Protein AF-A0A976KRM5-F1 (afdb_monomer_lite)

Radius of gyration: 27.23 Å; chains: 1; bounding box: 61×52×73 Å

pLDDT: mean 75.39, std 16.5, range [21.09, 95.81]

Sequence (509 aa):
MSRSLGVIQQCGALLLIGALVSLTCKRGQSARSLEDQLNLLPEGTEDFLVVRDLAPVFEMLRAVKHGAVVLQRDGADVLEFVSSQDPNLTHADDVRRGAERTAAGVDAILTSGIEPGKGLVAGSTGSSSFLLVGAKDLEPLKRLATAIGEDPAEVDRICRQLAAPSGWVGCFREGDLMANYQPANRGKERLTELTQSGPVVKGDLVAARFPVSGRMQTTGVSFDAKAWHLRSNGAAVNSLDFLAPAPASALRDAFPDSLTLWANFSRDGVNQRLAPHVPAMAQALFNSVTGEVSFSSTSDKSLALRLGVSNPAPFEGLLLMGIPLLSPRVQDPAVLAALRLSSIDLQAATVQAGDRSVTVAHATVTSPTATDSMAMGIKPELTVFAGGGYVTAEWGAGLAAVESHVENTSTGANGAWLRTVPPTLAADLEANRVSMLTHLTLERWANVELPETTAQTPEARHAQEQALKVWRSAFAPFGPLSVWLSHDESQATAHLVLPMRKYDRVSED

Foldseek 3Di:
DPPVVVVVVVVVVVVVVQLQWADDDDPDDDQDDLLVQLLQDFPQWQWKKWFRFRVGRLVSLVLLLLLLVLCQPLVLLLLVVVCVVPVVCPCSVVSNVVSVLSNQLSVLLNPLQFHGSRTKMWTDHVPKTKIKTQAQFQRSVLSNCVSNPHHSVVSVVFKDQDPPPHRMIMGMPDDPCVVDRDRNSCSVVVQVVLVVLHPARVPFRMWTWDDDPNDIKIWTWHDPDQKTKIKIFCPPVVVCLQFDQFFLQVQQLADALKWKWKFATDLVSCCVPPVVPDDPLCVVVNVFFRRIWMWHASYPAKIKTKTFGNDCVSVQVCLVVVQVVCQVVCPPVVSCVVVVVVFKHWDWDWDDQPPDIWIKIKIQGRDVVCVQSVLLVQGSIWIFTDALRITMTMTSDDPVVVNVSRPPNDRHHHPNNLVNDDVVVSVLSVVSFWRIKTKAFLVVLLVRDGGPPVAPDPSSVVSVVSVSVSSNSSCVQKGIWMWTWGDDPPTIMTIIMIRGDPCPDPDPD

Secondary structure (DSSP, 8-state):
-TTHHHHHHHHHHHHHHHTT--------S-PPPHHHHHTTSPTT--SEEEES-STTTHHHHHHHHHHHHHHHHTSHHHHHHHHHH-TT-TTHHHHHHHHHHHHHHHHHHHHS---GGG-EEEEEETTEEEEEEE-SSSHHHHHHHHHHT--HHHHHHHEEE-SSSTTEEEEESSHHHHHH------HHHHHHHHHHT-TTSSS-SEEEEEEETTEEEEEEEEEETTEEEEEEE---GGGTTTB-----GGGGGPPTT--EEEEEB-HHHHHHHHGGG--GGGHHHHHHEEEEEEEE-SSSS-EEEEEEES--HHHHHHHHHHHHHHTTTTT-HHHHHHHT-TTEEEEEEEEEETTEEEEEEEEEE-SHHHHHHHHTT-EEEEEEEEETTEEEEEEE--THHHHHHHH---SS--TTGGGTS-HHHHHHHHTT-EEEEEEE-HHHHTT-PPPTTS-SSHHHHHHHHHHHHHHHHHHTTB--EEEEEEE-SS-EEEEEE-BB---------

Structure (mmCIF, N/CA/C/O backbone):
data_AF-A0A976KRM5-F1
#
_entry.id   AF-A0A976KRM5-F1
#
loop_
_atom_site.group_PDB
_atom_site.id
_atom_site.type_symbol
_atom_site.label_atom_id
_atom_site.label_alt_id
_atom_site.label_comp_id
_atom_site.label_asym_id
_atom_site.label_entity_id
_atom_site.label_seq_id
_atom_site.pdbx_PDB_ins_code
_atom_site.Cartn_x
_atom_site.Cartn_y
_atom_site.Cartn_z
_atom_site.occupancy
_atom_site.B_iso_or_equiv
_atom_site.auth_seq_id
_atom_site.auth_comp_id
_atom_site.auth_asym_id
_atom_site.auth_atom_id
_atom_site.pdbx_PDB_model_num
ATOM 1 N N . MET A 1 1 ? -12.933 15.424 -15.943 1.00 26.44 1 MET A N 1
ATOM 2 C CA . MET A 1 1 ? -11.863 14.852 -15.087 1.00 26.44 1 MET A CA 1
ATOM 3 C C . MET A 1 1 ? -12.281 14.701 -13.610 1.00 26.44 1 MET A C 1
ATOM 5 O O . MET A 1 1 ? -11.434 14.452 -12.770 1.00 26.44 1 MET A O 1
ATOM 9 N N . SER A 1 2 ? -13.574 14.774 -13.260 1.00 23.59 2 SER A N 1
ATOM 10 C CA . SER A 1 2 ? -14.046 14.849 -11.862 1.00 23.59 2 SER A CA 1
ATOM 11 C C . SER A 1 2 ? -14.231 13.513 -11.121 1.00 23.59 2 SER A C 1
ATOM 13 O O . SER A 1 2 ? -14.531 13.531 -9.934 1.00 23.59 2 SER A O 1
ATOM 15 N N . ARG A 1 3 ? -14.067 12.350 -11.773 1.00 23.08 3 ARG A N 1
ATOM 16 C CA . ARG A 1 3 ? -14.275 11.035 -11.123 1.00 23.08 3 ARG A CA 1
ATOM 17 C C . ARG A 1 3 ? -13.039 10.486 -10.398 1.00 23.08 3 ARG A C 1
ATOM 19 O O . ARG A 1 3 ? -13.199 9.736 -9.444 1.00 23.08 3 ARG A O 1
ATOM 26 N N . SER A 1 4 ? -11.828 10.884 -10.794 1.00 24.06 4 SER A N 1
ATOM 27 C CA . SER A 1 4 ? -10.573 10.363 -10.224 1.00 24.06 4 SER A CA 1
ATOM 28 C C . SER A 1 4 ? -10.353 10.776 -8.762 1.00 24.06 4 SER A C 1
ATOM 30 O O . SER A 1 4 ? -9.819 10.005 -7.972 1.00 24.06 4 SER A O 1
ATOM 32 N N . LEU A 1 5 ? -10.815 11.975 -8.386 1.00 23.39 5 LEU A N 1
ATOM 33 C CA . LEU A 1 5 ? -10.704 12.514 -7.025 1.00 23.39 5 LEU A CA 1
ATOM 34 C C . LEU A 1 5 ? -11.553 11.741 -6.001 1.00 23.39 5 LEU A C 1
ATOM 36 O O . LEU A 1 5 ? -11.155 11.633 -4.845 1.00 23.39 5 LEU A O 1
ATOM 40 N N . GLY A 1 6 ? -12.679 11.150 -6.421 1.00 21.09 6 GLY A N 1
ATOM 41 C CA . GLY A 1 6 ? -13.563 10.396 -5.525 1.00 21.09 6 GLY A CA 1
ATOM 42 C C . GLY A 1 6 ? -12.910 9.137 -4.946 1.00 21.09 6 GLY A C 1
ATOM 43 O O . GLY A 1 6 ? -13.105 8.834 -3.772 1.00 21.09 6 GLY A O 1
ATOM 44 N N . VAL A 1 7 ? -12.072 8.450 -5.732 1.00 25.98 7 VAL A N 1
ATOM 45 C CA . VAL A 1 7 ? -11.312 7.277 -5.260 1.00 25.98 7 VAL A CA 1
ATOM 46 C C . VAL A 1 7 ? -10.272 7.698 -4.221 1.00 25.98 7 VAL A C 1
ATOM 48 O O . VAL A 1 7 ? -10.149 7.059 -3.182 1.00 25.98 7 VAL A O 1
ATOM 51 N N . ILE A 1 8 ? -9.584 8.824 -4.444 1.00 25.42 8 ILE A N 1
ATOM 52 C CA . ILE A 1 8 ? -8.595 9.363 -3.499 1.00 25.42 8 ILE A CA 1
ATOM 53 C C . ILE A 1 8 ? -9.272 9.813 -2.192 1.00 25.42 8 ILE A C 1
ATOM 55 O O . ILE A 1 8 ? -8.741 9.541 -1.119 1.00 25.42 8 ILE A O 1
ATOM 59 N N . GLN A 1 9 ? -10.469 10.409 -2.241 1.00 25.39 9 GLN A N 1
ATOM 60 C CA . GLN A 1 9 ? -11.236 10.734 -1.028 1.00 25.39 9 GLN A CA 1
ATOM 61 C C . GLN A 1 9 ? -11.728 9.484 -0.275 1.00 25.39 9 GLN A C 1
ATOM 63 O O . GLN A 1 9 ? -11.683 9.465 0.954 1.00 25.39 9 GLN A O 1
ATOM 68 N N . GLN A 1 10 ? -12.139 8.420 -0.974 1.00 27.02 10 GLN A N 1
ATOM 69 C CA . GLN A 1 10 ? -12.511 7.149 -0.335 1.00 27.02 10 GLN A CA 1
ATOM 70 C C . GLN A 1 10 ? -11.298 6.441 0.293 1.00 27.02 10 GLN A C 1
ATOM 72 O O . GLN A 1 10 ? -11.390 5.956 1.422 1.00 27.02 10 GLN A O 1
ATOM 77 N N . CYS A 1 11 ? -10.136 6.464 -0.366 1.00 25.98 11 CYS A N 1
ATOM 78 C CA . CYS A 1 11 ? -8.870 6.048 0.239 1.00 25.98 11 CYS A CA 1
ATOM 79 C C . CYS A 1 11 ? -8.476 6.938 1.429 1.00 25.98 11 CYS A C 1
ATOM 81 O O . CYS A 1 11 ? -7.970 6.418 2.415 1.00 25.98 11 CYS A O 1
ATOM 83 N N . GLY A 1 12 ? -8.753 8.245 1.387 1.00 25.03 12 GLY A N 1
ATOM 84 C CA . GLY A 1 12 ? -8.530 9.172 2.502 1.00 25.03 12 GLY A CA 1
ATOM 85 C C . GLY A 1 12 ? -9.356 8.828 3.746 1.00 25.03 12 GLY A C 1
ATOM 86 O O . GLY A 1 12 ? -8.820 8.810 4.851 1.00 25.03 12 GLY A O 1
ATOM 87 N N . ALA A 1 13 ? -10.631 8.466 3.575 1.00 27.05 13 ALA A N 1
ATOM 88 C CA . ALA A 1 13 ? -11.469 7.978 4.673 1.00 27.05 13 ALA A CA 1
ATOM 89 C C . ALA A 1 13 ? -10.947 6.646 5.250 1.00 27.05 13 ALA A C 1
ATOM 91 O O . ALA A 1 13 ? -10.848 6.496 6.467 1.00 27.05 13 ALA A O 1
ATOM 92 N N . LEU A 1 14 ? -10.537 5.706 4.389 1.00 30.67 14 LEU A N 1
ATOM 93 C CA . LEU A 1 14 ? -9.899 4.452 4.814 1.00 30.67 14 LEU A CA 1
ATOM 94 C C . LEU A 1 14 ? -8.533 4.670 5.487 1.00 30.67 14 LEU A C 1
ATOM 96 O O . LEU A 1 14 ? -8.182 3.909 6.384 1.00 30.67 14 LEU A O 1
ATOM 100 N N . LEU A 1 15 ? -7.787 5.714 5.117 1.00 30.52 15 LEU A N 1
ATOM 101 C CA . LEU A 1 15 ? -6.535 6.104 5.770 1.00 30.52 15 LEU A CA 1
ATOM 102 C C . LEU A 1 15 ? -6.772 6.746 7.143 1.00 30.52 15 LEU A C 1
ATOM 104 O O . LEU A 1 15 ? -6.039 6.414 8.068 1.00 30.52 15 LEU A O 1
ATOM 108 N N . LEU A 1 16 ? -7.810 7.573 7.330 1.00 32.22 16 LEU A N 1
ATOM 109 C CA . LEU A 1 16 ? -8.188 8.050 8.671 1.00 32.22 16 LEU A CA 1
ATOM 110 C C . LEU A 1 16 ? -8.640 6.903 9.591 1.00 32.22 16 LEU A C 1
ATOM 112 O O . LEU A 1 16 ? -8.309 6.905 10.773 1.00 32.22 16 LEU A O 1
ATOM 116 N N . ILE A 1 17 ? -9.354 5.909 9.054 1.00 38.00 17 ILE A N 1
ATOM 117 C CA . ILE A 1 17 ? -9.745 4.701 9.803 1.00 38.00 17 ILE A CA 1
ATOM 118 C C . ILE A 1 17 ? -8.519 3.806 10.081 1.00 38.00 17 ILE A C 1
ATOM 120 O O . ILE A 1 17 ? -8.411 3.221 11.158 1.00 38.00 17 ILE A O 1
ATOM 124 N N . GLY A 1 18 ? -7.571 3.720 9.142 1.00 32.41 18 GLY A N 1
ATOM 125 C CA . GLY A 1 18 ? -6.342 2.929 9.267 1.00 32.41 18 GLY A CA 1
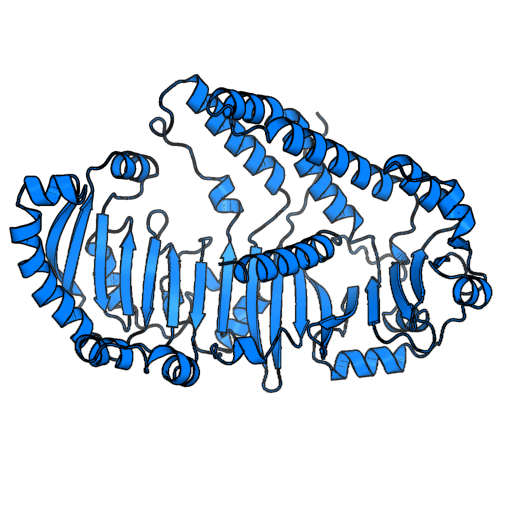ATOM 126 C C . GLY A 1 18 ? -5.268 3.539 10.177 1.00 32.41 18 GLY A C 1
ATOM 127 O O . GLY A 1 18 ? -4.524 2.798 10.811 1.00 32.41 18 GLY A O 1
ATOM 128 N N . ALA A 1 19 ? -5.207 4.868 10.299 1.00 32.31 19 ALA A N 1
ATOM 129 C CA . ALA A 1 19 ? -4.241 5.588 11.139 1.00 32.31 19 ALA A CA 1
ATOM 130 C C . ALA A 1 19 ? -4.540 5.513 12.651 1.00 32.31 19 ALA A C 1
ATOM 132 O O . ALA A 1 19 ? -3.826 6.105 13.459 1.00 32.31 19 ALA A O 1
ATOM 133 N N . LEU A 1 20 ? -5.611 4.819 13.045 1.00 36.12 20 LEU A N 1
ATOM 134 C CA . LEU A 1 20 ? -6.228 4.950 14.363 1.00 36.12 20 LEU A CA 1
ATOM 135 C C . LEU A 1 20 ? -5.974 3.764 15.307 1.00 36.12 20 LEU A C 1
ATOM 137 O O . LEU A 1 20 ? -6.661 3.660 16.314 1.00 36.12 20 LEU A O 1
ATOM 141 N N . VAL A 1 21 ? -5.046 2.842 15.006 1.00 40.41 21 VAL A N 1
ATOM 142 C CA . VAL A 1 21 ? -4.797 1.614 15.797 1.00 40.41 21 VAL A CA 1
ATOM 143 C C . VAL A 1 21 ? -3.274 1.226 15.751 1.00 40.41 21 VAL A C 1
ATOM 145 O O . VAL A 1 21 ? -2.694 1.497 14.714 1.00 40.41 21 VAL A O 1
ATOM 148 N N . SER A 1 22 ? -2.610 0.697 16.829 1.00 35.06 22 SER A N 1
ATOM 149 C CA . SER A 1 22 ? -1.239 0.026 16.976 1.00 35.06 22 SER A CA 1
ATOM 150 C C . SER A 1 22 ? -0.554 0.326 18.331 1.00 35.06 22 SER A C 1
ATOM 152 O O . SER A 1 22 ? -0.709 1.465 18.728 1.00 35.06 22 SER A O 1
ATOM 154 N N . LEU A 1 23 ? 0.265 -0.463 19.076 1.00 38.41 23 LEU A N 1
ATOM 155 C CA . LEU A 1 23 ? 0.607 -1.910 19.194 1.00 38.41 23 LEU A CA 1
ATOM 156 C C . LEU A 1 23 ? 1.423 -2.207 20.507 1.00 38.41 23 LEU A C 1
ATOM 158 O O . LEU A 1 23 ? 2.642 -2.042 20.496 1.00 38.41 23 LEU A O 1
ATOM 162 N N . THR A 1 24 ? 0.862 -2.784 21.588 1.00 34.34 24 THR A N 1
ATOM 163 C CA . THR A 1 24 ? 1.643 -3.683 22.494 1.00 34.34 24 THR A CA 1
ATOM 164 C C . THR A 1 24 ? 0.841 -4.847 23.097 1.00 34.34 24 THR A C 1
ATOM 166 O O . THR A 1 24 ? -0.114 -4.662 23.840 1.00 34.34 24 THR A O 1
ATOM 169 N N . CYS A 1 25 ? 1.303 -6.086 22.874 1.00 30.64 25 CYS A N 1
ATOM 170 C CA . CYS A 1 25 ? 0.787 -7.273 23.564 1.00 30.64 25 CYS A CA 1
ATOM 171 C C . CYS A 1 25 ? 1.722 -7.698 24.711 1.00 30.64 25 CYS A C 1
ATOM 173 O O . CYS A 1 25 ? 2.670 -8.461 24.514 1.00 30.64 25 CYS A O 1
ATOM 175 N N . LYS A 1 26 ? 1.426 -7.263 25.943 1.00 33.50 26 LYS A N 1
ATOM 176 C CA . LYS A 1 26 ? 1.795 -8.058 27.126 1.00 33.50 26 LYS A CA 1
ATOM 177 C C . LYS A 1 26 ? 0.760 -9.172 27.281 1.00 33.50 26 LYS A C 1
ATOM 179 O O . LYS A 1 26 ? -0.437 -8.900 27.287 1.00 33.50 26 LYS A O 1
ATOM 184 N N . ARG A 1 27 ? 1.200 -10.414 27.519 1.00 38.53 27 ARG A N 1
ATOM 185 C CA . ARG A 1 27 ? 0.332 -11.467 28.081 1.00 38.53 27 ARG A CA 1
ATOM 186 C C . ARG A 1 27 ? 0.008 -11.120 29.540 1.00 38.53 27 ARG A C 1
ATOM 188 O O . ARG A 1 27 ? 0.624 -11.645 30.461 1.00 38.53 27 ARG A O 1
ATOM 195 N N . GLY A 1 28 ? -0.925 -10.191 29.729 1.00 33.88 28 GLY A N 1
ATOM 196 C CA . GLY A 1 28 ? -1.313 -9.631 31.020 1.00 33.88 28 GLY A CA 1
ATOM 197 C C . GLY A 1 28 ? -2.810 -9.346 31.065 1.00 33.88 28 GLY A C 1
ATOM 198 O O . GLY A 1 28 ? -3.219 -8.222 30.830 1.00 33.88 28 GLY A O 1
ATOM 199 N N . GLN A 1 29 ? -3.584 -10.384 31.393 1.00 37.97 29 GLN A N 1
ATOM 200 C CA . GLN A 1 29 ? -5.016 -10.346 31.727 1.00 37.97 29 GLN A CA 1
ATOM 201 C C . GLN A 1 29 ? -5.986 -9.840 30.634 1.00 37.97 29 GLN A C 1
ATOM 203 O O . GLN A 1 29 ? -6.275 -8.658 30.501 1.00 37.97 29 GLN A O 1
ATOM 208 N N . SER A 1 30 ? -6.616 -10.811 29.958 1.00 42.28 30 SER A N 1
ATOM 209 C CA . SER A 1 30 ? -8.006 -10.725 29.468 1.00 42.28 30 SER A CA 1
ATOM 210 C C . SER A 1 30 ? -8.403 -9.513 28.607 1.00 42.28 30 SER A C 1
ATOM 212 O O . SER A 1 30 ? -9.404 -8.856 28.891 1.00 42.28 30 SER A O 1
ATOM 214 N N . ALA A 1 31 ? -7.719 -9.309 27.477 1.00 52.69 31 ALA A N 1
ATOM 215 C CA . ALA A 1 31 ? -8.397 -8.742 26.309 1.00 52.69 31 ALA A CA 1
ATOM 216 C C . ALA A 1 31 ? -9.602 -9.641 25.961 1.00 52.69 31 ALA A C 1
ATOM 218 O O . ALA A 1 31 ? -9.452 -10.865 25.864 1.00 52.69 31 ALA A O 1
ATOM 219 N N . ARG A 1 32 ? -10.799 -9.058 25.824 1.00 64.94 32 ARG A N 1
ATOM 220 C CA . ARG A 1 32 ? -12.044 -9.820 25.617 1.00 64.94 32 ARG A CA 1
ATOM 221 C C . ARG A 1 32 ? -12.032 -10.596 24.291 1.00 64.94 32 ARG A C 1
ATOM 223 O O . ARG A 1 32 ? -11.285 -10.273 23.354 1.00 64.94 32 ARG A O 1
ATOM 230 N N . SER A 1 33 ? -12.851 -11.644 24.191 1.00 77.25 33 SER A N 1
ATOM 231 C CA . SER A 1 33 ? -13.061 -12.306 22.901 1.00 77.25 33 SER A CA 1
ATOM 232 C C . SER A 1 33 ? -13.780 -11.353 21.938 1.00 77.25 33 SER A C 1
ATOM 234 O O . SER A 1 33 ? -14.430 -10.395 22.356 1.00 77.25 33 SER A O 1
ATOM 236 N N . LEU A 1 34 ? -13.650 -11.591 20.631 1.00 80.75 34 LEU A N 1
ATOM 237 C CA . LEU A 1 34 ? -14.393 -10.803 19.644 1.00 80.75 34 LEU A CA 1
ATOM 238 C C . LEU A 1 34 ? -15.912 -11.017 19.798 1.00 80.75 34 LEU A C 1
ATOM 240 O O . LEU A 1 34 ? -16.693 -10.083 19.665 1.00 80.75 34 LEU A O 1
ATOM 244 N N . GLU A 1 35 ? -16.309 -12.235 20.172 1.00 86.50 35 GLU A N 1
ATOM 245 C CA . GLU A 1 35 ? -17.676 -12.625 20.526 1.00 86.50 35 GLU A CA 1
ATOM 246 C C . GLU A 1 35 ? -18.244 -11.775 21.682 1.00 86.50 35 GLU A C 1
ATOM 248 O O . GLU A 1 35 ? -19.330 -11.214 21.538 1.00 86.50 35 GLU A O 1
ATOM 253 N N . ASP A 1 36 ? -17.481 -11.557 22.763 1.00 86.31 36 ASP A N 1
ATOM 254 C CA . ASP A 1 36 ? -17.889 -10.718 23.910 1.00 86.31 36 ASP A CA 1
ATOM 255 C C . ASP A 1 36 ? -18.191 -9.257 23.540 1.00 86.31 36 ASP A C 1
ATOM 257 O O . ASP A 1 36 ? -18.942 -8.587 24.251 1.00 86.31 36 ASP A O 1
ATOM 261 N N . GLN A 1 37 ? -17.578 -8.737 22.472 1.00 87.31 37 GLN A N 1
ATOM 262 C CA . GLN A 1 37 ? -17.823 -7.378 21.984 1.00 87.31 37 GLN A CA 1
ATOM 263 C C . GLN A 1 37 ? -18.893 -7.323 20.894 1.00 87.31 37 GLN A C 1
ATOM 265 O O . GLN A 1 37 ? -19.705 -6.402 20.893 1.00 87.31 37 GLN A O 1
ATOM 270 N N . LEU A 1 38 ? -18.964 -8.323 20.012 1.00 89.25 38 LEU A N 1
ATOM 271 C CA . LEU A 1 38 ? -20.071 -8.467 19.060 1.00 89.25 38 LEU A CA 1
ATOM 272 C C . LEU A 1 38 ? -21.417 -8.688 19.781 1.00 89.25 38 LEU A C 1
ATOM 274 O O . LEU A 1 38 ? -22.462 -8.342 19.235 1.00 89.25 38 LEU A O 1
ATOM 278 N N . ASN A 1 39 ? -21.398 -9.189 21.023 1.00 91.38 39 ASN A N 1
ATOM 279 C CA . ASN A 1 39 ? -22.551 -9.210 21.930 1.00 91.38 39 ASN A CA 1
ATOM 280 C C . ASN A 1 39 ? -23.100 -7.809 22.268 1.00 91.38 39 ASN A C 1
ATOM 282 O O . ASN A 1 39 ? -24.289 -7.699 22.562 1.00 91.38 39 ASN A O 1
ATOM 286 N N . LEU A 1 40 ? -22.260 -6.763 22.232 1.00 91.38 40 LEU A N 1
ATOM 287 C CA . LEU A 1 40 ? -22.610 -5.377 22.592 1.00 91.38 40 LEU A CA 1
ATOM 288 C C . LEU A 1 40 ? -23.300 -4.611 21.462 1.00 91.38 40 LEU A C 1
ATOM 290 O O . LEU A 1 40 ? -23.873 -3.552 21.698 1.00 91.38 40 LEU A O 1
ATOM 294 N N . LEU A 1 41 ? -23.257 -5.135 20.238 1.00 91.19 41 LEU A N 1
ATOM 295 C CA . LEU A 1 41 ? -24.026 -4.577 19.135 1.00 91.19 41 LEU A CA 1
ATOM 296 C C . LEU A 1 41 ? -25.524 -4.799 19.420 1.00 91.19 41 LEU A C 1
ATOM 298 O O . LEU A 1 41 ? -25.905 -5.941 19.702 1.00 91.19 41 LEU A O 1
ATOM 302 N N . PRO A 1 42 ? -26.372 -3.757 19.351 1.00 89.69 42 PRO A N 1
ATOM 303 C CA . PRO A 1 42 ? -27.820 -3.900 19.453 1.00 89.69 42 PRO A CA 1
ATOM 304 C C . PRO A 1 42 ? -28.420 -4.827 18.387 1.00 89.69 42 PRO A C 1
ATOM 306 O O . PRO A 1 42 ? -27.763 -5.285 17.440 1.00 89.69 42 PRO A O 1
ATOM 309 N N . GLU A 1 43 ? -29.709 -5.116 18.545 1.00 87.94 43 GLU A N 1
ATOM 310 C CA . GLU A 1 43 ? -30.487 -5.775 17.500 1.00 87.94 43 GLU A CA 1
ATOM 311 C C . GLU A 1 43 ? -30.697 -4.818 16.313 1.00 87.94 43 GLU A C 1
ATOM 313 O O . GLU A 1 43 ? -30.750 -3.601 16.479 1.00 87.94 43 GLU A O 1
ATOM 318 N N . GLY A 1 44 ? -30.737 -5.356 15.092 1.00 85.44 44 GLY A N 1
ATOM 319 C CA . GLY A 1 44 ? -30.830 -4.551 13.868 1.00 85.44 44 GLY A CA 1
ATOM 320 C C . GLY A 1 44 ? -29.541 -3.832 13.438 1.00 85.44 44 GLY A C 1
ATOM 321 O O . GLY A 1 44 ? -29.549 -3.186 12.396 1.00 85.44 44 GLY A O 1
ATOM 322 N N . THR A 1 45 ? -28.424 -3.944 14.173 1.00 88.50 45 THR A N 1
ATOM 323 C CA . THR A 1 45 ? -27.135 -3.397 13.707 1.00 88.50 45 THR A CA 1
ATOM 324 C C . THR A 1 45 ? -26.549 -4.239 12.576 1.00 88.50 45 THR A C 1
ATOM 326 O O . THR A 1 45 ? -26.009 -5.321 12.834 1.00 88.50 45 THR A O 1
ATOM 329 N N . GLU A 1 46 ? -26.636 -3.739 11.343 1.00 80.50 46 GLU A N 1
ATOM 330 C CA . GLU A 1 46 ? -26.054 -4.356 10.140 1.00 80.50 46 GLU A CA 1
ATOM 331 C C . GLU A 1 46 ? -24.623 -3.873 9.855 1.00 80.50 46 GLU A C 1
ATOM 333 O O . GLU A 1 46 ? -23.797 -4.657 9.372 1.00 80.50 46 GLU A O 1
ATOM 338 N N . ASP A 1 47 ? -24.322 -2.613 10.186 1.00 85.12 47 ASP A N 1
ATOM 339 C CA . ASP A 1 47 ? -23.022 -1.967 10.017 1.00 85.12 47 ASP A CA 1
ATOM 340 C C . ASP A 1 47 ? -22.369 -1.614 11.365 1.00 85.12 47 ASP A C 1
ATOM 342 O O . ASP A 1 47 ? -23.006 -1.102 12.286 1.00 85.12 47 ASP A O 1
ATOM 346 N N . PHE A 1 48 ? -21.082 -1.928 11.506 1.00 86.75 48 PHE A N 1
ATOM 347 C CA . PHE A 1 48 ? -20.349 -1.766 12.757 1.00 86.75 48 PHE A CA 1
ATOM 348 C C . PHE A 1 48 ? -18.830 -1.694 12.579 1.00 86.75 48 PHE A C 1
ATOM 350 O O . PHE A 1 48 ? -18.266 -2.150 11.583 1.00 86.75 48 PHE A O 1
ATOM 357 N N . LEU A 1 49 ? -18.169 -1.181 13.615 1.00 87.81 49 LEU A N 1
ATOM 358 C CA . LEU A 1 49 ? -16.732 -1.229 13.860 1.00 87.81 49 LEU A CA 1
ATOM 359 C C . LEU A 1 49 ? -16.511 -1.710 15.299 1.00 87.81 49 LEU A C 1
ATOM 361 O O . LEU A 1 49 ? -16.926 -1.053 16.248 1.00 87.81 49 LEU A O 1
ATOM 365 N N . VAL A 1 50 ? -15.836 -2.842 15.465 1.00 87.19 50 VAL A N 1
ATOM 366 C CA . VAL A 1 50 ? -15.481 -3.426 16.763 1.00 87.19 50 VAL A CA 1
ATOM 367 C C . VAL A 1 50 ? -13.962 -3.469 16.877 1.00 87.19 50 VAL A C 1
ATOM 369 O O . VAL A 1 50 ? -13.304 -4.051 16.019 1.00 87.19 50 VAL A O 1
ATOM 372 N N . VAL A 1 51 ? -13.406 -2.871 17.932 1.00 85.38 51 VAL A N 1
ATOM 373 C CA . VAL A 1 51 ? -11.974 -2.874 18.265 1.00 85.38 51 VAL A CA 1
ATOM 374 C C . VAL A 1 51 ? -11.796 -3.494 19.649 1.00 85.38 51 VAL A C 1
ATOM 376 O O . VAL A 1 51 ? -12.309 -2.975 20.639 1.00 85.38 51 VAL A O 1
ATOM 379 N N . ARG A 1 52 ? -11.055 -4.598 19.734 1.00 82.25 52 ARG A N 1
ATOM 380 C CA . ARG A 1 52 ? -10.966 -5.451 20.934 1.00 82.25 52 ARG A CA 1
ATOM 381 C C . ARG A 1 52 ? -10.125 -4.907 22.068 1.00 82.25 52 ARG A C 1
ATOM 383 O O . ARG A 1 52 ? -10.414 -5.187 23.226 1.00 82.25 52 ARG A O 1
ATOM 390 N N . ASP A 1 53 ? -9.099 -4.149 21.727 1.00 78.12 53 ASP A N 1
ATOM 391 C CA . ASP A 1 53 ? -8.161 -3.567 22.672 1.00 78.12 53 ASP A CA 1
ATOM 392 C C . ASP A 1 53 ? -7.509 -2.343 22.005 1.00 78.12 53 ASP A C 1
ATOM 394 O O . ASP A 1 53 ? -7.107 -2.393 20.843 1.00 78.12 53 ASP A O 1
ATOM 398 N N . LEU A 1 54 ? -7.472 -1.220 22.720 1.00 77.88 54 LEU A N 1
ATOM 399 C CA . LEU A 1 54 ? -6.897 0.054 22.285 1.00 77.88 54 LEU A CA 1
ATOM 400 C C . LEU A 1 54 ? -5.450 0.244 22.790 1.00 77.88 54 LEU A C 1
ATOM 402 O O . LEU A 1 54 ? -4.835 1.264 22.488 1.00 77.88 54 LEU A O 1
ATOM 406 N N . ALA A 1 55 ? -4.888 -0.709 23.551 1.00 77.88 55 ALA A N 1
ATOM 407 C CA . ALA A 1 55 ? -3.463 -0.756 23.916 1.00 77.88 55 ALA A CA 1
ATOM 408 C C . ALA A 1 55 ? -2.558 -1.128 22.728 1.00 77.88 55 ALA A C 1
ATOM 410 O O . ALA A 1 55 ? -1.340 -0.938 22.772 1.00 77.88 55 ALA A O 1
ATOM 411 N N . PRO A 1 56 ? -3.152 -1.596 21.620 1.00 72.44 56 PRO A N 1
ATOM 412 C CA . PRO A 1 56 ? -2.857 -1.089 20.303 1.00 72.44 56 PRO A CA 1
ATOM 413 C C . PRO A 1 56 ? -3.031 0.432 20.246 1.00 72.44 56 PRO A C 1
ATOM 415 O O . PRO A 1 56 ? -2.207 1.077 20.874 1.00 72.44 56 PRO A O 1
ATOM 418 N N . VAL A 1 57 ? -4.008 0.988 19.505 1.00 73.44 57 VAL A N 1
ATOM 419 C CA . VAL A 1 57 ? -4.280 2.438 19.247 1.00 73.44 57 VAL A CA 1
ATOM 420 C C . VAL A 1 57 ? -3.290 3.459 19.797 1.00 73.44 57 VAL A C 1
ATOM 422 O O . VAL A 1 57 ? -2.687 4.213 19.036 1.00 73.44 57 VAL A O 1
ATOM 425 N N . PHE A 1 58 ? -3.150 3.512 21.110 1.00 76.31 58 PHE A N 1
ATOM 426 C CA . PHE A 1 58 ? -2.373 4.497 21.826 1.00 76.31 58 PHE A CA 1
ATOM 427 C C . PHE A 1 58 ? -0.873 4.516 21.424 1.00 76.31 58 PHE A C 1
ATOM 429 O O . PHE A 1 58 ? -0.286 5.592 21.490 1.00 76.31 58 PHE A O 1
ATOM 436 N N . GLU A 1 59 ? -0.237 3.439 20.925 1.00 73.31 59 GLU A N 1
ATOM 437 C CA . GLU A 1 59 ? 1.146 3.552 20.383 1.00 73.31 59 GLU A CA 1
ATOM 438 C C . GLU A 1 59 ? 1.208 4.174 18.971 1.00 73.31 59 GLU A C 1
ATOM 440 O O . GLU A 1 59 ? 2.146 4.913 18.683 1.00 73.31 59 GLU A O 1
ATOM 445 N N . MET A 1 60 ? 0.222 3.931 18.096 1.00 72.56 60 MET A N 1
ATOM 446 C CA . MET A 1 60 ? 0.107 4.584 16.781 1.00 72.56 60 MET A CA 1
ATOM 447 C C . MET A 1 60 ? -0.087 6.072 16.983 1.00 72.56 60 MET A C 1
ATOM 449 O O . MET A 1 60 ? 0.615 6.879 16.385 1.00 72.56 60 MET A O 1
ATOM 453 N N . LEU A 1 61 ? -0.992 6.432 17.894 1.00 76.00 61 LEU A N 1
ATOM 454 C CA . LEU A 1 61 ? -1.190 7.816 18.278 1.00 76.00 61 LEU A CA 1
ATOM 455 C C . LEU A 1 61 ? 0.123 8.409 18.825 1.00 76.00 61 LEU A C 1
ATOM 457 O O . LEU A 1 61 ? 0.508 9.483 18.379 1.00 76.00 61 LEU A O 1
ATOM 461 N N . ARG A 1 62 ? 0.895 7.707 19.672 1.00 82.12 62 ARG A N 1
ATOM 462 C CA . ARG A 1 62 ? 2.238 8.176 20.093 1.00 82.12 62 ARG A CA 1
ATOM 463 C C . ARG A 1 62 ? 3.226 8.340 18.931 1.00 82.12 62 ARG A C 1
ATOM 465 O O . ARG A 1 62 ? 3.949 9.332 18.922 1.00 82.12 62 ARG A O 1
ATOM 472 N N . ALA A 1 63 ? 3.245 7.440 17.948 1.00 76.25 63 ALA A N 1
ATOM 473 C CA . ALA A 1 63 ? 4.085 7.564 16.751 1.00 76.25 63 ALA A CA 1
ATOM 474 C C . ALA A 1 63 ? 3.670 8.761 15.871 1.00 76.25 63 ALA A C 1
ATOM 476 O O . ALA A 1 63 ? 4.518 9.542 15.442 1.00 76.25 63 ALA A O 1
ATOM 477 N N . VAL A 1 64 ? 2.365 8.964 15.678 1.00 77.25 64 VAL A N 1
ATOM 478 C CA . VAL A 1 64 ? 1.787 10.118 14.973 1.00 77.25 64 VAL A CA 1
ATOM 479 C C . VAL A 1 64 ? 2.059 11.423 15.732 1.00 77.25 64 VAL A C 1
ATOM 481 O O . VAL A 1 64 ? 2.439 12.414 15.112 1.00 77.25 64 VAL A O 1
ATOM 484 N N . LYS A 1 65 ? 1.965 11.434 17.070 1.00 82.19 65 LYS A N 1
ATOM 485 C CA . LYS A 1 65 ? 2.363 12.574 17.914 1.00 82.19 65 LYS A CA 1
ATOM 486 C C . LYS A 1 65 ? 3.856 12.852 17.804 1.00 82.19 65 LYS A C 1
ATOM 488 O O . LYS A 1 65 ? 4.217 14.017 17.708 1.00 82.19 65 LYS A O 1
ATOM 493 N N . HIS A 1 66 ? 4.716 11.832 17.782 1.00 82.06 66 HIS A N 1
ATOM 494 C CA . HIS A 1 66 ? 6.150 12.024 17.553 1.00 82.06 66 HIS A CA 1
ATOM 495 C C . HIS A 1 66 ? 6.396 12.716 16.205 1.00 82.06 66 HIS A C 1
ATOM 497 O O . HIS A 1 66 ? 7.038 13.763 16.178 1.00 82.06 66 HIS A O 1
ATOM 503 N N . GLY A 1 67 ? 5.798 12.216 15.117 1.00 78.19 67 GLY A N 1
ATOM 504 C CA . GLY A 1 67 ? 5.892 12.855 13.802 1.00 78.19 67 GLY A CA 1
ATOM 505 C C . GLY A 1 67 ? 5.354 14.288 13.778 1.00 78.19 67 GLY A C 1
ATOM 506 O O . GLY A 1 67 ? 6.009 15.184 13.251 1.00 78.19 67 GLY A O 1
ATOM 507 N N . ALA A 1 68 ? 4.212 14.539 14.419 1.00 77.50 68 ALA A N 1
ATOM 508 C CA . ALA A 1 68 ? 3.631 15.873 14.533 1.00 77.50 68 ALA A CA 1
ATOM 509 C C . ALA A 1 68 ? 4.489 16.837 15.377 1.00 77.50 68 ALA A C 1
ATOM 511 O O . ALA A 1 68 ? 4.579 18.015 15.040 1.00 77.50 68 ALA A O 1
ATOM 512 N N . VAL A 1 69 ? 5.134 16.366 16.448 1.00 81.94 69 VAL A N 1
ATOM 513 C CA . VAL A 1 69 ? 6.044 17.168 17.289 1.00 81.94 69 VAL A CA 1
ATOM 514 C C . VAL A 1 69 ? 7.358 17.460 16.561 1.00 81.94 69 VAL A C 1
ATOM 516 O O . VAL A 1 69 ? 7.848 18.583 16.638 1.00 81.94 69 VAL A O 1
ATOM 519 N N . VAL A 1 70 ? 7.895 16.506 15.795 1.00 79.88 70 VAL A N 1
ATOM 520 C CA . VAL A 1 70 ? 9.045 16.733 14.901 1.00 79.88 70 VAL A CA 1
ATOM 521 C C . VAL A 1 70 ? 8.709 17.793 13.846 1.00 79.88 70 VAL A C 1
ATOM 523 O O . VAL A 1 70 ? 9.474 18.736 13.665 1.00 79.88 70 VAL A O 1
ATOM 526 N N . LEU A 1 71 ? 7.544 17.694 13.197 1.00 77.06 71 LEU A N 1
ATOM 527 C CA . LEU A 1 71 ? 7.082 18.682 12.212 1.00 77.06 71 LEU A CA 1
ATOM 528 C C . LEU A 1 71 ? 6.874 20.083 12.816 1.00 77.06 71 LEU A C 1
ATOM 530 O O . LEU A 1 71 ? 7.125 21.069 12.131 1.00 77.06 71 LEU A O 1
ATOM 534 N N . GLN A 1 72 ? 6.464 20.183 14.085 1.00 75.06 72 GLN A N 1
ATOM 535 C CA . GLN A 1 72 ? 6.374 21.460 14.808 1.00 75.06 72 GLN A CA 1
ATOM 536 C C . GLN A 1 72 ? 7.749 22.039 15.161 1.00 75.06 72 GLN A C 1
ATOM 538 O O . GLN A 1 72 ? 7.995 23.213 14.906 1.00 75.06 72 GLN A O 1
ATOM 543 N N . ARG A 1 73 ? 8.623 21.236 15.785 1.00 79.00 73 ARG A N 1
ATOM 544 C CA . ARG A 1 73 ? 9.888 21.710 16.373 1.00 79.00 73 ARG A CA 1
ATOM 545 C C . ARG A 1 73 ? 10.979 21.921 15.330 1.00 79.00 73 ARG A C 1
ATOM 547 O O . ARG A 1 73 ? 11.658 22.936 15.363 1.00 79.00 73 ARG A O 1
ATOM 554 N N . ASP A 1 74 ? 11.148 20.950 14.438 1.00 76.00 74 ASP A N 1
ATOM 555 C CA . ASP A 1 74 ? 12.255 20.907 13.477 1.00 76.00 74 ASP A CA 1
ATOM 556 C C . ASP A 1 74 ? 11.798 21.325 12.065 1.00 76.00 74 ASP A C 1
ATOM 558 O O . ASP A 1 74 ? 12.618 21.688 11.226 1.00 76.00 74 ASP A O 1
ATOM 562 N N . GLY A 1 75 ? 10.489 21.259 11.785 1.00 70.88 75 GLY A N 1
ATOM 563 C CA . GLY A 1 75 ? 9.902 21.584 10.480 1.00 70.88 75 GLY A CA 1
ATOM 564 C C . GLY A 1 75 ? 9.554 23.058 10.257 1.00 70.88 75 GLY A C 1
ATOM 565 O O . GLY A 1 75 ? 9.272 23.423 9.117 1.00 70.88 75 GLY A O 1
ATOM 566 N N . ALA A 1 76 ? 9.578 23.905 11.292 1.00 71.81 76 ALA A N 1
ATOM 567 C CA . ALA A 1 76 ? 9.209 25.320 11.185 1.00 71.81 76 ALA A CA 1
ATOM 568 C C . ALA A 1 76 ? 10.095 26.073 10.173 1.00 71.81 76 ALA A C 1
ATOM 570 O O . ALA A 1 76 ? 9.583 26.567 9.169 1.00 71.81 76 ALA A O 1
ATOM 571 N N . ASP A 1 77 ? 11.414 26.054 10.376 1.00 70.44 77 ASP A N 1
ATOM 572 C CA . ASP A 1 77 ? 12.415 26.714 9.525 1.00 70.44 77 ASP A CA 1
ATOM 573 C C . ASP A 1 77 ? 12.333 26.248 8.057 1.00 70.44 77 ASP A C 1
ATOM 575 O O . ASP A 1 77 ? 12.499 27.029 7.120 1.00 70.44 77 ASP A O 1
ATOM 579 N N . VAL A 1 78 ? 12.027 24.961 7.847 1.00 72.81 78 VAL A N 1
ATOM 580 C CA . VAL A 1 78 ? 11.842 24.358 6.517 1.00 72.81 78 VAL A CA 1
ATOM 581 C C . VAL A 1 78 ? 10.598 24.919 5.829 1.00 72.81 78 VAL A C 1
ATOM 583 O O . VAL A 1 78 ? 10.644 25.272 4.650 1.00 72.81 78 VAL A O 1
ATOM 586 N N . LEU A 1 79 ? 9.480 24.996 6.551 1.00 71.56 79 LEU A N 1
ATOM 587 C CA . LEU A 1 79 ? 8.209 25.495 6.028 1.00 71.56 79 LEU A CA 1
ATOM 588 C C . LEU A 1 79 ? 8.254 27.012 5.779 1.00 71.56 79 LEU A C 1
ATOM 590 O O . LEU A 1 79 ? 7.696 27.476 4.781 1.00 71.56 79 LEU A O 1
ATOM 594 N N . GLU A 1 80 ? 8.954 27.773 6.623 1.00 73.69 80 GLU A N 1
ATOM 595 C CA . GLU A 1 80 ? 9.226 29.197 6.402 1.00 73.69 80 GLU A CA 1
ATOM 596 C C . GLU A 1 80 ? 10.113 29.404 5.166 1.00 73.69 80 GLU A C 1
ATOM 598 O O . GLU A 1 80 ? 9.748 30.180 4.278 1.00 73.69 80 GLU A O 1
ATOM 603 N N . PHE A 1 81 ? 11.207 28.642 5.025 1.00 73.12 81 PHE A N 1
ATOM 604 C CA . PHE A 1 81 ? 12.047 28.702 3.827 1.00 73.12 81 PHE A CA 1
ATOM 605 C C . PHE A 1 81 ? 11.249 28.389 2.554 1.00 73.12 81 PHE A C 1
ATOM 607 O O . PHE A 1 81 ? 11.292 29.172 1.606 1.00 73.12 81 PHE A O 1
ATOM 614 N N . VAL A 1 82 ? 10.476 27.299 2.522 1.00 68.81 82 VAL A N 1
ATOM 615 C CA . VAL A 1 82 ? 9.655 26.934 1.350 1.00 68.81 82 VAL A CA 1
ATOM 616 C C . VAL A 1 82 ? 8.639 28.032 1.007 1.00 68.81 82 VAL A C 1
ATOM 618 O O . VAL A 1 82 ? 8.494 28.379 -0.165 1.00 68.81 82 VAL A O 1
ATOM 621 N N . SER A 1 83 ? 8.010 28.645 2.014 1.00 69.81 83 SER A N 1
ATOM 622 C CA . SER A 1 83 ? 7.078 29.770 1.822 1.00 69.81 83 SER A CA 1
ATOM 623 C C . SER A 1 83 ? 7.765 31.036 1.298 1.00 69.81 83 SER A C 1
ATOM 625 O O . SER A 1 83 ? 7.139 31.829 0.597 1.00 69.81 83 SER A O 1
ATOM 627 N N . SER A 1 84 ? 9.053 31.232 1.605 1.00 71.88 84 SER A N 1
ATOM 628 C CA . SER A 1 84 ? 9.851 32.339 1.057 1.00 71.88 84 SER A CA 1
ATOM 629 C C . SER A 1 84 ? 10.196 32.163 -0.428 1.00 71.88 84 SER A C 1
ATOM 631 O O . SER A 1 84 ? 10.409 33.157 -1.122 1.00 71.88 84 SER A O 1
ATOM 633 N N . GLN A 1 85 ? 10.254 30.916 -0.917 1.00 71.31 85 GLN A N 1
ATOM 634 C CA . GLN A 1 85 ? 10.612 30.593 -2.304 1.00 71.31 85 GLN A CA 1
ATOM 635 C C . GLN A 1 85 ? 9.401 30.596 -3.247 1.00 71.31 85 GLN A C 1
ATOM 637 O O . GLN A 1 85 ? 9.531 31.015 -4.396 1.00 71.31 85 GLN A O 1
ATOM 642 N N . ASP A 1 86 ? 8.225 30.172 -2.773 1.00 65.00 86 ASP A N 1
ATOM 643 C CA . ASP A 1 86 ? 6.961 30.329 -3.502 1.00 65.00 86 ASP A CA 1
ATOM 644 C C . ASP A 1 86 ? 5.868 30.915 -2.584 1.00 65.00 86 ASP A C 1
ATOM 646 O O . ASP A 1 86 ? 5.280 30.182 -1.785 1.00 65.00 86 ASP A O 1
ATOM 650 N N . PRO A 1 87 ? 5.522 32.213 -2.719 1.00 62.00 87 PRO A N 1
ATOM 651 C CA . PRO A 1 87 ? 4.486 32.848 -1.903 1.00 62.00 87 PRO A CA 1
ATOM 652 C C . PRO A 1 87 ? 3.063 32.331 -2.189 1.00 62.00 87 PRO A C 1
ATOM 654 O O . PRO A 1 87 ? 2.124 32.724 -1.495 1.00 62.00 87 PRO A O 1
ATOM 657 N N . ASN A 1 88 ? 2.870 31.454 -3.183 1.00 56.50 88 ASN A N 1
ATOM 658 C CA . ASN A 1 88 ? 1.611 30.734 -3.392 1.00 56.50 88 ASN A CA 1
ATOM 659 C C . ASN A 1 88 ? 1.498 29.485 -2.494 1.00 56.50 88 ASN A C 1
ATOM 661 O O . ASN A 1 88 ? 0.389 28.990 -2.276 1.00 56.50 88 ASN A O 1
ATOM 665 N N . LEU A 1 89 ? 2.605 28.990 -1.920 1.00 58.84 89 LEU A N 1
ATOM 666 C CA . LEU A 1 89 ? 2.623 27.889 -0.949 1.00 58.84 89 LEU A CA 1
ATOM 667 C C . LEU A 1 89 ? 2.244 28.373 0.460 1.00 58.84 89 LEU A C 1
ATOM 669 O O . LEU A 1 89 ? 2.937 28.121 1.441 1.00 58.84 89 LEU A O 1
ATOM 673 N N . THR A 1 90 ? 1.063 28.980 0.587 1.00 55.91 90 THR A N 1
ATOM 674 C CA . THR A 1 90 ? 0.450 29.469 1.844 1.00 55.91 90 THR A CA 1
ATOM 675 C C . THR A 1 90 ? 0.145 28.381 2.892 1.00 55.91 90 THR A C 1
ATOM 677 O O . THR A 1 90 ? -0.537 28.630 3.881 1.00 55.91 90 THR A O 1
ATOM 680 N N . HIS A 1 91 ? 0.651 27.164 2.692 1.00 64.31 91 HIS A N 1
ATOM 681 C CA . HIS A 1 91 ? 0.304 25.960 3.438 1.00 64.31 91 HIS A CA 1
ATOM 682 C C . HIS A 1 91 ? 1.196 25.726 4.670 1.00 64.31 91 HIS A C 1
ATOM 684 O O . HIS A 1 91 ? 0.897 24.830 5.454 1.00 64.31 91 HIS A O 1
ATOM 690 N N . ALA A 1 92 ? 2.264 26.504 4.887 1.00 65.81 92 ALA A N 1
ATOM 691 C CA . ALA A 1 92 ? 3.143 26.351 6.054 1.00 65.81 92 ALA A CA 1
ATOM 692 C C . ALA A 1 92 ? 2.391 26.466 7.391 1.00 65.81 92 ALA A C 1
ATOM 694 O O . ALA A 1 92 ? 2.483 25.572 8.233 1.00 65.81 92 ALA A O 1
ATOM 695 N N . ASP A 1 93 ? 1.575 27.509 7.556 1.00 68.56 93 ASP A N 1
ATOM 696 C CA . ASP A 1 93 ? 0.732 27.681 8.745 1.00 68.56 93 ASP A CA 1
ATOM 697 C C . ASP A 1 93 ? -0.406 26.652 8.831 1.00 68.56 93 ASP A C 1
ATOM 699 O O . ASP A 1 93 ? -0.900 26.376 9.924 1.00 68.56 93 ASP A O 1
ATOM 703 N N . ASP A 1 94 ? -0.828 26.047 7.720 1.00 71.19 94 ASP A N 1
ATOM 704 C CA . ASP A 1 94 ? -1.809 24.956 7.736 1.00 71.19 94 ASP A CA 1
ATOM 705 C C . ASP A 1 94 ? -1.179 23.625 8.152 1.00 71.19 94 ASP A C 1
ATOM 707 O O . ASP A 1 94 ? -1.759 22.905 8.965 1.00 71.19 94 ASP A O 1
ATOM 711 N N . VAL A 1 95 ? 0.035 23.323 7.682 1.00 69.56 95 VAL A N 1
ATOM 712 C CA . VAL A 1 95 ? 0.817 22.157 8.120 1.00 69.56 95 VAL A CA 1
ATOM 713 C C . VAL A 1 95 ? 1.189 22.295 9.595 1.00 69.56 95 VAL A C 1
ATOM 715 O O . VAL A 1 95 ? 0.976 21.352 10.357 1.00 69.56 95 VAL A O 1
ATOM 718 N N . ARG A 1 96 ? 1.658 23.472 10.029 1.00 71.44 96 ARG A N 1
ATOM 719 C CA . ARG A 1 96 ? 1.989 23.751 11.433 1.00 71.44 96 ARG A CA 1
ATOM 720 C C . ARG A 1 96 ? 0.765 23.612 12.340 1.00 71.44 96 ARG A C 1
ATOM 722 O O . ARG A 1 96 ? 0.789 22.798 13.260 1.00 71.44 96 ARG A O 1
ATOM 729 N N . ARG A 1 97 ? -0.341 24.311 12.046 1.00 73.81 97 ARG A N 1
ATOM 730 C CA . ARG A 1 97 ? -1.591 24.203 12.830 1.00 73.81 97 ARG A CA 1
ATOM 731 C C . ARG A 1 97 ? -2.205 22.804 12.760 1.00 73.81 97 ARG A C 1
ATOM 733 O O . ARG A 1 97 ? -2.817 22.355 13.728 1.00 73.81 97 ARG A O 1
ATOM 740 N N . GLY A 1 98 ? -2.046 22.099 11.641 1.00 75.19 98 GLY A N 1
ATOM 741 C CA . GLY A 1 98 ? -2.440 20.699 11.488 1.00 75.19 98 GLY A CA 1
ATOM 742 C C . GLY A 1 98 ? -1.642 19.773 12.406 1.00 75.19 98 GLY A C 1
ATOM 743 O O . GLY A 1 98 ? -2.232 18.948 13.104 1.00 75.19 98 GLY A O 1
ATOM 744 N N . ALA A 1 99 ? -0.321 19.948 12.471 1.00 74.44 99 ALA A N 1
ATOM 745 C CA . ALA A 1 99 ? 0.558 19.203 13.365 1.00 74.44 99 ALA A CA 1
ATOM 746 C C . ALA A 1 99 ? 0.282 19.523 14.846 1.00 74.44 99 ALA A C 1
ATOM 748 O O . ALA A 1 99 ? 0.135 18.595 15.640 1.00 74.44 99 ALA A O 1
ATOM 749 N N . GLU A 1 100 ? 0.116 20.800 15.209 1.00 78.38 100 GLU A N 1
ATOM 750 C CA . GLU A 1 100 ? -0.273 21.247 16.560 1.00 78.38 100 GLU A CA 1
ATOM 751 C C . GLU A 1 100 ? -1.579 20.576 17.016 1.00 78.38 100 GLU A C 1
ATOM 753 O O . GLU A 1 100 ? -1.616 19.911 18.054 1.00 78.38 100 GLU A O 1
ATOM 758 N N . ARG A 1 101 ? -2.640 20.668 16.199 1.00 76.06 101 ARG A N 1
ATOM 759 C CA . ARG A 1 101 ? -3.939 20.022 16.465 1.00 76.06 101 ARG A CA 1
ATOM 760 C C . ARG A 1 101 ? -3.830 18.502 16.544 1.00 76.06 101 ARG A C 1
ATOM 762 O O . ARG A 1 101 ? -4.477 17.898 17.393 1.00 76.06 101 ARG A O 1
ATOM 769 N N . THR A 1 102 ? -3.006 17.885 15.698 1.00 75.12 102 THR A N 1
ATOM 770 C CA . THR A 1 102 ? -2.780 16.431 15.713 1.00 75.12 102 THR A CA 1
ATOM 771 C C . THR A 1 102 ? -2.095 15.999 17.008 1.00 75.12 102 THR A C 1
ATOM 773 O O . THR A 1 102 ? -2.558 15.069 17.663 1.00 75.12 102 THR A O 1
ATOM 776 N N . ALA A 1 103 ? -1.031 16.691 17.426 1.00 76.25 103 ALA A N 1
ATOM 777 C CA . ALA A 1 103 ? -0.319 16.380 18.662 1.00 76.25 103 ALA A CA 1
ATOM 778 C C . ALA A 1 103 ? -1.194 16.599 19.908 1.00 76.25 103 ALA A C 1
ATOM 780 O O . ALA A 1 103 ? -1.185 15.751 20.801 1.00 76.25 103 ALA A O 1
ATOM 781 N N . ALA A 1 104 ? -1.974 17.685 19.949 1.00 76.19 104 ALA A N 1
ATOM 782 C CA . ALA A 1 104 ? -2.893 17.990 21.046 1.00 76.19 104 ALA A CA 1
ATOM 783 C C . ALA A 1 104 ? -4.078 17.009 21.112 1.00 76.19 104 ALA A C 1
ATOM 785 O O . ALA A 1 104 ? -4.367 16.466 22.177 1.00 76.19 104 ALA A O 1
ATOM 786 N N . GLY A 1 105 ? -4.723 16.718 19.977 1.00 74.06 105 GLY A N 1
ATOM 787 C CA . GLY A 1 105 ? -5.828 15.759 19.892 1.00 74.06 105 GLY A CA 1
ATOM 788 C C . GLY A 1 105 ? -5.397 14.331 20.235 1.00 74.06 105 GLY A C 1
ATOM 789 O O . GLY A 1 105 ? -6.110 13.623 20.945 1.00 74.06 105 GLY A O 1
ATOM 790 N N . VAL A 1 106 ? -4.191 13.920 19.822 1.00 79.56 106 VAL A N 1
ATOM 791 C CA . VAL A 1 106 ? -3.582 12.676 20.310 1.00 79.56 106 VAL A CA 1
ATOM 792 C C . VAL A 1 106 ? -3.393 12.717 21.824 1.00 79.56 106 VAL A C 1
ATOM 794 O O . VAL A 1 106 ? -3.784 11.768 22.503 1.00 79.56 106 VAL A O 1
ATOM 797 N N . ASP A 1 107 ? -2.776 13.769 22.364 1.00 81.38 107 ASP A N 1
ATOM 798 C CA . ASP A 1 107 ? -2.470 13.825 23.793 1.00 81.38 107 ASP A CA 1
ATOM 799 C C . ASP A 1 107 ? -3.743 13.772 24.644 1.00 81.38 107 ASP A C 1
ATOM 801 O O . ASP A 1 107 ? -3.791 13.046 25.636 1.00 81.38 107 ASP A O 1
ATOM 805 N N . ALA A 1 108 ? -4.816 14.420 24.187 1.00 76.06 108 ALA A N 1
ATOM 806 C CA . ALA A 1 108 ? -6.148 14.319 24.769 1.00 76.06 108 ALA A CA 1
ATOM 807 C C . ALA A 1 108 ? -6.685 12.878 24.794 1.00 76.06 108 ALA A C 1
ATOM 809 O O . ALA A 1 108 ? -7.208 12.439 25.817 1.00 76.06 108 ALA A O 1
ATOM 810 N N . ILE A 1 109 ? -6.526 12.105 23.712 1.00 81.19 109 ILE A N 1
ATOM 811 C CA . ILE A 1 109 ? -6.927 10.686 23.686 1.00 81.19 109 ILE A CA 1
ATOM 812 C C . ILE A 1 109 ? -6.077 9.875 24.674 1.00 81.19 109 ILE A C 1
ATOM 814 O O . ILE A 1 109 ? -6.628 9.124 25.481 1.00 81.19 109 ILE A O 1
ATOM 818 N N . LEU A 1 110 ? -4.752 10.056 24.660 1.00 80.94 110 LEU A N 1
ATOM 819 C CA . LEU A 1 110 ? -3.810 9.322 25.514 1.00 80.94 110 LEU A CA 1
ATOM 820 C C . LEU A 1 110 ? -3.985 9.624 27.011 1.00 80.94 110 LEU A C 1
ATOM 822 O O . LEU A 1 110 ? -3.765 8.738 27.838 1.00 80.94 110 LEU A O 1
ATOM 826 N N . THR A 1 111 ? -4.376 10.852 27.359 1.00 81.12 111 THR A N 1
ATOM 827 C CA . THR A 1 111 ? -4.580 11.319 28.744 1.00 81.12 111 THR A CA 1
ATOM 828 C C . THR A 1 111 ? -6.038 11.261 29.207 1.00 81.12 111 THR A C 1
ATOM 830 O O . THR A 1 111 ? -6.296 11.379 30.405 1.00 81.12 111 THR A O 1
ATOM 833 N N . SER A 1 112 ? -6.995 11.016 28.300 1.00 79.75 112 SER A N 1
ATOM 834 C CA . SER A 1 112 ? -8.436 10.945 28.592 1.00 79.75 112 SER A CA 1
ATOM 835 C C . SER A 1 112 ? -8.765 10.068 29.806 1.00 79.75 112 SER A C 1
ATOM 837 O O . SER A 1 112 ? -9.570 10.452 30.656 1.00 79.75 112 SER A O 1
ATOM 839 N N . GLY A 1 113 ? -8.132 8.897 29.915 1.00 78.94 113 GLY A N 1
ATOM 840 C CA . GLY A 1 113 ? -8.507 7.845 30.861 1.00 78.94 113 GLY A CA 1
ATOM 841 C C . GLY A 1 113 ? -9.516 6.835 30.300 1.00 78.94 113 GLY A C 1
ATOM 842 O O . GLY A 1 113 ? -10.084 6.066 31.074 1.00 78.94 113 GLY A O 1
ATOM 843 N N . ILE A 1 114 ? -9.730 6.816 28.978 1.00 83.56 114 ILE A N 1
ATOM 844 C CA . ILE A 1 114 ? -10.333 5.673 28.272 1.00 83.56 114 ILE A CA 1
ATOM 845 C C . ILE A 1 114 ? -9.504 4.415 28.584 1.00 83.56 114 ILE A C 1
ATOM 847 O O . ILE A 1 114 ? -8.275 4.447 28.531 1.00 83.56 114 ILE A O 1
ATOM 851 N N . GLU A 1 115 ? -10.165 3.310 28.929 1.00 83.88 115 GLU A N 1
ATOM 852 C CA . GLU A 1 115 ? -9.521 2.052 29.322 1.00 83.88 115 GLU A CA 1
ATOM 853 C C . GLU A 1 115 ? -9.132 1.229 28.085 1.00 83.88 115 GLU A C 1
ATOM 855 O O . GLU A 1 115 ? -10.018 0.644 27.452 1.00 83.88 115 GLU A O 1
ATOM 860 N N . PRO A 1 116 ? -7.836 1.102 27.734 1.00 78.62 116 PRO A N 1
ATOM 861 C CA . PRO A 1 116 ? -7.489 0.599 26.411 1.00 78.62 116 PRO A CA 1
ATOM 862 C C . PRO A 1 116 ? -7.900 -0.868 26.212 1.00 78.62 116 PRO A C 1
ATOM 864 O O . PRO A 1 116 ? -8.600 -1.186 25.254 1.00 78.62 116 PRO A O 1
ATOM 867 N N . GLY A 1 117 ? -7.610 -1.736 27.187 1.00 76.56 117 GLY A N 1
ATOM 868 C CA . GLY A 1 117 ? -7.922 -3.174 27.150 1.00 76.56 117 GLY A CA 1
ATOM 869 C C . GLY A 1 117 ? -9.410 -3.562 27.148 1.00 76.56 117 GLY A C 1
ATOM 870 O O . GLY A 1 117 ? -9.719 -4.754 27.128 1.00 76.56 117 GLY A O 1
ATOM 871 N N . LYS A 1 118 ? -10.341 -2.597 27.188 1.00 77.12 118 LYS A N 1
ATOM 872 C CA . LYS A 1 118 ? -11.782 -2.845 26.992 1.00 77.12 118 LYS A CA 1
ATOM 873 C C . LYS A 1 118 ? -12.221 -2.718 25.535 1.00 77.12 118 LYS A C 1
ATOM 875 O O . LYS A 1 118 ? -13.196 -3.371 25.156 1.00 77.12 118 LYS A O 1
ATOM 880 N N . GLY A 1 119 ? -11.522 -1.906 24.742 1.00 81.81 119 GLY A N 1
ATOM 881 C CA . GLY A 1 119 ? -11.859 -1.667 23.345 1.00 81.81 119 GLY A CA 1
ATOM 882 C C . GLY A 1 119 ? -12.920 -0.586 23.093 1.00 81.81 119 GLY A C 1
ATOM 883 O O . GLY A 1 119 ? -13.256 0.221 23.963 1.00 81.81 119 GLY A O 1
ATOM 884 N N . LEU A 1 120 ? -13.431 -0.589 21.862 1.00 88.31 120 LEU A N 1
ATOM 885 C CA . LEU A 1 120 ? -14.407 0.351 21.304 1.00 88.31 120 LEU A CA 1
ATOM 886 C C . LEU A 1 120 ? -15.383 -0.415 20.402 1.00 88.31 120 LEU A C 1
ATOM 888 O O . LEU A 1 120 ? -14.973 -1.325 19.684 1.00 88.31 120 LEU A O 1
ATOM 892 N N . VAL A 1 121 ? -16.663 -0.045 20.416 1.00 89.69 121 VAL A N 1
ATOM 893 C CA . VAL A 1 121 ? -17.697 -0.620 19.541 1.00 89.69 121 VAL A CA 1
ATOM 894 C C . VAL A 1 121 ? -18.565 0.505 18.986 1.00 89.69 121 VAL A C 1
ATOM 896 O O . VAL A 1 121 ? -19.202 1.207 19.755 1.00 89.69 121 VAL A O 1
ATOM 899 N N . ALA A 1 122 ? -18.629 0.677 17.671 1.00 90.19 122 ALA A N 1
ATOM 900 C CA . ALA A 1 122 ? -19.495 1.650 17.004 1.00 90.19 122 ALA A CA 1
ATOM 901 C C . ALA A 1 122 ? -20.361 0.971 15.934 1.00 90.19 122 ALA A C 1
ATOM 903 O O . ALA A 1 122 ? -20.022 -0.117 15.466 1.00 90.19 122 ALA A O 1
ATOM 904 N N . GLY A 1 123 ? -21.456 1.610 15.528 1.00 88.19 123 GLY A N 1
ATOM 905 C CA . GLY A 1 123 ? -22.334 1.124 14.458 1.00 88.19 123 GLY A CA 1
ATOM 906 C C . GLY A 1 123 ? -23.608 1.952 14.314 1.00 88.19 123 GLY A C 1
ATOM 907 O O . GLY A 1 123 ? -23.735 3.019 14.929 1.00 88.19 123 GLY A O 1
ATOM 908 N N . SER A 1 124 ? -24.560 1.456 13.524 1.00 85.31 124 SER A N 1
ATOM 909 C CA . SER A 1 124 ? -25.893 2.059 13.405 1.00 85.31 124 SER A CA 1
ATOM 910 C C . SER A 1 124 ? -27.036 1.061 13.628 1.00 85.31 124 SER A C 1
ATOM 912 O O . SER A 1 124 ? -26.838 -0.154 13.668 1.00 85.31 124 SER A O 1
ATOM 914 N N . THR A 1 125 ? -28.246 1.578 13.827 1.00 82.88 125 THR A N 1
ATOM 915 C CA . THR A 1 125 ? -29.512 0.831 13.821 1.00 82.88 125 THR A CA 1
ATOM 916 C C . THR A 1 125 ? -30.570 1.683 13.122 1.00 82.88 125 THR A C 1
ATOM 918 O O . THR A 1 125 ? -31.173 2.563 13.741 1.00 82.88 125 THR A O 1
ATOM 921 N N . GLY A 1 126 ? -30.786 1.466 11.823 1.00 78.25 126 GLY A N 1
ATOM 922 C CA . GLY A 1 126 ? -31.706 2.289 11.031 1.00 78.25 126 GLY A CA 1
ATOM 923 C C . GLY A 1 126 ? -31.203 3.729 10.890 1.00 78.25 126 GLY A C 1
ATOM 924 O O . GLY A 1 126 ? -30.267 3.978 10.138 1.00 78.25 126 GLY A O 1
ATOM 925 N N . SER A 1 127 ? -31.822 4.682 11.594 1.00 70.94 127 SER A N 1
ATOM 926 C CA . SER A 1 127 ? -31.374 6.086 11.635 1.00 70.94 127 SER A CA 1
ATOM 927 C C . SER A 1 127 ? -30.302 6.359 12.697 1.00 70.94 127 SER A C 1
ATOM 929 O O . SER A 1 127 ? -29.480 7.262 12.533 1.00 70.94 127 SER A O 1
ATOM 931 N N . SER A 1 128 ? -30.290 5.586 13.786 1.00 80.88 128 SER A N 1
ATOM 932 C CA . SER A 1 128 ? -29.532 5.932 14.989 1.00 80.88 128 SER A CA 1
ATOM 933 C C . SER A 1 128 ? -28.100 5.402 14.935 1.00 80.88 128 SER A C 1
ATOM 935 O O . SER A 1 128 ? -27.882 4.196 14.877 1.00 80.88 128 SER A O 1
ATOM 937 N N . SER A 1 129 ? -27.108 6.291 15.017 1.00 84.94 129 SER A N 1
ATOM 938 C CA . SER A 1 129 ? -25.695 5.917 15.202 1.00 84.94 129 SER A CA 1
ATOM 939 C C . SER A 1 129 ? -25.317 5.866 16.686 1.00 84.94 129 SER A C 1
ATOM 941 O O . SER A 1 129 ? -25.783 6.697 17.477 1.00 84.94 129 SER A O 1
ATOM 943 N N . PHE A 1 130 ? -24.428 4.941 17.053 1.00 87.75 130 PHE A N 1
ATOM 944 C CA . PHE A 1 130 ? -23.925 4.788 18.419 1.00 87.75 130 PHE A CA 1
ATOM 945 C C . PHE A 1 130 ? -22.415 4.513 18.483 1.00 87.75 130 PHE A C 1
ATOM 947 O O . PHE A 1 130 ? -21.812 3.976 17.552 1.00 87.75 130 PHE A O 1
ATOM 954 N N . LEU A 1 131 ? -21.821 4.863 19.625 1.00 90.12 131 LEU A N 1
ATOM 955 C CA . LEU A 1 131 ? -20.423 4.629 19.979 1.00 90.12 131 LEU A CA 1
ATOM 956 C C . LEU A 1 131 ? -20.340 4.190 21.446 1.00 90.12 131 LEU A C 1
ATOM 958 O O . LEU A 1 131 ? -20.706 4.940 22.344 1.00 90.12 131 LEU A O 1
ATOM 962 N N . LEU A 1 132 ? -19.828 2.991 21.695 1.00 90.44 132 LEU A N 1
ATOM 963 C CA . LEU A 1 132 ? -19.553 2.434 23.014 1.00 90.44 132 LEU A CA 1
ATOM 964 C C . LEU A 1 132 ? -18.038 2.438 23.254 1.00 90.44 132 LEU A C 1
ATOM 966 O O . LEU A 1 132 ? -17.269 1.959 22.418 1.00 90.44 132 LEU A O 1
ATOM 970 N N . VAL A 1 133 ? -17.607 2.936 24.411 1.00 89.19 133 VAL A N 1
ATOM 971 C CA . VAL A 1 133 ? -16.193 3.040 24.798 1.00 89.19 133 VAL A CA 1
ATOM 972 C C . VAL A 1 133 ? -15.987 2.455 26.193 1.00 89.19 133 VAL A C 1
ATOM 974 O O . VAL A 1 133 ? -16.792 2.677 27.102 1.00 89.19 133 VAL A O 1
ATOM 977 N N . GLY A 1 134 ? -14.888 1.725 26.386 1.00 86.88 134 GLY A N 1
ATOM 978 C CA . GLY A 1 134 ? -14.452 1.295 27.711 1.00 86.88 134 GLY A CA 1
ATOM 979 C C . GLY A 1 134 ? -14.022 2.477 28.582 1.00 86.88 134 GLY A C 1
ATOM 980 O O . GLY A 1 134 ? -12.944 3.032 28.387 1.00 86.88 134 GLY A O 1
ATOM 981 N N . ALA A 1 135 ? -14.844 2.852 29.560 1.00 85.62 135 ALA A N 1
ATOM 982 C CA . ALA A 1 135 ? -14.575 3.951 30.488 1.00 85.62 135 ALA A CA 1
ATOM 983 C C . ALA A 1 135 ? -15.286 3.725 31.834 1.00 85.62 135 ALA A C 1
ATOM 985 O O . ALA A 1 135 ? -16.305 3.032 31.912 1.00 85.62 135 ALA A O 1
ATOM 986 N N . LYS A 1 136 ? -14.747 4.313 32.908 1.00 82.06 136 LYS A N 1
ATOM 987 C CA . LYS A 1 136 ? -15.308 4.202 34.269 1.00 82.06 136 LYS A CA 1
ATOM 988 C C . LYS A 1 136 ? -16.516 5.102 34.513 1.00 82.06 136 LYS A C 1
ATOM 990 O O . LYS A 1 136 ? -17.340 4.770 35.358 1.00 82.06 136 LYS A O 1
ATOM 995 N N . ASP A 1 137 ? -16.596 6.206 33.783 1.00 87.25 137 ASP A N 1
ATOM 996 C CA . ASP A 1 137 ? -17.549 7.307 33.912 1.00 87.25 137 ASP A CA 1
ATOM 997 C C . ASP A 1 137 ? -17.454 8.187 32.642 1.00 87.25 137 ASP A C 1
ATOM 999 O O . ASP A 1 137 ? -16.746 7.829 31.695 1.00 87.25 137 ASP A O 1
ATOM 1003 N N . LEU A 1 138 ? -18.180 9.311 32.589 1.00 88.38 138 LEU A N 1
ATOM 1004 C CA . LEU A 1 138 ? -18.205 10.214 31.425 1.00 88.38 138 LEU A CA 1
ATOM 1005 C C . LEU A 1 138 ? -16.985 11.149 31.322 1.00 88.38 138 LEU A C 1
ATOM 1007 O O . LEU A 1 138 ? -16.742 11.720 30.257 1.00 88.38 138 LEU A O 1
ATOM 1011 N N . GLU A 1 139 ? -16.205 11.328 32.390 1.00 88.69 139 GLU A N 1
ATOM 1012 C CA . GLU A 1 139 ? -15.179 12.375 32.458 1.00 88.69 139 GLU A CA 1
ATOM 1013 C C . GLU A 1 139 ? -14.017 12.196 31.456 1.00 88.69 139 GLU A C 1
ATOM 1015 O O . GLU A 1 139 ? -13.526 13.209 30.953 1.00 88.69 139 GLU A O 1
ATOM 1020 N N . PRO A 1 140 ? -13.591 10.973 31.066 1.00 83.94 140 PRO A N 1
ATOM 1021 C CA . PRO A 1 140 ? -12.677 10.787 29.940 1.00 83.94 140 PRO A CA 1
ATOM 1022 C C . PRO A 1 140 ? -13.167 11.390 28.623 1.00 83.94 140 PRO A C 1
ATOM 1024 O O . PRO A 1 140 ? -12.365 11.959 27.883 1.00 83.94 140 PRO A O 1
ATOM 1027 N N . LEU A 1 141 ? -14.470 11.302 28.339 1.00 83.00 141 LEU A N 1
ATOM 1028 C CA . LEU A 1 141 ? -15.047 11.841 27.108 1.00 83.00 141 LEU A CA 1
ATOM 1029 C C . LEU A 1 141 ? -15.229 13.363 27.189 1.00 83.00 141 LEU A C 1
ATOM 1031 O O . LEU A 1 141 ? -14.982 14.042 26.199 1.00 83.00 141 LEU A O 1
ATOM 1035 N N . LYS A 1 142 ? -15.547 13.920 28.366 1.00 84.75 142 LYS A N 1
ATOM 1036 C CA . LYS A 1 142 ? -15.588 15.382 28.583 1.00 84.75 142 LYS A CA 1
ATOM 1037 C C . LYS A 1 142 ? -14.217 16.040 28.483 1.00 84.75 142 LYS A C 1
ATOM 1039 O O . LYS A 1 142 ? -14.103 17.116 27.896 1.00 84.75 142 LYS A O 1
ATOM 1044 N N . ARG A 1 143 ? -13.171 15.386 29.010 1.00 81.00 143 ARG A N 1
ATOM 1045 C CA . ARG A 1 143 ? -11.775 15.817 28.825 1.00 81.00 143 ARG A CA 1
ATOM 1046 C C . ARG A 1 143 ? -11.392 15.807 27.349 1.00 81.00 143 ARG A C 1
ATOM 1048 O O . ARG A 1 143 ? -10.826 16.786 26.876 1.00 81.00 143 ARG A O 1
ATOM 1055 N N . LEU A 1 144 ? -11.745 14.740 26.628 1.00 79.88 144 LEU A N 1
ATOM 1056 C CA . LEU A 1 144 ? -11.489 14.639 25.193 1.00 79.88 144 LEU A CA 1
ATOM 1057 C C . LEU A 1 144 ? -12.224 15.737 24.406 1.00 79.88 144 LEU A C 1
ATOM 1059 O O . LEU A 1 144 ? -11.567 16.450 23.657 1.00 79.88 144 LEU A O 1
ATOM 1063 N N . ALA A 1 145 ? -13.532 15.922 24.629 1.00 81.38 145 ALA A N 1
ATOM 1064 C CA . ALA A 1 145 ? -14.352 16.957 23.986 1.00 81.38 145 ALA A CA 1
ATOM 1065 C C . ALA A 1 145 ? -13.761 18.363 24.184 1.00 81.38 145 ALA A C 1
ATOM 1067 O O . ALA A 1 145 ? -13.409 19.024 23.208 1.00 81.38 145 ALA A O 1
ATOM 1068 N N . THR A 1 146 ? -13.523 18.751 25.443 1.00 80.06 146 THR A N 1
ATOM 1069 C CA . THR A 1 146 ? -12.889 20.034 25.802 1.00 80.06 146 THR A CA 1
ATOM 1070 C C . THR A 1 146 ? -11.575 20.260 25.047 1.00 80.06 146 THR A C 1
ATOM 1072 O O . THR A 1 146 ? -11.310 21.362 24.573 1.00 80.06 146 THR A O 1
ATOM 1075 N N . ALA A 1 147 ? -10.743 19.222 24.921 1.00 71.50 147 ALA A N 1
ATOM 1076 C CA . ALA A 1 147 ? -9.421 19.323 24.310 1.00 71.50 147 ALA A CA 1
ATOM 1077 C C . ALA A 1 147 ? -9.429 19.340 22.768 1.00 71.50 147 ALA A C 1
ATOM 1079 O O . ALA A 1 147 ? -8.467 19.826 22.174 1.00 71.50 147 ALA A O 1
ATOM 1080 N N . ILE A 1 148 ? -10.496 18.858 22.117 1.00 71.19 148 ILE A N 1
ATOM 1081 C CA . ILE A 1 148 ? -10.712 19.037 20.668 1.00 71.19 148 ILE A CA 1
ATOM 1082 C C . ILE A 1 148 ? -11.537 20.294 20.331 1.00 71.19 148 ILE A C 1
ATOM 1084 O O . ILE A 1 148 ? -11.661 20.636 19.158 1.00 71.19 148 ILE A O 1
ATOM 1088 N N . GLY A 1 149 ? -12.037 21.013 21.345 1.00 74.50 149 GLY A N 1
ATOM 1089 C CA . GLY A 1 149 ? -12.802 22.257 21.200 1.00 74.50 149 GLY A CA 1
ATOM 1090 C C . GLY A 1 149 ? -14.325 22.086 21.150 1.00 74.50 149 GLY A C 1
ATOM 1091 O O . GLY A 1 149 ? -15.019 23.050 20.837 1.00 74.50 149 GLY A O 1
ATOM 1092 N N . GLU A 1 150 ? -14.835 20.894 21.462 1.00 81.25 150 GLU A N 1
ATOM 1093 C CA . GLU A 1 150 ? -16.268 20.575 21.515 1.00 81.25 150 GLU A CA 1
ATOM 1094 C C . GLU A 1 150 ? -16.844 20.790 22.928 1.00 81.25 150 GLU A C 1
ATOM 1096 O O . GLU A 1 150 ? -16.121 20.734 23.928 1.00 81.25 150 GLU A O 1
ATOM 1101 N N . ASP A 1 151 ? -18.158 21.010 23.031 1.00 84.81 151 ASP A N 1
ATOM 1102 C CA . ASP A 1 151 ? -18.830 21.289 24.308 1.00 84.81 151 ASP A CA 1
ATOM 1103 C C . ASP A 1 151 ? -18.916 20.028 25.205 1.00 84.81 151 ASP A C 1
ATOM 1105 O O . ASP A 1 151 ? -19.605 19.064 24.852 1.00 84.81 151 ASP A O 1
ATOM 1109 N N . PRO A 1 152 ? -18.292 20.000 26.403 1.00 87.06 152 PRO A N 1
ATOM 1110 C CA . PRO A 1 152 ? -18.430 18.874 27.325 1.00 87.06 152 PRO A CA 1
ATOM 1111 C C . PRO A 1 152 ? -19.870 18.668 27.831 1.00 87.06 152 PRO A C 1
ATOM 1113 O O . PRO A 1 152 ? -20.197 17.553 28.242 1.00 87.06 152 PRO A O 1
ATOM 1116 N N . ALA A 1 153 ? -20.751 19.674 27.770 1.00 88.56 153 ALA A N 1
ATOM 1117 C CA . ALA A 1 153 ? -22.171 19.503 28.085 1.00 88.56 153 ALA A CA 1
ATOM 1118 C C . ALA A 1 153 ? -22.927 18.706 27.004 1.00 88.56 153 ALA A C 1
ATOM 1120 O O . ALA A 1 153 ? -23.939 18.070 27.309 1.00 88.56 153 ALA A O 1
ATOM 1121 N N . GLU A 1 154 ? -22.429 18.650 25.762 1.00 85.38 154 GLU A N 1
ATOM 1122 C CA . GLU A 1 154 ? -22.979 17.741 24.753 1.00 85.38 154 GLU A CA 1
ATOM 1123 C C . GLU A 1 154 ? -22.685 16.272 25.101 1.00 85.38 154 GLU A C 1
ATOM 1125 O O . GLU A 1 154 ? -23.534 15.411 24.875 1.00 85.38 154 GLU A O 1
ATOM 1130 N N . VAL A 1 155 ? -21.556 15.979 25.756 1.00 85.94 155 VAL A N 1
ATOM 1131 C CA . VAL A 1 155 ? -21.254 14.627 26.261 1.00 85.94 155 VAL A CA 1
ATOM 1132 C C . VAL A 1 155 ? -22.288 14.190 27.305 1.00 85.94 155 VAL A C 1
ATOM 1134 O O . VAL A 1 155 ? -22.805 13.082 27.202 1.00 85.94 155 VAL A O 1
ATOM 1137 N N . ASP A 1 156 ? -22.663 15.054 28.256 1.00 87.31 156 ASP A N 1
ATOM 1138 C CA . ASP A 1 156 ? -23.750 14.765 29.215 1.00 87.31 156 ASP A CA 1
ATOM 1139 C C . ASP A 1 156 ? -25.137 14.652 28.537 1.00 87.31 156 ASP A C 1
ATOM 1141 O O . ASP A 1 156 ? -26.043 14.014 29.075 1.00 87.31 156 ASP A O 1
ATOM 1145 N N . ARG A 1 157 ? -25.315 15.247 27.348 1.00 85.94 157 ARG A N 1
ATOM 1146 C CA . ARG A 1 157 ? -26.562 15.213 26.561 1.00 85.94 157 ARG A CA 1
ATOM 1147 C C . ARG A 1 157 ? -26.733 13.930 25.743 1.00 85.94 157 ARG A C 1
ATOM 1149 O O . ARG A 1 157 ? -27.871 13.499 25.557 1.00 85.94 157 ARG A O 1
ATOM 1156 N N . ILE A 1 158 ? -25.644 13.369 25.206 1.00 86.81 158 ILE A N 1
ATOM 1157 C CA . ILE A 1 158 ? -25.684 12.244 24.247 1.00 86.81 158 ILE A CA 1
ATOM 1158 C C . ILE A 1 158 ? -25.037 10.954 24.764 1.00 86.81 158 ILE A C 1
ATOM 1160 O O . ILE A 1 158 ? -25.221 9.903 24.150 1.00 86.81 158 ILE A O 1
ATOM 1164 N N . CYS A 1 159 ? -24.271 11.001 25.858 1.00 89.94 159 CYS A N 1
ATOM 1165 C CA . CYS A 1 159 ? -23.576 9.847 26.423 1.00 89.94 159 CYS A CA 1
ATOM 1166 C C . CYS A 1 159 ? -24.103 9.480 27.813 1.00 89.94 159 CYS A C 1
ATOM 1168 O O . CYS A 1 159 ? -24.342 10.336 28.660 1.00 89.94 159 CYS A O 1
ATOM 1170 N N . ARG A 1 160 ? -24.203 8.176 28.092 1.00 90.69 160 ARG A N 1
ATOM 1171 C CA . ARG A 1 160 ? -24.490 7.651 29.434 1.00 90.69 160 ARG A CA 1
ATOM 1172 C C . ARG A 1 160 ? -23.586 6.481 29.793 1.00 90.69 160 ARG A C 1
ATOM 1174 O O . ARG A 1 160 ? -23.178 5.703 28.929 1.00 90.69 160 ARG A O 1
ATOM 1181 N N . GLN A 1 161 ? -23.334 6.301 31.086 1.00 90.12 161 GLN A N 1
ATOM 1182 C CA . GLN A 1 161 ? -22.774 5.049 31.586 1.00 90.12 161 GLN A CA 1
ATOM 1183 C C . GLN A 1 161 ? -23.783 3.907 31.394 1.00 90.12 161 GLN A C 1
ATOM 1185 O O . GLN A 1 161 ? -24.976 4.063 31.660 1.00 90.12 161 GLN A O 1
ATOM 1190 N N . LEU A 1 162 ? -23.306 2.752 30.931 1.00 88.12 162 LEU A N 1
ATOM 1191 C CA . LEU A 1 162 ? -24.131 1.566 30.730 1.00 88.12 162 LEU A CA 1
ATOM 1192 C C . LEU A 1 162 ? -24.213 0.750 32.026 1.00 88.12 162 LEU A C 1
ATOM 1194 O O . LEU A 1 162 ? -23.193 0.424 32.635 1.00 88.12 162 LEU A O 1
ATOM 1198 N N . ALA A 1 163 ? -25.432 0.380 32.426 1.00 82.25 163 ALA A N 1
ATOM 1199 C CA . ALA A 1 163 ? -25.656 -0.508 33.569 1.00 82.25 163 ALA A CA 1
ATOM 1200 C C . ALA A 1 163 ? -25.154 -1.939 33.289 1.00 82.25 163 ALA A C 1
ATOM 1202 O O . ALA A 1 163 ? -24.608 -2.596 34.175 1.00 82.25 163 ALA A O 1
ATOM 1203 N N . ALA A 1 164 ? -25.299 -2.402 32.043 1.00 78.31 164 ALA A N 1
ATOM 1204 C CA . ALA A 1 164 ? -24.771 -3.669 31.552 1.00 78.31 164 ALA A CA 1
ATOM 1205 C C . ALA A 1 164 ? -24.281 -3.520 30.091 1.00 78.31 164 ALA A C 1
ATOM 1207 O O . ALA A 1 164 ? -25.027 -2.995 29.263 1.00 78.31 164 ALA A O 1
ATOM 1208 N N . PRO A 1 165 ? -23.062 -3.986 29.748 1.00 79.06 165 PRO A N 1
ATOM 1209 C CA . PRO A 1 165 ? -21.990 -4.381 30.666 1.00 79.06 165 PRO A CA 1
ATOM 1210 C C . PRO A 1 165 ? -21.484 -3.186 31.491 1.00 79.06 165 PRO A C 1
ATOM 1212 O O . PRO A 1 165 ? -21.405 -2.065 30.996 1.00 79.06 165 PRO A O 1
ATOM 1215 N N . SER A 1 166 ? -21.087 -3.431 32.739 1.00 82.50 166 SER A N 1
ATOM 1216 C CA . SER A 1 166 ? -20.531 -2.385 33.600 1.00 82.50 166 SER A CA 1
ATOM 1217 C C . SER A 1 166 ? -19.159 -1.895 33.115 1.00 82.50 166 SER A C 1
ATOM 1219 O O . SER A 1 166 ? -18.378 -2.634 32.504 1.00 82.50 166 SER A O 1
ATOM 1221 N N . GLY A 1 167 ? -18.854 -0.624 33.395 1.00 85.38 167 GLY A N 1
ATOM 1222 C CA . GLY A 1 167 ? -17.598 0.008 32.980 1.00 85.38 167 GLY A CA 1
ATOM 1223 C C . GLY A 1 167 ? -17.499 0.265 31.471 1.00 85.38 167 GLY A C 1
ATOM 1224 O O . GLY A 1 167 ? -16.399 0.203 30.917 1.00 85.38 167 GLY A O 1
ATOM 1225 N N . TRP A 1 168 ? -18.636 0.515 30.825 1.00 88.81 168 TRP A N 1
ATOM 1226 C CA . TRP A 1 168 ? -18.738 1.052 29.473 1.00 88.81 168 TRP A CA 1
ATOM 1227 C C . TRP A 1 168 ? -19.567 2.337 29.495 1.00 88.81 168 TRP A C 1
ATOM 1229 O O . TRP A 1 168 ? -20.504 2.471 30.287 1.00 88.81 168 TRP A O 1
ATOM 1239 N N . VAL A 1 169 ? -19.244 3.257 28.594 1.00 90.31 169 VAL A N 1
ATOM 1240 C CA . VAL A 1 169 ? -20.061 4.429 28.265 1.00 90.31 169 VAL A CA 1
ATOM 1241 C C . VAL A 1 169 ? -20.578 4.252 26.846 1.00 90.31 169 VAL A C 1
ATOM 1243 O O . VAL A 1 169 ? -19.815 3.856 25.970 1.00 90.31 169 VAL A O 1
ATOM 1246 N N . GLY A 1 170 ? -21.860 4.529 26.625 1.00 90.06 170 GLY A N 1
ATOM 1247 C CA . GLY A 1 170 ? -22.463 4.580 25.298 1.00 90.06 170 GLY A CA 1
ATOM 1248 C C . GLY A 1 170 ? -22.903 6.000 24.966 1.00 90.06 170 GLY A C 1
ATOM 1249 O O . GLY A 1 170 ? -23.637 6.607 25.744 1.00 90.06 170 GLY A O 1
ATOM 1250 N N . CYS A 1 171 ? -22.458 6.501 23.819 1.00 89.38 171 CYS A N 1
ATOM 1251 C CA . CYS A 1 171 ? -22.877 7.747 23.194 1.00 89.38 171 CYS A CA 1
ATOM 1252 C C . CYS A 1 171 ? -23.806 7.441 22.017 1.00 89.38 171 CYS A C 1
ATOM 1254 O O . CYS A 1 171 ? -23.506 6.577 21.190 1.00 89.38 171 CYS A O 1
ATOM 1256 N N . PHE A 1 172 ? -24.933 8.141 21.941 1.00 87.62 172 PHE A N 1
ATOM 1257 C CA . PHE A 1 172 ? -26.046 7.828 21.051 1.00 87.62 172 PHE A CA 1
ATOM 1258 C C . PHE A 1 172 ? -26.589 9.116 20.440 1.00 87.62 172 PHE A C 1
ATOM 1260 O O . PHE A 1 172 ? -26.926 10.057 21.156 1.00 87.62 172 PHE A O 1
ATOM 1267 N N . ARG A 1 173 ? -26.690 9.175 19.110 1.00 76.31 173 ARG A N 1
ATOM 1268 C CA . ARG A 1 173 ? -27.091 10.415 18.424 1.00 76.31 173 ARG A CA 1
ATOM 1269 C C . ARG A 1 173 ? -28.606 10.684 18.463 1.00 76.31 173 ARG A C 1
ATOM 1271 O O . ARG A 1 173 ? -29.026 11.811 18.217 1.00 76.31 173 ARG A O 1
ATOM 1278 N N . GLU A 1 174 ? -29.413 9.673 18.791 1.00 70.06 174 GLU A N 1
ATOM 1279 C CA . GLU A 1 174 ? -30.882 9.731 18.832 1.00 70.06 174 GLU A CA 1
ATOM 1280 C C . GLU A 1 174 ? -31.438 9.082 20.118 1.00 70.06 174 GLU A C 1
ATOM 1282 O O . GLU A 1 174 ? -30.855 8.146 20.673 1.00 70.06 174 GLU A O 1
ATOM 1287 N N . GLY A 1 175 ? -32.561 9.614 20.617 1.00 60.97 175 GLY A N 1
ATOM 1288 C CA . GLY A 1 175 ? -32.988 9.445 22.014 1.00 60.97 175 GLY A CA 1
ATOM 1289 C C . GLY A 1 175 ? -33.503 8.059 22.413 1.00 60.97 175 GLY A C 1
ATOM 1290 O O . GLY A 1 175 ? -33.220 7.613 23.524 1.00 60.97 175 GLY A O 1
ATOM 1291 N N . ASP A 1 176 ? -34.218 7.352 21.535 1.00 68.81 176 ASP A N 1
ATOM 1292 C CA . ASP A 1 176 ? -34.871 6.089 21.915 1.00 68.81 176 ASP A CA 1
ATOM 1293 C C . ASP A 1 176 ? -33.865 4.953 22.127 1.00 68.81 176 ASP A C 1
ATOM 1295 O O . ASP A 1 176 ? -33.995 4.188 23.087 1.00 68.81 176 ASP A O 1
ATOM 1299 N N . LEU A 1 177 ? -32.813 4.886 21.302 1.00 75.38 177 LEU A N 1
ATOM 1300 C CA . LEU A 1 177 ? -31.687 3.978 21.528 1.00 75.38 177 LEU A CA 1
ATOM 1301 C C . LEU A 1 177 ? -30.886 4.401 22.769 1.00 75.38 177 LEU A C 1
ATOM 1303 O O . LEU A 1 177 ? -30.499 3.542 23.562 1.00 75.38 177 LEU A O 1
ATOM 1307 N N . MET A 1 178 ? -30.701 5.710 22.996 1.00 79.06 178 MET A N 1
ATOM 1308 C CA . MET A 1 178 ? -30.046 6.204 24.213 1.00 79.06 178 MET A CA 1
ATOM 1309 C C . MET A 1 178 ? -30.790 5.772 25.478 1.00 79.06 178 MET A C 1
ATOM 1311 O O . MET A 1 178 ? -30.148 5.386 26.450 1.00 79.06 178 MET A O 1
ATOM 1315 N N . ALA A 1 179 ? -32.123 5.810 25.487 1.00 79.00 179 ALA A N 1
ATOM 1316 C CA . ALA A 1 179 ? -32.925 5.364 26.620 1.00 79.00 179 ALA A CA 1
ATOM 1317 C C . ALA A 1 179 ? -32.903 3.832 26.771 1.00 79.00 179 ALA A C 1
ATOM 1319 O O . ALA A 1 179 ? -32.635 3.322 27.866 1.00 79.00 179 ALA A O 1
ATOM 1320 N N . ASN A 1 180 ? -33.126 3.102 25.674 1.00 81.00 180 ASN A N 1
ATOM 1321 C CA . ASN A 1 180 ? -33.501 1.685 25.689 1.00 81.00 180 ASN A CA 1
ATOM 1322 C C . ASN A 1 180 ? -32.398 0.707 25.240 1.00 81.00 180 ASN A C 1
ATOM 1324 O O . ASN A 1 180 ? -32.697 -0.471 25.065 1.00 81.00 180 ASN A O 1
ATOM 1328 N N . TYR A 1 181 ? -31.147 1.155 25.059 1.00 86.94 181 TYR A N 1
ATOM 1329 C CA . TYR A 1 181 ? -30.020 0.289 24.674 1.00 86.94 181 TYR A CA 1
ATOM 1330 C C . TYR A 1 181 ? -29.985 -1.032 25.467 1.00 86.94 181 TYR A C 1
ATOM 1332 O O . TYR A 1 181 ? -29.925 -1.030 26.700 1.00 86.94 181 TYR A O 1
ATOM 1340 N N . GLN A 1 182 ? -29.960 -2.141 24.726 1.00 87.50 182 GLN A N 1
ATOM 1341 C CA . GLN A 1 182 ? -29.768 -3.507 25.206 1.00 87.50 182 GLN A CA 1
ATOM 1342 C C . GLN A 1 182 ? -28.744 -4.210 24.294 1.00 87.50 182 GLN A C 1
ATOM 1344 O O . GLN A 1 182 ? -28.890 -4.142 23.070 1.00 87.50 182 GLN A O 1
ATOM 1349 N N . PRO A 1 183 ? -27.726 -4.902 24.843 1.00 88.62 183 PRO A N 1
ATOM 1350 C CA . PRO A 1 183 ? -26.849 -5.775 24.061 1.00 88.62 183 PRO A CA 1
ATOM 1351 C C . PRO A 1 183 ? -27.653 -6.918 23.420 1.00 88.62 183 PRO A C 1
ATOM 1353 O O . PRO A 1 183 ? -28.414 -7.587 24.121 1.00 88.62 183 PRO A O 1
ATOM 1356 N N . ALA A 1 184 ? -27.472 -7.204 22.124 1.00 88.81 184 ALA A N 1
ATOM 1357 C CA . ALA A 1 184 ? -28.199 -8.307 21.478 1.00 88.81 184 ALA A CA 1
ATOM 1358 C C . ALA A 1 184 ? -27.715 -9.697 21.923 1.00 88.81 184 ALA A C 1
ATOM 1360 O O . ALA A 1 184 ? -28.441 -10.676 21.777 1.00 88.81 184 ALA A O 1
ATOM 1361 N N . ASN A 1 185 ? -26.481 -9.812 22.431 1.00 89.88 185 ASN A N 1
ATOM 1362 C CA . ASN A 1 185 ? -25.853 -11.082 22.830 1.00 89.88 185 ASN A CA 1
ATOM 1363 C C . ASN A 1 185 ? -25.760 -12.145 21.705 1.00 89.88 185 ASN A C 1
ATOM 1365 O O . ASN A 1 185 ? -25.622 -13.338 21.969 1.00 89.88 185 ASN A O 1
ATOM 1369 N N . ARG A 1 186 ? -25.788 -11.711 20.434 1.00 89.69 186 ARG A N 1
ATOM 1370 C CA . ARG A 1 186 ? -25.661 -12.560 19.227 1.00 89.69 186 ARG A CA 1
ATOM 1371 C C . ARG A 1 186 ? -24.218 -12.656 18.700 1.00 89.69 186 ARG A C 1
ATOM 1373 O O . ARG A 1 186 ? -23.987 -12.896 17.516 1.00 89.69 186 ARG A O 1
ATOM 1380 N N . GLY A 1 187 ? -23.221 -12.443 19.556 1.00 88.12 187 GLY A N 1
ATOM 1381 C CA . GLY A 1 187 ? -21.820 -12.273 19.164 1.00 88.12 187 GLY A CA 1
ATOM 1382 C C . GLY A 1 187 ? -21.204 -13.492 18.479 1.00 88.12 187 GLY A C 1
ATOM 1383 O O . GLY A 1 187 ? -20.423 -13.335 17.543 1.00 88.12 187 GLY A O 1
ATOM 1384 N N . LYS A 1 188 ? -21.612 -14.700 18.879 1.00 88.69 188 LYS A N 1
ATOM 1385 C CA . LYS A 1 188 ? -21.180 -15.966 18.268 1.00 88.69 188 LYS A CA 1
ATOM 1386 C C . LYS A 1 188 ? -21.686 -16.129 16.835 1.00 88.69 188 LYS A C 1
ATOM 1388 O O . LYS A 1 188 ? -20.967 -16.614 15.962 1.00 88.69 188 LYS A O 1
ATOM 1393 N N . GLU A 1 189 ? -22.927 -15.716 16.598 1.00 88.00 189 GLU A N 1
ATOM 1394 C CA . GLU A 1 189 ? -23.575 -15.765 15.287 1.00 88.00 189 GLU A CA 1
ATOM 1395 C C . GLU A 1 189 ? -22.927 -14.737 14.362 1.00 88.00 189 GLU A C 1
ATOM 1397 O O . GLU A 1 189 ? -22.389 -15.118 13.326 1.00 88.00 189 GLU A O 1
ATOM 1402 N N . ARG A 1 190 ? -22.806 -13.481 14.815 1.00 87.25 190 ARG A N 1
ATOM 1403 C CA . ARG A 1 190 ? -22.071 -12.420 14.106 1.00 87.25 190 ARG A CA 1
ATOM 1404 C C . ARG A 1 190 ? -20.622 -12.826 13.786 1.00 87.25 190 ARG A C 1
ATOM 1406 O O . ARG A 1 190 ? -20.145 -12.573 12.686 1.00 87.25 190 ARG A O 1
ATOM 1413 N N . LEU A 1 191 ? -19.910 -13.491 14.703 1.00 85.06 191 LEU A N 1
ATOM 1414 C CA . LEU A 1 191 ? -18.549 -13.994 14.453 1.00 85.06 191 LEU A CA 1
ATOM 1415 C C . LEU A 1 191 ? -18.526 -15.127 13.407 1.00 85.06 191 LEU A C 1
ATOM 1417 O O . LEU A 1 191 ? -17.583 -15.235 12.618 1.00 85.06 191 LEU A O 1
ATOM 1421 N N . THR A 1 192 ? -19.572 -15.952 13.367 1.00 84.31 192 THR A N 1
ATOM 1422 C CA . THR A 1 192 ? -19.742 -17.002 12.353 1.00 84.31 192 THR A CA 1
ATOM 1423 C C . THR A 1 192 ? -20.035 -16.386 10.980 1.00 84.31 192 THR A C 1
ATOM 1425 O O . THR A 1 192 ? -19.361 -16.728 10.015 1.00 84.31 192 THR A O 1
ATOM 1428 N N . GLU A 1 193 ? -20.937 -15.406 10.892 1.00 80.69 193 GLU A N 1
ATOM 1429 C CA . GLU A 1 193 ? -21.218 -14.632 9.669 1.00 80.69 193 GLU A CA 1
ATOM 1430 C C . GLU A 1 193 ? -19.960 -13.920 9.137 1.00 80.69 193 GLU A C 1
ATOM 1432 O O . GLU A 1 193 ? -19.678 -13.937 7.937 1.00 80.69 193 GLU A O 1
ATOM 1437 N N . LEU A 1 194 ? -19.164 -13.324 10.031 1.00 78.12 194 LEU A N 1
ATOM 1438 C CA . LEU A 1 194 ? -17.911 -12.643 9.694 1.00 78.12 194 LEU A CA 1
ATOM 1439 C C . LEU A 1 194 ? -16.828 -13.603 9.177 1.00 78.12 194 LEU A C 1
ATOM 1441 O O . LEU A 1 194 ? -16.090 -13.237 8.268 1.00 78.12 194 LEU A O 1
ATOM 1445 N N . THR A 1 195 ? -16.738 -14.825 9.712 1.00 75.88 195 THR A N 1
ATOM 1446 C CA . THR A 1 195 ? -15.781 -15.842 9.225 1.00 75.88 195 THR A CA 1
ATOM 1447 C C . THR A 1 195 ? -16.274 -16.591 7.984 1.00 75.88 195 THR A C 1
ATOM 1449 O O . THR A 1 195 ? -15.458 -17.023 7.174 1.00 75.88 195 THR A O 1
ATOM 1452 N N . GLN A 1 196 ? -17.589 -16.680 7.768 1.00 74.31 196 GLN A N 1
ATOM 1453 C CA . GLN A 1 196 ? -18.183 -17.087 6.487 1.00 74.31 196 GLN A CA 1
ATOM 1454 C C . GLN A 1 196 ? -17.982 -16.024 5.396 1.00 74.31 196 GLN A C 1
ATOM 1456 O O . GLN A 1 196 ? -17.843 -16.370 4.229 1.00 74.31 196 GLN A O 1
ATOM 1461 N N . SER A 1 197 ? -17.883 -14.745 5.777 1.00 65.12 197 SER A N 1
ATOM 1462 C CA . SER A 1 197 ? -17.509 -13.632 4.887 1.00 65.12 197 SER A CA 1
ATOM 1463 C C . SER A 1 197 ? -16.003 -13.599 4.542 1.00 65.12 197 SER A C 1
ATOM 1465 O O . SER A 1 197 ? -15.540 -12.650 3.908 1.00 65.12 197 SER A O 1
ATOM 1467 N N . GLY A 1 198 ? -15.235 -14.617 4.959 1.00 63.03 198 GLY A N 1
ATOM 1468 C CA . GLY A 1 198 ? -13.847 -14.866 4.560 1.00 63.03 198 GLY A CA 1
ATOM 1469 C C . GLY A 1 198 ? -12.848 -15.012 5.724 1.00 63.03 198 GLY A C 1
ATOM 1470 O O . GLY A 1 198 ? -13.195 -14.839 6.896 1.00 63.03 198 GLY A O 1
ATOM 1471 N N . PRO A 1 199 ? -11.563 -15.299 5.429 1.00 57.19 199 PRO A N 1
ATOM 1472 C CA . PRO A 1 199 ? -10.520 -15.630 6.419 1.00 57.19 199 PRO A CA 1
ATOM 1473 C C . PRO A 1 199 ? -10.025 -14.433 7.267 1.00 57.19 199 PRO A C 1
ATOM 1475 O O . PRO A 1 199 ? -8.943 -14.465 7.859 1.00 57.19 199 PRO A O 1
ATOM 1478 N N . VAL A 1 200 ? -10.802 -13.352 7.322 1.00 58.88 200 VAL A N 1
ATOM 1479 C CA . VAL A 1 200 ? -10.380 -12.001 7.723 1.00 58.88 200 VAL A CA 1
ATOM 1480 C C . VAL A 1 200 ? -10.558 -11.697 9.215 1.00 58.88 200 VAL A C 1
ATOM 1482 O O . VAL A 1 200 ? -10.088 -10.665 9.669 1.00 58.88 200 VAL A O 1
ATOM 1485 N N . VAL A 1 201 ? -11.220 -12.568 9.988 1.00 59.00 201 VAL A N 1
ATOM 1486 C CA . VAL A 1 201 ? -11.718 -12.195 11.334 1.00 59.00 201 VAL A CA 1
ATOM 1487 C C . VAL A 1 201 ? -11.323 -13.170 12.464 1.00 59.00 201 VAL A C 1
ATOM 1489 O O . VAL A 1 201 ? -11.547 -12.899 13.646 1.00 59.00 201 VAL A O 1
ATOM 1492 N N . LYS A 1 202 ? -10.706 -14.322 12.161 1.00 56.41 202 LYS A N 1
ATOM 1493 C CA . LYS A 1 202 ? -10.416 -15.362 13.171 1.00 56.41 202 LYS A CA 1
ATOM 1494 C C . LYS A 1 202 ? -9.133 -15.084 13.973 1.00 56.41 202 LYS A C 1
ATOM 1496 O O . LYS A 1 202 ? -8.134 -15.786 13.835 1.00 56.41 202 LYS A O 1
ATOM 1501 N N . GLY A 1 203 ? -9.206 -14.109 14.875 1.00 61.34 203 GLY A N 1
ATOM 1502 C CA . GLY A 1 203 ? -8.145 -13.762 15.833 1.00 61.34 203 GLY A CA 1
ATOM 1503 C C . GLY A 1 203 ? -7.853 -12.264 15.899 1.00 61.34 203 GLY A C 1
ATOM 1504 O O . GLY A 1 203 ? -7.326 -11.796 16.909 1.00 61.34 203 GLY A O 1
ATOM 1505 N N . ASP A 1 204 ? -8.258 -11.542 14.856 1.00 66.00 204 ASP A N 1
ATOM 1506 C CA . ASP A 1 204 ? -8.130 -10.105 14.640 1.00 66.00 204 ASP A CA 1
ATOM 1507 C C . ASP A 1 204 ? -8.535 -9.247 15.840 1.00 66.00 204 ASP A C 1
ATOM 1509 O O . ASP A 1 204 ? -9.379 -9.618 16.663 1.00 66.00 204 ASP A O 1
ATOM 1513 N N . LEU A 1 205 ? -7.916 -8.071 15.925 1.00 66.94 205 LEU A N 1
ATOM 1514 C CA . LEU A 1 205 ? -8.229 -7.059 16.929 1.00 66.94 205 LEU A CA 1
ATOM 1515 C C . LEU A 1 205 ? -9.416 -6.200 16.488 1.00 66.94 205 LEU A C 1
ATOM 1517 O O . LEU A 1 205 ? -10.202 -5.777 17.329 1.00 66.94 205 LEU A O 1
ATOM 1521 N N . VAL A 1 206 ? -9.520 -5.927 15.185 1.00 74.38 206 VAL A N 1
ATOM 1522 C CA . VAL A 1 206 ? -10.579 -5.103 14.602 1.00 74.38 206 VAL A CA 1
A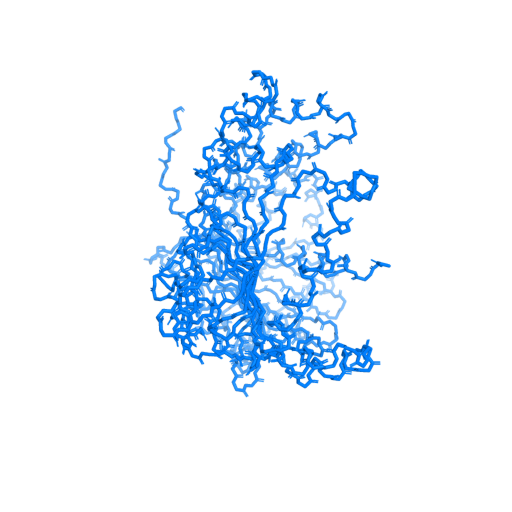TOM 1523 C C . VAL A 1 206 ? -11.436 -5.964 13.689 1.00 74.38 206 VAL A C 1
ATOM 1525 O O . VAL A 1 206 ? -10.900 -6.683 12.848 1.00 74.38 206 VAL A O 1
ATOM 1528 N N . ALA A 1 207 ? -12.753 -5.843 13.818 1.00 80.44 207 ALA A N 1
ATOM 1529 C CA . ALA A 1 207 ? -13.718 -6.358 12.858 1.00 80.44 207 ALA A CA 1
ATOM 1530 C C . ALA A 1 207 ? -14.728 -5.260 12.520 1.00 80.44 207 ALA A C 1
ATOM 1532 O O . ALA A 1 207 ? -15.391 -4.716 13.402 1.00 80.44 207 ALA A O 1
ATOM 1533 N N . ALA A 1 208 ? -14.843 -4.936 11.239 1.00 79.62 208 ALA A N 1
ATOM 1534 C CA . ALA A 1 208 ? -15.741 -3.923 10.720 1.00 79.62 208 ALA A CA 1
ATOM 1535 C C . ALA A 1 208 ? -16.565 -4.478 9.556 1.00 79.62 208 ALA A C 1
ATOM 1537 O O . ALA A 1 208 ? -16.081 -5.269 8.742 1.00 79.62 208 ALA A O 1
ATOM 1538 N N . ARG A 1 209 ? -17.816 -4.042 9.467 1.00 80.00 209 ARG A N 1
ATOM 1539 C CA . ARG A 1 209 ? -18.771 -4.417 8.425 1.00 80.00 209 ARG A CA 1
ATOM 1540 C C . ARG A 1 209 ? -19.538 -3.162 8.044 1.00 80.00 209 ARG A C 1
ATOM 1542 O O . ARG A 1 209 ? -20.098 -2.527 8.927 1.00 80.00 209 ARG A O 1
ATOM 1549 N N . PHE A 1 210 ? -19.536 -2.767 6.776 1.00 77.44 210 PHE A N 1
ATOM 1550 C CA . PHE A 1 210 ? -20.143 -1.496 6.359 1.00 77.44 210 PHE A CA 1
ATOM 1551 C C . PHE A 1 210 ? -20.575 -1.512 4.884 1.00 77.44 210 PHE A C 1
ATOM 1553 O O . PHE A 1 210 ? -19.971 -2.224 4.077 1.00 77.44 210 PHE A O 1
ATOM 1560 N N . PRO A 1 211 ? -21.621 -0.756 4.501 1.00 71.44 211 PRO A N 1
ATOM 1561 C CA . PRO A 1 211 ? -22.088 -0.700 3.121 1.00 71.44 211 PRO A CA 1
ATOM 1562 C C . PRO A 1 211 ? -21.157 0.152 2.243 1.00 71.44 211 PRO A C 1
ATOM 1564 O O . PRO A 1 211 ? -20.982 1.348 2.470 1.00 71.44 211 PRO A O 1
ATOM 1567 N N . VAL A 1 212 ? -20.617 -0.439 1.177 1.00 67.81 212 VAL A N 1
ATOM 1568 C CA . VAL A 1 212 ? -19.855 0.257 0.128 1.00 67.81 212 VAL A CA 1
ATOM 1569 C C . VAL A 1 212 ? -20.521 0.009 -1.218 1.00 67.81 212 VAL A C 1
ATOM 1571 O O . VAL A 1 212 ? -20.686 -1.127 -1.654 1.00 67.81 212 VAL A O 1
ATOM 1574 N N . SER A 1 213 ? -20.931 1.088 -1.891 1.00 67.38 213 SER A N 1
ATOM 1575 C CA . SER A 1 213 ? -21.615 1.040 -3.198 1.00 67.38 213 SER A CA 1
ATOM 1576 C C . SER A 1 213 ? -22.816 0.072 -3.254 1.00 67.38 213 SER A C 1
ATOM 1578 O O . SER A 1 213 ? -23.067 -0.553 -4.282 1.00 67.38 213 SER A O 1
ATOM 1580 N N . GLY A 1 214 ? -23.550 -0.074 -2.144 1.00 68.56 214 GLY A N 1
ATOM 1581 C CA . GLY A 1 214 ? -24.713 -0.967 -2.039 1.00 68.56 214 GLY A CA 1
ATOM 1582 C C . GLY A 1 214 ? -24.397 -2.446 -1.771 1.00 68.56 214 GLY A C 1
ATOM 1583 O O . GLY A 1 214 ? -25.298 -3.274 -1.864 1.00 68.56 214 GLY A O 1
ATOM 1584 N N . ARG A 1 215 ? -23.149 -2.803 -1.434 1.00 70.06 215 ARG A N 1
ATOM 1585 C CA . ARG A 1 215 ? -22.762 -4.143 -0.954 1.00 70.06 215 ARG A CA 1
ATOM 1586 C C . ARG A 1 215 ? -22.148 -4.050 0.442 1.00 70.06 215 ARG A C 1
ATOM 1588 O O . ARG A 1 215 ? -21.448 -3.087 0.732 1.00 70.06 215 ARG A O 1
ATOM 1595 N N . MET A 1 216 ? -22.371 -5.050 1.294 1.00 74.50 216 MET A N 1
ATOM 1596 C CA . MET A 1 216 ? -21.722 -5.105 2.609 1.00 74.50 216 MET A CA 1
ATOM 1597 C C . MET A 1 216 ? -20.272 -5.569 2.462 1.00 74.50 216 MET A C 1
ATOM 1599 O O . MET A 1 216 ? -20.015 -6.713 2.090 1.00 74.50 216 MET A O 1
ATOM 1603 N N . GLN A 1 217 ? -19.334 -4.676 2.762 1.00 74.56 217 GLN A N 1
ATOM 1604 C CA . GLN A 1 217 ? -17.899 -4.933 2.789 1.00 74.56 217 GLN A CA 1
ATOM 1605 C C . GLN A 1 217 ? -17.492 -5.372 4.201 1.00 74.56 217 GLN A C 1
ATOM 1607 O O . GLN A 1 217 ? -17.902 -4.754 5.186 1.00 74.56 217 GLN A O 1
ATOM 1612 N N . THR A 1 218 ? -16.697 -6.441 4.307 1.00 74.06 218 THR A N 1
ATOM 1613 C CA . THR A 1 218 ? -16.168 -6.937 5.592 1.00 74.06 218 THR A CA 1
ATOM 1614 C C . THR A 1 218 ? -14.674 -6.656 5.660 1.00 74.06 218 THR A C 1
ATOM 1616 O O . THR A 1 218 ? -13.931 -6.992 4.741 1.00 74.06 218 THR A O 1
ATOM 1619 N N . THR A 1 219 ? -14.234 -6.024 6.743 1.00 74.12 219 THR A N 1
ATOM 1620 C CA . THR A 1 219 ? -12.857 -5.562 6.935 1.00 74.12 219 THR A CA 1
ATOM 1621 C C . THR A 1 219 ? -12.352 -5.986 8.306 1.00 74.12 219 THR A C 1
ATOM 1623 O O . THR A 1 219 ? -13.004 -5.734 9.316 1.00 74.12 219 THR A O 1
ATOM 1626 N N . GLY A 1 220 ? -11.186 -6.614 8.350 1.00 74.81 220 GLY A N 1
ATOM 1627 C CA . GLY A 1 220 ? -10.491 -6.999 9.572 1.00 74.81 220 GLY A CA 1
ATOM 1628 C C . GLY A 1 220 ? -9.151 -6.288 9.677 1.00 74.81 220 GLY A C 1
ATOM 1629 O O . GLY A 1 220 ? -8.569 -5.880 8.666 1.00 74.81 220 GLY A O 1
ATOM 1630 N N . VAL A 1 221 ? -8.648 -6.144 10.900 1.00 71.81 221 VAL A N 1
ATOM 1631 C CA . VAL A 1 221 ? -7.248 -5.769 11.118 1.00 71.81 221 VAL A CA 1
ATOM 1632 C C . VAL A 1 221 ? -6.598 -6.773 12.062 1.00 71.81 221 VAL A C 1
ATOM 1634 O O . VAL A 1 221 ? -7.002 -6.935 13.222 1.00 71.81 221 VAL A O 1
ATOM 1637 N N . SER A 1 222 ? -5.553 -7.408 11.541 1.00 72.62 222 SER A N 1
ATOM 1638 C CA . SER A 1 222 ? -4.686 -8.360 12.230 1.00 72.62 222 SER A CA 1
ATOM 1639 C C . SER A 1 222 ? -3.350 -7.715 12.604 1.00 72.62 222 SER A C 1
ATOM 1641 O O . SER A 1 222 ? -2.903 -6.751 11.984 1.00 72.62 222 SER A O 1
ATOM 1643 N N . PHE A 1 223 ? -2.749 -8.245 13.670 1.00 66.94 223 PHE A N 1
ATOM 1644 C CA . PHE A 1 223 ? -1.652 -7.635 14.422 1.00 66.94 223 PHE A CA 1
ATOM 1645 C C . PHE A 1 223 ? -0.613 -8.712 14.698 1.00 66.94 223 PHE A C 1
ATOM 1647 O O . PHE A 1 223 ? -0.635 -9.339 15.758 1.00 66.94 223 PHE A O 1
ATOM 1654 N N . ASP A 1 224 ? 0.266 -8.960 13.732 1.00 57.16 224 ASP A N 1
ATOM 1655 C CA . ASP A 1 224 ? 1.330 -9.950 13.877 1.00 57.16 224 ASP A CA 1
ATOM 1656 C C . ASP A 1 224 ? 2.701 -9.272 13.949 1.00 57.16 224 ASP A C 1
ATOM 1658 O O . ASP A 1 224 ? 2.931 -8.253 13.307 1.00 57.16 224 ASP A O 1
ATOM 1662 N N . ALA A 1 225 ? 3.595 -9.824 14.768 1.00 49.91 225 ALA A N 1
ATOM 1663 C CA . ALA A 1 225 ? 5.039 -9.580 14.799 1.00 49.91 225 ALA A CA 1
ATOM 1664 C C . ALA A 1 225 ? 5.553 -8.155 14.443 1.00 49.91 225 ALA A C 1
ATOM 1666 O O . ALA A 1 225 ? 6.580 -8.025 13.776 1.00 49.91 225 ALA A O 1
ATOM 1667 N N . LYS A 1 226 ? 4.920 -7.098 14.993 1.00 63.09 226 LYS A N 1
ATOM 1668 C CA . LYS A 1 226 ? 5.211 -5.647 14.808 1.00 63.09 226 LYS A CA 1
ATOM 1669 C C . LYS A 1 226 ? 4.595 -4.974 13.561 1.00 63.09 226 LYS A C 1
ATOM 1671 O O . LYS A 1 226 ? 4.973 -3.847 13.248 1.00 63.09 226 LYS A O 1
ATOM 1676 N N . ALA A 1 227 ? 3.663 -5.602 12.852 1.00 70.69 227 ALA A N 1
ATOM 1677 C CA . ALA A 1 227 ? 3.078 -5.065 11.625 1.00 70.69 227 ALA A CA 1
ATOM 1678 C C . ALA A 1 227 ? 1.558 -4.863 11.694 1.00 70.69 227 ALA A C 1
ATOM 1680 O O . ALA A 1 227 ? 0.818 -5.638 12.303 1.00 70.69 227 ALA A O 1
ATOM 1681 N N . TRP A 1 228 ? 1.114 -3.817 10.999 1.00 72.25 228 TRP A N 1
ATOM 1682 C CA . TRP A 1 228 ? -0.262 -3.617 10.551 1.00 72.25 228 TRP A CA 1
ATOM 1683 C C . TRP A 1 228 ? -0.625 -4.692 9.547 1.00 72.25 228 TRP A C 1
ATOM 1685 O O . TRP A 1 228 ? 0.175 -4.952 8.658 1.00 72.25 228 TRP A O 1
ATOM 1695 N N . HIS A 1 229 ? -1.829 -5.255 9.606 1.00 81.31 229 HIS A N 1
ATOM 1696 C CA . HIS A 1 229 ? -2.392 -5.965 8.457 1.00 81.31 229 HIS A CA 1
ATOM 1697 C C . HIS A 1 229 ? -3.899 -5.740 8.369 1.00 81.31 229 HIS A C 1
ATOM 1699 O O . HIS A 1 229 ? -4.699 -6.529 8.874 1.00 81.31 229 HIS A O 1
ATOM 1705 N N . LEU A 1 230 ? -4.268 -4.637 7.719 1.00 79.38 230 LEU A N 1
ATOM 1706 C CA . LEU A 1 230 ? -5.627 -4.356 7.265 1.00 79.38 230 LEU A CA 1
ATOM 1707 C C . LEU A 1 230 ? -5.957 -5.310 6.110 1.00 79.38 230 LEU A C 1
ATOM 1709 O O . LEU A 1 230 ? -5.174 -5.432 5.165 1.00 79.38 230 LEU A O 1
ATOM 1713 N N . ARG A 1 231 ? -7.107 -5.981 6.186 1.00 81.31 231 ARG A N 1
ATOM 1714 C CA . ARG A 1 231 ? -7.604 -6.934 5.184 1.00 81.31 231 ARG A CA 1
ATOM 1715 C C . ARG A 1 231 ? -9.075 -6.646 4.910 1.00 81.31 231 ARG A C 1
ATOM 1717 O O . ARG A 1 231 ? -9.849 -6.515 5.855 1.00 81.31 231 ARG A O 1
ATOM 1724 N N . SER A 1 232 ? -9.474 -6.522 3.649 1.00 78.19 232 SER A N 1
ATOM 1725 C CA . SER A 1 232 ? -10.834 -6.111 3.286 1.00 78.19 232 SER A CA 1
ATOM 1726 C C . SER A 1 232 ? -11.383 -6.895 2.095 1.00 78.19 232 SER A C 1
ATOM 1728 O O . SER A 1 232 ? -10.811 -6.872 1.003 1.00 78.19 232 SER A O 1
ATOM 1730 N N . ASN A 1 233 ? -12.516 -7.564 2.318 1.00 75.12 233 ASN A N 1
ATOM 1731 C CA . ASN A 1 233 ? -13.180 -8.449 1.364 1.00 75.12 233 ASN A CA 1
ATOM 1732 C C . ASN A 1 233 ? -14.340 -7.731 0.678 1.00 75.12 233 ASN A C 1
ATOM 1734 O O . ASN A 1 233 ? -15.150 -7.070 1.332 1.00 75.12 233 ASN A O 1
ATOM 1738 N N . GLY A 1 234 ? -14.451 -7.902 -0.640 1.00 61.72 234 GLY A N 1
ATOM 1739 C CA . GLY A 1 234 ? -15.506 -7.264 -1.432 1.00 61.72 234 GLY A CA 1
ATOM 1740 C C . GLY A 1 234 ? -15.176 -5.844 -1.902 1.00 61.72 234 GLY A C 1
ATOM 1741 O O . GLY A 1 234 ? -16.090 -5.113 -2.289 1.00 61.72 234 GLY A O 1
ATOM 1742 N N . ALA A 1 235 ? -13.889 -5.467 -1.925 1.00 53.25 235 ALA A N 1
ATOM 1743 C CA . ALA A 1 235 ? -13.414 -4.301 -2.673 1.00 53.25 235 ALA A CA 1
ATOM 1744 C C . ALA A 1 235 ? -14.021 -4.314 -4.091 1.00 53.25 235 ALA A C 1
ATOM 1746 O O . ALA A 1 235 ? -14.057 -5.365 -4.726 1.00 53.25 235 ALA A O 1
ATOM 1747 N N . ALA A 1 236 ? -14.566 -3.177 -4.542 1.00 50.91 236 ALA A N 1
ATOM 1748 C CA . ALA A 1 236 ? -15.638 -3.094 -5.545 1.00 50.91 236 ALA A CA 1
ATOM 1749 C C . ALA A 1 236 ? -15.432 -3.958 -6.814 1.00 50.91 236 ALA A C 1
ATOM 1751 O O . ALA A 1 236 ? -14.918 -3.484 -7.828 1.00 50.91 236 ALA A O 1
ATOM 1752 N N . VAL A 1 237 ? -15.900 -5.213 -6.765 1.00 48.19 237 VAL A N 1
ATOM 1753 C CA . VAL A 1 237 ? -15.500 -6.299 -7.684 1.00 48.19 237 VAL A CA 1
ATOM 1754 C C . VAL A 1 237 ? -15.700 -5.943 -9.159 1.00 48.19 237 VAL A C 1
ATOM 1756 O O . VAL A 1 237 ? -14.783 -6.115 -9.947 1.00 48.19 237 VAL A O 1
ATOM 1759 N N . ASN A 1 238 ? -16.819 -5.289 -9.496 1.00 47.31 238 ASN A N 1
ATOM 1760 C CA . ASN A 1 238 ? -17.167 -4.830 -10.852 1.00 47.31 238 ASN A CA 1
ATOM 1761 C C . ASN A 1 238 ? -16.164 -3.815 -11.469 1.00 47.31 238 ASN A C 1
ATOM 1763 O O . ASN A 1 238 ? -16.322 -3.357 -12.603 1.00 47.31 238 ASN A O 1
ATOM 1767 N N . SER A 1 239 ? -15.195 -3.345 -10.679 1.00 53.84 239 SER A N 1
ATOM 1768 C CA . SER A 1 239 ? -14.086 -2.493 -11.114 1.00 53.84 239 SER A CA 1
ATOM 1769 C C . SER A 1 239 ? -12.744 -3.223 -11.145 1.00 53.84 239 SER A C 1
ATOM 1771 O O . SER A 1 239 ? -11.807 -2.688 -11.720 1.00 53.84 239 SER A O 1
ATOM 1773 N N . LEU A 1 240 ? -12.661 -4.435 -10.593 1.00 63.34 240 LEU A N 1
ATOM 1774 C CA . LEU A 1 240 ? -11.458 -5.262 -10.490 1.00 63.34 240 LEU A CA 1
ATOM 1775 C C . LEU A 1 240 ? -11.424 -6.410 -11.510 1.00 63.34 240 LEU A C 1
ATOM 1777 O O . LEU A 1 240 ? -10.368 -7.005 -11.678 1.00 63.34 240 LEU A O 1
ATOM 1781 N N . ASP A 1 241 ? -12.504 -6.647 -12.269 1.00 65.00 241 ASP A N 1
ATOM 1782 C CA . ASP A 1 241 ? -12.577 -7.637 -13.368 1.00 65.00 241 ASP A CA 1
ATOM 1783 C C . ASP A 1 241 ? -11.478 -7.473 -14.450 1.00 65.00 241 ASP A C 1
ATOM 1785 O O . ASP A 1 241 ? -11.275 -8.349 -15.290 1.00 65.00 241 ASP A O 1
ATOM 1789 N N . PHE A 1 242 ? -10.778 -6.328 -14.471 1.00 80.31 242 PHE A N 1
ATOM 1790 C CA . PHE A 1 242 ? -9.638 -6.085 -15.358 1.00 80.31 242 PHE A CA 1
ATOM 1791 C C . PHE A 1 242 ? -8.288 -6.542 -14.790 1.00 80.31 242 PHE A C 1
ATOM 1793 O O . PHE A 1 242 ? -7.305 -6.477 -15.520 1.00 80.31 242 PHE A O 1
ATOM 1800 N N . LEU A 1 243 ? -8.207 -6.988 -13.536 1.00 87.31 243 LEU A N 1
ATOM 1801 C CA . LEU A 1 243 ? -7.006 -7.550 -12.912 1.00 87.31 243 LEU A CA 1
ATOM 1802 C C . LEU A 1 243 ? -7.164 -9.066 -12.751 1.00 87.31 243 LEU A C 1
ATOM 1804 O O . LEU A 1 243 ? -8.264 -9.551 -12.505 1.00 87.31 243 LEU A O 1
ATOM 1808 N N . ALA A 1 244 ? -6.067 -9.812 -12.868 1.00 88.44 244 ALA A N 1
ATOM 1809 C CA . ALA A 1 244 ? -6.064 -11.262 -12.677 1.00 88.44 244 ALA A CA 1
ATOM 1810 C C . ALA A 1 244 ? -4.849 -11.712 -11.846 1.00 88.44 244 ALA A C 1
ATOM 1812 O O . ALA A 1 244 ? -3.762 -11.161 -12.044 1.00 88.44 244 ALA A O 1
ATOM 1813 N N . PRO A 1 245 ? -4.999 -12.693 -10.937 1.00 91.00 245 PRO A N 1
ATOM 1814 C CA . PRO A 1 245 ? -3.869 -13.291 -10.228 1.00 91.00 245 PRO A CA 1
ATOM 1815 C C . PRO A 1 245 ? -2.904 -13.955 -11.222 1.00 91.00 245 PRO A C 1
ATOM 1817 O O . PRO A 1 245 ? -3.344 -14.612 -12.168 1.00 91.00 245 PRO A O 1
ATOM 1820 N N . ALA A 1 246 ? -1.597 -13.752 -11.042 1.00 90.56 246 ALA A N 1
ATOM 1821 C CA . ALA A 1 246 ? -0.568 -14.291 -11.932 1.00 90.56 246 ALA A CA 1
ATOM 1822 C C . ALA A 1 246 ? 0.812 -14.388 -11.252 1.00 90.56 246 ALA A C 1
ATOM 1824 O O . ALA A 1 246 ? 1.048 -13.716 -10.243 1.00 90.56 246 ALA A O 1
ATOM 1825 N N . PRO A 1 247 ? 1.756 -15.163 -11.821 1.00 92.38 247 PRO A N 1
ATOM 1826 C CA . PRO A 1 247 ? 3.156 -15.120 -11.415 1.00 92.38 247 PRO A CA 1
ATOM 1827 C C . PRO A 1 247 ? 3.761 -13.737 -11.672 1.00 92.38 247 PRO A C 1
ATOM 1829 O O . PRO A 1 247 ? 3.770 -13.261 -12.807 1.00 92.38 247 PRO A O 1
ATOM 1832 N N . ALA A 1 248 ? 4.309 -13.106 -10.632 1.00 93.12 248 ALA A N 1
ATOM 1833 C CA . ALA A 1 248 ? 4.943 -11.789 -10.714 1.00 93.12 248 ALA A CA 1
ATOM 1834 C C . ALA A 1 248 ? 6.368 -11.868 -11.298 1.00 93.12 248 ALA A C 1
ATOM 1836 O O . ALA A 1 248 ? 7.361 -11.541 -10.642 1.00 93.12 248 ALA A O 1
ATOM 1837 N N . SER A 1 249 ? 6.466 -12.350 -12.537 1.00 92.81 249 SER A N 1
ATOM 1838 C CA . SER A 1 249 ? 7.719 -12.576 -13.265 1.00 92.81 249 SER A CA 1
ATOM 1839 C C . SER A 1 249 ? 8.545 -11.294 -13.429 1.00 92.81 249 SER A C 1
ATOM 1841 O O . SER A 1 249 ? 9.769 -11.340 -13.314 1.00 92.81 249 SER A O 1
ATOM 1843 N N . ALA A 1 250 ? 7.912 -10.128 -13.587 1.00 91.00 250 ALA A N 1
ATOM 1844 C CA . ALA A 1 250 ? 8.603 -8.845 -13.728 1.00 91.00 250 ALA A CA 1
ATOM 1845 C C . ALA A 1 250 ? 9.401 -8.443 -12.471 1.00 91.00 250 ALA A C 1
ATOM 1847 O O . ALA A 1 250 ? 10.349 -7.660 -12.570 1.00 91.00 250 ALA A O 1
ATOM 1848 N N . LEU A 1 251 ? 9.062 -9.006 -11.303 1.00 91.75 251 LEU A N 1
ATOM 1849 C CA . LEU A 1 251 ? 9.731 -8.753 -10.021 1.00 91.75 251 LEU A CA 1
ATOM 1850 C C . LEU A 1 251 ? 10.992 -9.601 -9.805 1.00 91.75 251 LEU A C 1
ATOM 1852 O O . LEU A 1 251 ? 11.659 -9.458 -8.779 1.00 91.75 251 LEU A O 1
ATOM 1856 N N . ARG A 1 252 ? 11.360 -10.470 -10.753 1.00 90.31 252 ARG A N 1
ATOM 1857 C CA . ARG A 1 252 ? 12.621 -11.234 -10.710 1.00 90.31 252 ARG A CA 1
ATOM 1858 C C . ARG A 1 252 ? 13.880 -10.366 -10.713 1.00 90.31 252 ARG A C 1
ATOM 1860 O O . ARG A 1 252 ? 14.919 -10.811 -10.240 1.00 90.31 252 ARG A O 1
ATOM 1867 N N . ASP A 1 253 ? 13.762 -9.149 -11.242 1.00 88.25 253 ASP A N 1
ATOM 1868 C CA . ASP A 1 253 ? 14.835 -8.154 -11.307 1.00 88.25 253 ASP A CA 1
ATOM 1869 C C . ASP A 1 253 ? 14.597 -6.984 -10.334 1.00 88.25 253 ASP A C 1
ATOM 1871 O O . ASP A 1 253 ? 15.312 -5.988 -10.380 1.00 88.25 253 ASP A O 1
ATOM 1875 N N . ALA A 1 254 ? 13.585 -7.069 -9.460 1.00 89.94 254 ALA A N 1
ATOM 1876 C CA . ALA A 1 254 ? 13.343 -6.037 -8.461 1.00 89.94 254 ALA A CA 1
ATOM 1877 C C . ALA A 1 254 ? 14.484 -6.024 -7.431 1.00 89.94 254 ALA A C 1
ATOM 1879 O O . ALA A 1 254 ? 14.819 -7.051 -6.823 1.00 89.94 254 ALA A O 1
ATOM 1880 N N . PHE A 1 255 ? 15.077 -4.849 -7.233 1.00 88.62 255 PHE A N 1
ATOM 1881 C CA . PHE A 1 255 ? 16.125 -4.629 -6.247 1.00 88.62 255 PHE A CA 1
ATOM 1882 C C . PHE A 1 255 ? 15.525 -4.640 -4.828 1.00 88.62 255 PHE A C 1
ATOM 1884 O O . PHE A 1 255 ? 14.482 -4.009 -4.628 1.00 88.62 255 PHE A O 1
ATOM 1891 N N . PRO A 1 256 ? 16.138 -5.317 -3.837 1.00 84.75 256 PRO A N 1
ATOM 1892 C CA . PRO A 1 256 ? 15.668 -5.305 -2.449 1.00 84.75 256 PRO A CA 1
ATOM 1893 C C . PRO A 1 256 ? 15.492 -3.886 -1.892 1.00 84.75 256 PRO A C 1
ATOM 1895 O O . PRO A 1 256 ? 16.184 -2.955 -2.301 1.00 84.75 256 PRO A O 1
ATOM 1898 N N . ASP A 1 257 ? 14.549 -3.704 -0.969 1.00 77.06 257 ASP A N 1
ATOM 1899 C CA . ASP A 1 257 ? 14.286 -2.410 -0.322 1.00 77.06 257 ASP A CA 1
ATOM 1900 C C . ASP A 1 257 ? 14.031 -1.242 -1.309 1.00 77.06 257 ASP A C 1
ATOM 1902 O O . ASP A 1 257 ? 14.403 -0.087 -1.070 1.00 77.06 257 ASP A O 1
ATOM 1906 N N . SER A 1 258 ? 13.378 -1.517 -2.444 1.00 79.06 258 SER A N 1
ATOM 1907 C CA . SER A 1 258 ? 13.032 -0.522 -3.470 1.00 79.06 258 SER A CA 1
ATOM 1908 C C . SER A 1 258 ? 11.559 -0.111 -3.483 1.00 79.06 258 SER A C 1
ATOM 1910 O O . SER A 1 258 ? 10.671 -0.842 -3.046 1.00 79.06 258 SER A O 1
ATOM 1912 N N . LEU A 1 259 ? 11.293 1.049 -4.094 1.00 84.25 259 LEU A N 1
ATOM 1913 C CA . LEU A 1 259 ? 9.977 1.347 -4.651 1.00 84.25 259 LEU A CA 1
ATOM 1914 C C . LEU A 1 259 ? 9.633 0.274 -5.693 1.00 84.25 259 LEU A C 1
ATOM 1916 O O . LEU A 1 259 ? 10.382 0.077 -6.650 1.00 84.25 259 LEU A O 1
ATOM 1920 N N . THR A 1 260 ? 8.503 -0.404 -5.513 1.00 91.94 260 THR A N 1
ATOM 1921 C CA . THR A 1 260 ? 7.986 -1.403 -6.454 1.00 91.94 260 THR A CA 1
ATOM 1922 C C . THR A 1 260 ? 6.484 -1.220 -6.642 1.00 91.94 260 THR A C 1
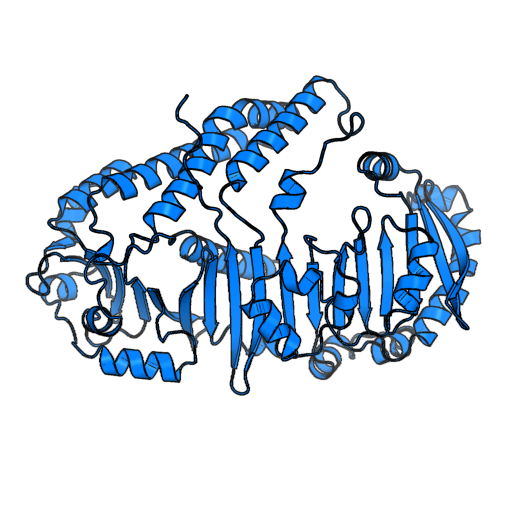ATOM 1924 O O . THR A 1 260 ? 5.713 -1.320 -5.689 1.00 91.94 260 THR A O 1
ATOM 1927 N N . LEU A 1 261 ? 6.065 -0.997 -7.883 1.00 95.12 261 LEU A N 1
ATOM 1928 C CA . LEU A 1 261 ? 4.684 -1.072 -8.348 1.00 95.12 261 LEU A CA 1
ATOM 1929 C C . LEU A 1 261 ? 4.577 -2.248 -9.323 1.00 95.12 261 LEU A C 1
ATOM 1931 O O . LEU A 1 261 ? 5.426 -2.398 -10.203 1.00 95.12 261 LEU A O 1
ATOM 1935 N N . TRP A 1 262 ? 3.538 -3.065 -9.197 1.00 95.81 262 TRP A N 1
ATOM 1936 C CA . TRP A 1 262 ? 3.280 -4.191 -10.094 1.00 95.81 262 TRP A CA 1
ATOM 1937 C C . TRP A 1 262 ? 1.780 -4.419 -10.253 1.00 95.81 262 TRP A C 1
ATOM 1939 O O . TRP A 1 262 ? 1.025 -4.288 -9.290 1.00 95.81 262 TRP A O 1
ATOM 1949 N N . ALA A 1 263 ? 1.343 -4.782 -11.454 1.00 94.88 263 ALA A N 1
ATOM 1950 C CA . ALA A 1 263 ? -0.023 -5.207 -11.721 1.00 94.88 263 ALA A CA 1
ATOM 1951 C C . ALA A 1 263 ? -0.065 -6.207 -12.876 1.00 94.88 263 ALA A C 1
ATOM 1953 O O . ALA A 1 263 ? 0.644 -6.049 -13.869 1.00 94.88 263 ALA A O 1
ATOM 1954 N N . ASN A 1 264 ? -0.954 -7.193 -12.774 1.00 94.44 264 ASN A N 1
ATOM 1955 C CA . ASN A 1 264 ? -1.302 -8.071 -13.878 1.00 94.44 264 ASN A CA 1
ATOM 1956 C C . ASN A 1 264 ? -2.761 -7.855 -14.289 1.00 94.44 264 ASN A C 1
ATOM 1958 O O . ASN A 1 264 ? -3.706 -8.141 -13.547 1.00 94.44 264 ASN A O 1
ATOM 1962 N N . PHE A 1 265 ? -2.928 -7.339 -15.500 1.00 90.94 265 PHE A N 1
ATOM 1963 C CA . PHE A 1 265 ? -4.212 -7.059 -16.112 1.00 90.94 265 PHE A CA 1
ATOM 1964 C C . PHE A 1 265 ? -4.748 -8.307 -16.830 1.00 90.94 265 PHE A C 1
ATOM 1966 O O . PHE A 1 265 ? -4.061 -8.921 -17.644 1.00 90.94 265 PHE A O 1
ATOM 1973 N N . SER A 1 266 ? -6.006 -8.663 -16.567 1.00 88.69 266 SER A N 1
ATOM 1974 C CA . SER A 1 266 ? -6.742 -9.703 -17.288 1.00 88.69 266 SER A CA 1
ATOM 1975 C C . SER A 1 266 ? -6.772 -9.387 -18.782 1.00 88.69 266 SER A C 1
ATOM 1977 O O . SER A 1 266 ? -7.329 -8.364 -19.191 1.00 88.69 266 SER A O 1
ATOM 1979 N N . ARG A 1 267 ? -6.210 -10.275 -19.612 1.00 83.56 267 ARG A N 1
ATOM 1980 C CA . ARG A 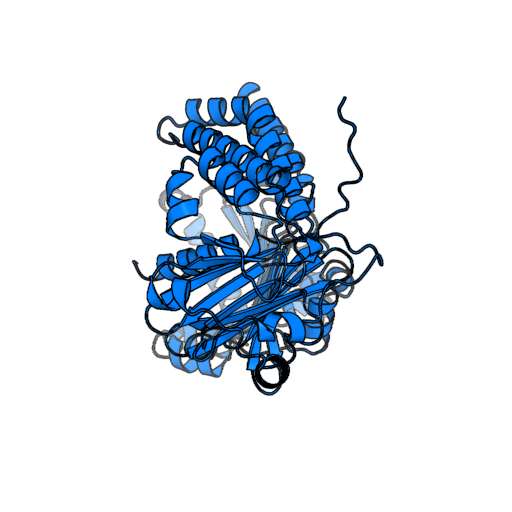1 267 ? -6.150 -10.086 -21.070 1.00 83.56 267 ARG A CA 1
ATOM 1981 C C . ARG A 1 267 ? -7.540 -9.914 -21.685 1.00 83.56 267 ARG A C 1
ATOM 1983 O O . ARG A 1 267 ? -7.702 -9.097 -22.584 1.00 83.56 267 ARG A O 1
ATOM 1990 N N . ASP A 1 268 ? -8.553 -10.601 -21.161 1.00 83.12 268 ASP A N 1
ATOM 1991 C CA . ASP A 1 268 ? -9.935 -10.459 -21.627 1.00 83.12 268 ASP A CA 1
ATOM 1992 C C . ASP A 1 268 ? -10.550 -9.118 -21.205 1.00 83.12 268 ASP A C 1
ATOM 1994 O O . ASP A 1 268 ? -11.186 -8.454 -22.025 1.00 83.12 268 ASP A O 1
ATOM 1998 N N . GLY A 1 269 ? -10.292 -8.656 -19.977 1.00 80.12 269 GLY A N 1
ATOM 1999 C CA . GLY A 1 269 ? -10.706 -7.323 -19.521 1.00 80.12 269 GLY A CA 1
ATOM 2000 C C . GLY A 1 269 ? -10.026 -6.186 -20.300 1.00 80.12 269 GLY A C 1
ATOM 2001 O O . GLY A 1 269 ? -10.664 -5.182 -20.626 1.00 80.12 269 GLY A O 1
ATOM 2002 N N . VAL A 1 270 ? -8.751 -6.367 -20.660 1.00 79.88 270 VAL A N 1
ATOM 2003 C CA . VAL A 1 270 ? -7.980 -5.472 -21.539 1.00 79.88 270 VAL A CA 1
ATOM 2004 C C . VAL A 1 270 ? -8.543 -5.483 -22.960 1.00 79.88 270 VAL A C 1
ATOM 2006 O O . VAL A 1 270 ? -8.821 -4.416 -23.509 1.00 79.88 270 VAL A O 1
ATOM 2009 N N . ASN A 1 271 ? -8.786 -6.661 -23.540 1.00 81.88 271 ASN A N 1
ATOM 2010 C CA . ASN A 1 271 ? -9.369 -6.810 -24.874 1.00 81.88 271 ASN A CA 1
ATOM 2011 C C . ASN A 1 271 ? -10.742 -6.130 -24.968 1.00 81.88 271 ASN A C 1
ATOM 2013 O O . ASN A 1 271 ? -10.956 -5.312 -25.859 1.00 81.88 271 ASN A O 1
ATOM 2017 N N . GLN A 1 272 ? -11.649 -6.403 -24.025 1.00 80.81 272 GLN A N 1
ATOM 2018 C CA . GLN A 1 272 ? -13.005 -5.840 -24.020 1.00 80.81 272 GLN A CA 1
ATOM 2019 C C . GLN A 1 272 ? -13.028 -4.306 -23.924 1.00 80.81 272 GLN A C 1
ATOM 2021 O O . GLN A 1 272 ? -13.923 -3.678 -24.488 1.00 80.81 272 GLN A O 1
ATOM 2026 N N . ARG A 1 273 ? -12.069 -3.695 -23.212 1.00 79.25 273 ARG A N 1
ATOM 2027 C CA . ARG A 1 273 ? -12.040 -2.240 -22.967 1.00 79.25 273 ARG A CA 1
ATOM 2028 C C . ARG A 1 273 ? -11.172 -1.450 -23.944 1.00 79.25 273 ARG A C 1
ATOM 2030 O O . ARG A 1 273 ? -11.490 -0.295 -24.209 1.00 79.25 273 ARG A O 1
ATOM 2037 N N . LEU A 1 274 ? -10.077 -2.028 -24.442 1.00 80.19 274 LEU A N 1
ATOM 2038 C CA . LEU A 1 274 ? -9.081 -1.305 -25.241 1.00 80.19 274 LEU A CA 1
ATOM 2039 C C . LEU A 1 274 ? -9.041 -1.727 -26.711 1.00 80.19 274 LEU A C 1
ATOM 2041 O O . LEU A 1 274 ? -8.845 -0.855 -27.554 1.00 80.19 274 LEU A O 1
ATOM 2045 N N . ALA A 1 275 ? -9.273 -3.000 -27.058 1.00 81.50 275 ALA A N 1
ATOM 2046 C CA . ALA A 1 275 ? -9.166 -3.456 -28.451 1.00 81.50 275 ALA A CA 1
ATOM 2047 C C . ALA A 1 275 ? -10.057 -2.674 -29.448 1.00 81.50 275 ALA A C 1
ATOM 2049 O O . ALA A 1 275 ? -9.562 -2.362 -30.530 1.00 81.50 275 ALA A O 1
ATOM 2050 N N . PRO A 1 276 ? -11.299 -2.247 -29.111 1.00 83.56 276 PRO A N 1
ATOM 2051 C CA . PRO A 1 276 ? -12.120 -1.396 -29.989 1.00 83.56 276 PRO A CA 1
ATOM 2052 C C . PRO A 1 276 ? -11.540 0.002 -30.275 1.00 83.56 276 PRO A C 1
ATOM 2054 O O . PRO A 1 276 ? -12.094 0.745 -31.086 1.00 83.56 276 PRO A O 1
ATOM 2057 N N . HIS A 1 277 ? -10.465 0.390 -29.586 1.00 86.12 277 HIS A N 1
ATOM 2058 C CA . HIS A 1 277 ? -9.812 1.696 -29.685 1.00 86.12 277 HIS A CA 1
ATOM 2059 C C . HIS A 1 277 ? -8.349 1.604 -30.152 1.00 86.12 277 HIS A C 1
ATOM 2061 O O . HIS A 1 277 ? -7.692 2.635 -30.293 1.00 86.12 277 HIS A O 1
ATOM 2067 N N . VAL A 1 278 ? -7.835 0.398 -30.419 1.00 84.50 278 VAL A N 1
ATOM 2068 C CA . VAL A 1 278 ? -6.480 0.181 -30.943 1.00 84.50 278 VAL A CA 1
ATOM 2069 C C . VAL A 1 278 ? -6.462 0.463 -32.453 1.00 84.50 278 VAL A C 1
ATOM 2071 O O . VAL A 1 278 ? -7.185 -0.189 -33.206 1.00 84.50 278 VAL A O 1
ATOM 2074 N N . PRO A 1 279 ? -5.636 1.406 -32.948 1.00 84.69 279 PRO A N 1
ATOM 2075 C CA . PRO A 1 279 ? -5.457 1.594 -34.384 1.00 84.69 279 PRO A CA 1
ATOM 2076 C C . PRO A 1 279 ? -4.825 0.351 -35.019 1.00 84.69 279 PRO A C 1
ATOM 2078 O O . PRO A 1 279 ? -3.908 -0.231 -34.443 1.00 84.69 279 PRO A O 1
ATOM 2081 N N . ALA A 1 280 ? -5.226 -0.014 -36.241 1.00 84.88 280 ALA A N 1
ATOM 2082 C CA . ALA A 1 280 ? -4.748 -1.233 -36.912 1.00 84.88 280 ALA A CA 1
ATOM 2083 C C . ALA A 1 280 ? -3.207 -1.358 -36.971 1.00 84.88 280 ALA A C 1
ATOM 2085 O O . ALA A 1 280 ? -2.668 -2.449 -36.807 1.00 84.88 280 ALA A O 1
ATOM 2086 N N . MET A 1 281 ? -2.491 -0.234 -37.118 1.00 75.75 281 MET A N 1
ATOM 2087 C CA . MET A 1 281 ? -1.019 -0.172 -37.093 1.00 75.75 281 MET A CA 1
ATOM 2088 C C . MET A 1 281 ? -0.385 -0.599 -35.754 1.00 75.75 281 MET A C 1
ATOM 2090 O O . MET A 1 281 ? 0.774 -0.996 -35.728 1.00 75.75 281 MET A O 1
ATOM 2094 N N . ALA A 1 282 ? -1.135 -0.534 -34.650 1.00 82.69 282 ALA A N 1
ATOM 2095 C CA . ALA A 1 282 ? -0.697 -0.912 -33.308 1.00 82.69 282 ALA A CA 1
ATOM 2096 C C . ALA A 1 282 ? -1.215 -2.295 -32.862 1.00 82.69 282 ALA A C 1
ATOM 2098 O O . ALA A 1 282 ? -0.822 -2.785 -31.803 1.00 82.69 282 ALA A O 1
ATOM 2099 N N . GLN A 1 283 ? -2.061 -2.956 -33.663 1.00 86.19 283 GLN A N 1
ATOM 2100 C CA . GLN A 1 283 ? -2.716 -4.211 -33.276 1.00 86.19 283 GLN A CA 1
ATOM 2101 C C . GLN A 1 283 ? -1.718 -5.338 -32.969 1.00 86.19 283 GLN A C 1
ATOM 2103 O O . GLN A 1 283 ? -1.945 -6.119 -32.051 1.00 86.19 283 GLN A O 1
ATOM 2108 N N . ALA A 1 284 ? -0.593 -5.410 -33.688 1.00 86.12 284 ALA A N 1
ATOM 2109 C CA . ALA A 1 284 ? 0.443 -6.419 -33.448 1.00 86.12 284 ALA A CA 1
ATOM 2110 C C . ALA A 1 284 ? 1.137 -6.259 -32.080 1.00 86.12 284 ALA A C 1
ATOM 2112 O O . ALA A 1 284 ? 1.471 -7.258 -31.447 1.00 86.12 284 ALA A O 1
ATOM 2113 N N . LEU A 1 285 ? 1.312 -5.014 -31.619 1.00 86.31 285 LEU A N 1
ATOM 2114 C CA . LEU A 1 285 ? 1.891 -4.677 -30.313 1.00 86.31 285 LEU A CA 1
ATOM 2115 C C . LEU A 1 285 ? 0.885 -4.990 -29.203 1.00 86.31 285 LEU A C 1
ATOM 2117 O O . LEU A 1 285 ? 1.198 -5.704 -28.257 1.00 86.31 285 LEU A O 1
ATOM 2121 N N . PHE A 1 286 ? -0.354 -4.514 -29.358 1.00 87.81 286 PHE A N 1
ATOM 2122 C CA . PHE A 1 286 ? -1.435 -4.773 -28.408 1.00 87.81 286 PHE A CA 1
ATOM 2123 C C . PHE A 1 286 ? -1.689 -6.276 -28.226 1.00 87.81 286 PHE A C 1
ATOM 2125 O O . PHE A 1 286 ? -1.798 -6.756 -27.102 1.00 87.81 286 PHE A O 1
ATOM 2132 N N . ASN A 1 287 ? -1.705 -7.037 -29.324 1.00 89.44 287 ASN A N 1
ATOM 2133 C CA . ASN A 1 287 ? -1.889 -8.483 -29.280 1.00 89.44 287 ASN A CA 1
ATOM 2134 C C . ASN A 1 287 ? -0.729 -9.217 -28.587 1.00 89.44 287 ASN A C 1
ATOM 2136 O O . ASN A 1 287 ? -0.962 -10.318 -28.085 1.00 89.44 287 ASN A O 1
ATOM 2140 N N . SER A 1 288 ? 0.497 -8.673 -28.568 1.00 90.31 288 SER A N 1
ATOM 2141 C CA . SER A 1 288 ? 1.636 -9.352 -27.939 1.00 90.31 288 SER A CA 1
ATOM 2142 C C . SER A 1 288 ? 1.751 -9.103 -26.434 1.00 90.31 288 SER A C 1
ATOM 2144 O O . SER A 1 288 ? 2.331 -9.948 -25.750 1.00 90.31 288 SER A O 1
ATOM 2146 N N . VAL A 1 289 ? 1.163 -8.030 -25.897 1.00 90.81 289 VAL A N 1
ATOM 2147 C CA . VAL A 1 289 ? 1.135 -7.744 -24.450 1.00 90.81 289 VAL A CA 1
ATOM 2148 C C . VAL A 1 289 ? 0.477 -8.889 -23.664 1.00 90.81 289 VAL A C 1
ATOM 2150 O O . VAL A 1 289 ? -0.582 -9.396 -24.042 1.00 90.81 289 VAL A O 1
ATOM 2153 N N . THR A 1 290 ? 1.109 -9.308 -22.563 1.00 91.06 290 THR A N 1
ATOM 2154 C CA . THR A 1 290 ? 0.594 -10.368 -21.672 1.00 91.06 290 THR A CA 1
ATOM 2155 C C . THR A 1 290 ? -0.493 -9.863 -20.729 1.00 91.06 290 THR A C 1
ATOM 2157 O O . THR A 1 290 ? -1.430 -10.600 -20.434 1.00 91.06 290 THR A O 1
ATOM 2160 N N . GLY A 1 291 ? -0.360 -8.612 -20.282 1.00 89.88 291 GLY A N 1
ATOM 2161 C CA . GLY A 1 291 ? -1.143 -8.010 -19.204 1.00 89.88 291 GLY A CA 1
ATOM 2162 C C . GLY A 1 291 ? -0.290 -7.590 -18.003 1.00 89.88 291 GLY A C 1
ATOM 2163 O O . GLY A 1 291 ? -0.742 -6.779 -17.205 1.00 89.88 291 GLY A O 1
ATOM 2164 N N . GLU A 1 292 ? 0.949 -8.070 -17.882 1.00 94.56 292 GLU A N 1
ATOM 2165 C CA . GLU A 1 292 ? 1.832 -7.716 -16.765 1.00 94.56 292 GLU A CA 1
ATOM 2166 C C . GLU A 1 292 ? 2.509 -6.349 -16.974 1.00 94.56 292 GLU A C 1
ATOM 2168 O O . GLU A 1 292 ? 3.035 -6.061 -18.053 1.00 94.56 292 GLU A O 1
ATOM 2173 N N . VAL A 1 293 ? 2.534 -5.518 -15.930 1.00 94.62 293 VAL A N 1
ATOM 2174 C CA . VAL A 1 293 ? 3.224 -4.220 -15.889 1.00 94.62 293 VAL A CA 1
ATOM 2175 C C . VAL A 1 293 ? 3.954 -4.072 -14.554 1.00 94.62 293 VAL A C 1
ATOM 2177 O O . VAL A 1 293 ? 3.372 -4.345 -13.502 1.00 94.62 293 VAL A O 1
ATOM 2180 N N . SER A 1 294 ? 5.195 -3.580 -14.565 1.00 95.25 294 SER A N 1
ATOM 2181 C CA . SER A 1 294 ? 5.897 -3.165 -13.342 1.00 95.25 294 SER A CA 1
ATOM 2182 C C . SER A 1 294 ? 6.601 -1.819 -13.491 1.00 95.25 294 SER A C 1
ATOM 2184 O O . SER A 1 294 ? 7.025 -1.438 -14.580 1.00 95.25 294 SER A O 1
ATOM 2186 N N . PHE A 1 295 ? 6.753 -1.111 -12.375 1.00 94.50 295 PHE A N 1
ATOM 2187 C CA . PHE A 1 295 ? 7.658 0.024 -12.229 1.00 94.50 295 PHE A CA 1
ATOM 2188 C C . PHE A 1 295 ? 8.439 -0.152 -10.925 1.00 94.50 295 PHE A C 1
ATOM 2190 O O . PHE A 1 295 ? 7.856 -0.110 -9.840 1.00 94.50 295 PHE A O 1
ATOM 2197 N N . SER A 1 296 ? 9.739 -0.413 -11.020 1.00 91.50 296 SER A N 1
ATOM 2198 C CA . SER A 1 296 ? 10.560 -0.838 -9.879 1.00 91.50 296 SER A CA 1
ATOM 2199 C C . SER A 1 296 ? 12.021 -0.441 -10.047 1.00 91.50 296 SER A C 1
ATOM 2201 O O . SER A 1 296 ? 12.515 -0.403 -11.174 1.00 91.50 296 SER A O 1
ATOM 2203 N N . SER A 1 297 ? 12.748 -0.218 -8.947 1.00 88.50 297 SER A N 1
ATOM 2204 C CA . SER A 1 297 ? 14.213 -0.151 -9.040 1.00 88.50 297 SER A CA 1
ATOM 2205 C C . SER A 1 297 ? 14.798 -1.520 -9.372 1.00 88.50 297 SER A C 1
ATOM 2207 O O . SER A 1 297 ? 14.408 -2.527 -8.779 1.00 88.50 297 SER A O 1
ATOM 2209 N N . THR A 1 298 ? 15.762 -1.534 -10.282 1.00 85.56 298 THR A N 1
ATOM 2210 C CA . THR A 1 298 ? 16.504 -2.717 -10.743 1.00 85.56 298 THR A CA 1
ATOM 2211 C C . THR A 1 298 ? 17.913 -2.781 -10.137 1.00 85.56 298 THR A C 1
ATOM 2213 O O . THR A 1 298 ? 18.483 -3.859 -9.984 1.00 85.56 298 THR A O 1
ATOM 2216 N N . SER A 1 299 ? 18.428 -1.649 -9.641 1.00 82.50 299 SER A N 1
ATOM 2217 C CA . SER A 1 299 ? 19.629 -1.551 -8.800 1.00 82.50 299 SER A CA 1
ATOM 2218 C C . SER A 1 299 ? 19.491 -0.502 -7.676 1.00 82.50 299 SER A C 1
ATOM 2220 O O . SER A 1 299 ? 18.407 0.024 -7.390 1.00 82.50 299 SER A O 1
ATOM 2222 N N . ASP A 1 300 ? 20.607 -0.158 -7.029 1.00 70.81 300 ASP A N 1
ATOM 2223 C CA . ASP A 1 300 ? 20.706 0.981 -6.113 1.00 70.81 300 ASP A CA 1
ATOM 2224 C C . ASP A 1 300 ? 20.483 2.340 -6.816 1.00 70.81 300 ASP A C 1
ATOM 2226 O O . ASP A 1 300 ? 20.067 3.298 -6.161 1.00 70.81 300 ASP A O 1
ATOM 2230 N N . LYS A 1 301 ? 20.710 2.408 -8.138 1.00 79.81 301 LYS A N 1
ATOM 2231 C CA . LYS A 1 301 ? 20.818 3.641 -8.949 1.00 79.81 301 LYS A CA 1
ATOM 2232 C C . LYS A 1 301 ? 20.022 3.621 -10.264 1.00 79.81 301 LYS A C 1
ATOM 2234 O O . LYS A 1 301 ? 20.337 4.371 -11.184 1.00 79.81 301 LYS A O 1
ATOM 2239 N N . SER A 1 302 ? 19.000 2.774 -10.373 1.00 86.12 302 SER A N 1
ATOM 2240 C CA . SER A 1 302 ? 18.184 2.628 -11.591 1.00 86.12 302 SER A CA 1
ATOM 2241 C C . SER A 1 302 ? 16.693 2.418 -11.303 1.00 86.12 302 SER A C 1
ATOM 2243 O O . SER A 1 302 ? 16.300 2.044 -10.193 1.00 86.12 302 SER A O 1
ATOM 2245 N N . LEU A 1 303 ? 15.859 2.697 -12.308 1.00 88.19 303 LEU A N 1
ATOM 2246 C CA . LEU A 1 303 ? 14.400 2.570 -12.295 1.00 88.19 303 LEU A CA 1
ATOM 2247 C C . LEU A 1 303 ? 13.913 2.035 -13.646 1.00 88.19 303 LEU A C 1
ATOM 2249 O O . LEU A 1 303 ? 14.073 2.707 -14.665 1.00 88.19 303 LEU A O 1
ATOM 2253 N N . ALA A 1 304 ? 13.270 0.868 -13.650 1.00 91.38 304 ALA A N 1
ATOM 2254 C CA . ALA A 1 304 ? 12.724 0.239 -14.848 1.00 91.38 304 ALA A CA 1
ATOM 2255 C C . ALA A 1 304 ? 11.190 0.278 -14.869 1.00 91.38 304 ALA A C 1
ATOM 2257 O O . ALA A 1 304 ? 10.531 -0.181 -13.933 1.00 91.38 304 ALA A O 1
ATOM 2258 N N . LEU A 1 305 ? 10.628 0.757 -15.980 1.00 94.69 305 LEU A N 1
ATOM 2259 C CA . LEU A 1 305 ? 9.255 0.484 -16.402 1.00 94.69 305 LEU A CA 1
ATOM 2260 C C . LEU A 1 305 ? 9.269 -0.751 -17.312 1.00 94.69 305 LEU A C 1
ATOM 2262 O O . LEU A 1 305 ? 10.002 -0.778 -18.302 1.00 94.69 305 LEU A O 1
ATOM 2266 N N . ARG A 1 306 ? 8.458 -1.764 -17.001 1.00 94.38 306 ARG A N 1
ATOM 2267 C CA . ARG A 1 306 ? 8.384 -3.026 -17.752 1.00 94.38 306 ARG A CA 1
ATOM 2268 C C . ARG A 1 306 ? 6.957 -3.322 -18.187 1.00 94.38 306 ARG A C 1
ATOM 2270 O O . ARG A 1 306 ? 6.022 -3.165 -17.404 1.00 94.38 306 ARG A O 1
ATOM 2277 N N . LEU A 1 307 ? 6.811 -3.808 -19.415 1.00 94.38 307 LEU A N 1
ATOM 2278 C CA . LEU A 1 307 ? 5.561 -4.285 -20.004 1.00 94.38 307 LEU A CA 1
ATOM 2279 C C . LEU A 1 307 ? 5.772 -5.717 -20.505 1.00 94.38 307 LEU A C 1
ATOM 2281 O O . LEU A 1 307 ? 6.619 -5.947 -21.367 1.00 94.38 307 LEU A O 1
ATOM 2285 N N . GLY A 1 308 ? 5.035 -6.682 -19.960 1.00 93.38 308 GLY A N 1
ATOM 2286 C CA . GLY A 1 308 ? 5.153 -8.090 -20.337 1.00 93.38 308 GLY A CA 1
ATOM 2287 C C . GLY A 1 308 ? 4.670 -8.340 -21.765 1.00 93.38 308 GLY A C 1
ATOM 2288 O O . GLY A 1 308 ? 3.588 -7.890 -22.151 1.00 93.38 308 GLY A O 1
ATOM 2289 N N . VAL A 1 309 ? 5.460 -9.070 -22.556 1.00 92.50 309 VAL A N 1
ATOM 2290 C CA . VAL A 1 309 ? 5.166 -9.405 -23.957 1.00 92.50 309 VAL A CA 1
ATOM 2291 C C . VAL A 1 309 ? 5.423 -10.881 -24.266 1.00 92.50 309 VAL A C 1
ATOM 2293 O O . VAL A 1 309 ? 6.511 -11.418 -24.087 1.00 92.50 309 VAL A O 1
ATOM 2296 N N . SER A 1 310 ? 4.400 -11.529 -24.818 1.00 89.94 310 SER A N 1
ATOM 2297 C CA . SER A 1 310 ? 4.442 -12.900 -25.346 1.00 89.94 310 SER A CA 1
ATOM 2298 C C . SER A 1 310 ? 5.216 -13.022 -26.665 1.00 89.94 310 SER A C 1
ATOM 2300 O O . SER A 1 310 ? 5.645 -14.111 -27.037 1.00 89.94 310 SER A O 1
ATOM 2302 N N . ASN A 1 311 ? 5.407 -11.904 -27.373 1.00 88.56 311 ASN A N 1
ATOM 2303 C CA . ASN A 1 311 ? 6.246 -11.802 -28.563 1.00 88.56 311 ASN A CA 1
ATOM 2304 C C . ASN A 1 311 ? 6.908 -10.406 -28.599 1.00 88.56 311 ASN A C 1
ATOM 2306 O O . ASN A 1 311 ? 6.181 -9.413 -28.731 1.00 88.56 311 ASN A O 1
ATOM 2310 N N . PRO A 1 312 ? 8.247 -10.304 -28.485 1.00 86.44 312 PRO A N 1
ATOM 2311 C CA . PRO A 1 312 ? 8.958 -9.027 -28.515 1.00 86.44 312 PRO A CA 1
ATOM 2312 C C . PRO A 1 312 ? 9.141 -8.461 -29.934 1.00 86.44 312 PRO A C 1
ATOM 2314 O O . PRO A 1 312 ? 9.268 -7.247 -30.079 1.00 86.44 312 PRO A O 1
ATOM 2317 N N . ALA A 1 313 ? 9.074 -9.287 -30.987 1.00 86.56 313 ALA A N 1
ATOM 2318 C CA . ALA A 1 313 ? 9.413 -8.890 -32.359 1.00 86.56 313 ALA A CA 1
ATOM 2319 C C . ALA A 1 313 ? 8.654 -7.654 -32.908 1.00 86.56 313 ALA A C 1
ATOM 2321 O O . ALA A 1 313 ? 9.266 -6.858 -33.622 1.00 86.56 313 ALA A O 1
ATOM 2322 N N . PRO A 1 314 ? 7.364 -7.404 -32.580 1.00 85.88 314 PRO A N 1
ATOM 2323 C CA . PRO A 1 314 ? 6.689 -6.160 -32.963 1.00 85.88 314 PRO A CA 1
ATOM 2324 C C . PRO A 1 314 ? 7.331 -4.902 -32.351 1.00 85.88 314 PRO A C 1
ATOM 2326 O O . PRO A 1 314 ? 7.363 -3.855 -32.996 1.00 85.88 314 PRO A O 1
ATOM 2329 N N . PHE A 1 315 ? 7.865 -5.001 -31.130 1.00 85.00 315 PHE A N 1
ATOM 2330 C CA . PHE A 1 315 ? 8.566 -3.909 -30.449 1.00 85.00 315 PHE A CA 1
ATOM 2331 C C . PHE A 1 315 ? 10.017 -3.780 -30.927 1.00 85.00 315 PHE A C 1
ATOM 2333 O O . PHE A 1 315 ? 10.463 -2.665 -31.180 1.00 85.00 315 PHE A O 1
ATOM 2340 N N . GLU A 1 316 ? 10.724 -4.893 -31.145 1.00 81.94 316 GLU A N 1
ATOM 2341 C CA . GLU A 1 316 ? 12.051 -4.902 -31.788 1.00 81.94 316 GLU A CA 1
ATOM 2342 C C . GLU A 1 316 ? 11.993 -4.213 -33.163 1.00 81.94 316 GLU A C 1
ATOM 2344 O O . GLU A 1 316 ? 12.797 -3.330 -33.456 1.00 81.94 316 GLU A O 1
ATOM 2349 N N . GLY A 1 317 ? 10.974 -4.533 -33.971 1.00 78.50 317 GLY A N 1
ATOM 2350 C CA . GLY A 1 317 ? 10.705 -3.875 -35.249 1.00 78.50 317 GLY A CA 1
ATOM 2351 C C . GLY A 1 317 ? 10.399 -2.378 -35.118 1.00 78.50 317 GLY A C 1
ATOM 2352 O O . GLY A 1 317 ? 10.867 -1.591 -35.940 1.00 78.50 317 GLY A O 1
ATOM 2353 N N . LEU A 1 318 ? 9.671 -1.952 -34.076 1.00 79.12 318 LEU A N 1
ATOM 2354 C CA . LEU A 1 318 ? 9.476 -0.524 -33.791 1.00 79.12 318 LEU A CA 1
ATOM 2355 C C . LEU A 1 318 ? 10.776 0.187 -33.404 1.00 79.12 318 LEU A C 1
ATOM 2357 O O . LEU A 1 318 ? 10.962 1.325 -33.825 1.00 79.12 318 LEU A O 1
ATOM 2361 N N . LEU A 1 319 ? 11.673 -0.441 -32.642 1.00 77.69 319 LEU A N 1
ATOM 2362 C CA . LEU A 1 319 ? 12.979 0.143 -32.318 1.00 77.69 319 LEU A CA 1
ATOM 2363 C C . LEU A 1 319 ? 13.842 0.248 -33.589 1.00 77.69 319 LEU A C 1
ATOM 2365 O O . LEU A 1 319 ? 14.330 1.330 -33.919 1.00 77.69 319 LEU A O 1
ATOM 2369 N N . LEU A 1 320 ? 13.937 -0.839 -34.360 1.00 73.44 320 LEU A N 1
ATOM 2370 C CA . LEU A 1 320 ? 14.707 -0.918 -35.608 1.00 73.44 320 LEU A CA 1
ATOM 2371 C C . LEU A 1 320 ? 14.229 0.052 -36.700 1.00 73.44 320 LEU A C 1
ATOM 2373 O O . LEU A 1 320 ? 15.055 0.560 -37.452 1.00 73.44 320 LEU A O 1
ATOM 2377 N N . MET A 1 321 ? 12.926 0.331 -36.803 1.00 70.56 321 MET A N 1
ATOM 2378 C CA . MET A 1 321 ? 12.392 1.322 -37.752 1.00 70.56 321 MET A CA 1
ATOM 2379 C C . MET A 1 321 ? 12.330 2.737 -37.163 1.00 70.56 321 MET A C 1
ATOM 2381 O O . MET A 1 321 ? 12.550 3.718 -37.871 1.00 70.56 321 MET A O 1
ATOM 2385 N N . GLY A 1 322 ? 12.019 2.859 -35.873 1.00 66.31 322 GLY A N 1
ATOM 2386 C CA . GLY A 1 322 ? 11.788 4.131 -35.198 1.00 66.31 322 GLY A CA 1
ATOM 2387 C C . GLY A 1 322 ? 13.067 4.925 -34.972 1.00 66.31 322 GLY A C 1
ATOM 2388 O O . GLY A 1 322 ? 13.100 6.108 -35.308 1.00 66.31 322 GLY A O 1
ATOM 2389 N N . ILE A 1 323 ? 14.135 4.298 -34.466 1.00 66.31 323 ILE A N 1
ATOM 2390 C CA . ILE A 1 323 ? 15.384 5.017 -34.165 1.00 66.31 323 ILE A CA 1
ATOM 2391 C C . ILE A 1 323 ? 16.007 5.611 -35.446 1.00 66.31 323 ILE A C 1
ATOM 2393 O O . ILE A 1 323 ? 16.334 6.796 -35.417 1.00 66.31 323 ILE A O 1
ATOM 2397 N N . PRO A 1 324 ? 16.095 4.909 -36.600 1.00 61.69 324 PRO A N 1
ATOM 2398 C CA . PRO A 1 324 ? 16.630 5.499 -37.835 1.00 61.69 324 PRO A CA 1
ATOM 2399 C C . PRO A 1 324 ? 15.716 6.533 -38.511 1.00 61.69 324 PRO A C 1
ATOM 2401 O O . PRO A 1 324 ? 16.196 7.323 -39.320 1.00 61.69 324 PRO A O 1
ATOM 2404 N N . LEU A 1 325 ? 14.414 6.561 -38.200 1.00 59.16 325 LEU A N 1
ATOM 2405 C CA . LEU A 1 325 ? 13.497 7.616 -38.661 1.00 59.16 325 LEU A CA 1
ATOM 2406 C C . LEU A 1 325 ? 13.515 8.849 -37.747 1.00 59.16 325 LEU A C 1
ATOM 2408 O O . LEU A 1 325 ? 13.276 9.965 -38.216 1.00 59.16 325 LEU A O 1
ATOM 2412 N N . LEU A 1 326 ? 13.796 8.652 -36.457 1.00 57.41 326 LEU A N 1
ATOM 2413 C CA . LEU A 1 326 ? 13.953 9.720 -35.477 1.00 57.41 326 LEU A CA 1
ATOM 2414 C C . LEU A 1 326 ? 15.341 10.350 -35.567 1.00 57.41 326 LEU A C 1
ATOM 2416 O O . LEU A 1 326 ? 15.410 11.550 -35.783 1.00 57.41 326 LEU A O 1
ATOM 2420 N N . SER A 1 327 ? 16.426 9.579 -35.478 1.00 54.12 327 SER A N 1
ATOM 2421 C CA . SER A 1 327 ? 17.806 10.080 -35.354 1.00 54.12 327 SER A CA 1
ATOM 2422 C C . SER A 1 327 ? 18.169 11.196 -36.363 1.00 54.12 327 SER A C 1
ATOM 2424 O O . SER A 1 327 ? 18.586 12.259 -35.907 1.00 54.12 327 SER A O 1
ATOM 2426 N N . PRO A 1 328 ? 17.884 11.102 -37.682 1.00 52.34 328 PRO A N 1
ATOM 2427 C CA . PRO A 1 328 ? 18.176 12.195 -38.621 1.00 52.34 328 PRO A CA 1
ATOM 2428 C C . PRO A 1 328 ? 17.252 13.418 -38.478 1.00 52.34 328 PRO A C 1
ATOM 2430 O O . PRO A 1 328 ? 17.654 14.535 -38.784 1.00 52.34 328 PRO A O 1
ATOM 2433 N N . ARG A 1 329 ? 16.004 13.231 -38.024 1.00 49.56 329 ARG A N 1
ATOM 2434 C CA . ARG A 1 329 ? 15.018 14.316 -37.810 1.00 49.56 329 ARG A CA 1
ATOM 2435 C C . ARG A 1 329 ? 15.164 14.987 -36.444 1.00 49.56 329 ARG A C 1
ATOM 2437 O O . ARG A 1 329 ? 14.818 16.150 -36.288 1.00 49.56 329 ARG A O 1
ATOM 2444 N N . VAL A 1 330 ? 15.700 14.249 -35.479 1.00 49.91 330 VAL A N 1
ATOM 2445 C CA . VAL A 1 330 ? 16.110 14.676 -34.138 1.00 49.91 330 VAL A CA 1
ATOM 2446 C C . VAL A 1 330 ? 17.555 15.208 -34.170 1.00 49.91 330 VAL A C 1
ATOM 2448 O O . VAL A 1 330 ? 18.067 15.634 -33.154 1.00 49.91 330 VAL A O 1
ATOM 2451 N N . GLN A 1 331 ? 18.210 15.277 -35.334 1.00 51.59 331 GLN A N 1
ATOM 2452 C CA . GLN A 1 331 ? 19.452 16.043 -35.525 1.00 51.59 331 GLN A CA 1
ATOM 2453 C C . GLN A 1 331 ? 19.235 17.403 -36.214 1.00 51.59 331 GLN A C 1
ATOM 2455 O O . GLN A 1 331 ? 20.182 18.177 -36.330 1.00 51.59 331 GLN A O 1
ATOM 2460 N N . ASP A 1 332 ? 18.003 17.748 -36.612 1.00 58.00 332 ASP A N 1
ATOM 2461 C CA . ASP A 1 332 ? 17.652 19.111 -37.032 1.00 58.00 332 ASP A CA 1
ATOM 2462 C C . ASP A 1 332 ? 17.582 20.035 -35.792 1.00 58.00 332 ASP A C 1
ATOM 2464 O O . ASP A 1 332 ? 16.715 19.830 -34.932 1.00 58.00 332 ASP A O 1
ATOM 2468 N N . PRO A 1 333 ? 18.441 21.072 -35.675 1.00 56.94 333 PRO A N 1
ATOM 2469 C CA . PRO A 1 333 ? 18.457 21.961 -34.512 1.00 56.94 333 PRO A CA 1
ATOM 2470 C C . PRO A 1 333 ? 17.139 22.710 -34.272 1.00 56.94 333 PRO A C 1
ATOM 2472 O O . PRO A 1 333 ? 16.823 23.028 -33.125 1.00 56.94 333 PRO A O 1
ATOM 2475 N N . ALA A 1 334 ? 16.351 22.984 -35.317 1.00 59.03 334 ALA A N 1
ATOM 2476 C CA . ALA A 1 334 ? 15.062 23.659 -35.187 1.00 59.03 334 ALA A CA 1
ATOM 2477 C C . ALA A 1 334 ? 13.987 22.716 -34.624 1.00 59.03 334 ALA A C 1
ATOM 2479 O O . ALA A 1 334 ? 13.206 23.120 -33.759 1.00 59.03 334 ALA A O 1
ATOM 2480 N N . VAL A 1 335 ? 13.981 21.449 -35.051 1.00 54.66 335 VAL A N 1
ATOM 2481 C CA . VAL A 1 335 ? 13.092 20.407 -34.500 1.00 54.66 335 VAL A CA 1
ATOM 2482 C C . VAL A 1 335 ? 13.483 20.081 -33.056 1.00 54.66 335 VAL A C 1
ATOM 2484 O O . VAL A 1 335 ? 12.615 20.011 -32.183 1.00 54.66 335 VAL A O 1
ATOM 2487 N N . LEU A 1 336 ? 14.784 19.969 -32.776 1.00 51.44 336 LEU A N 1
ATOM 2488 C CA . LEU A 1 336 ? 15.330 19.802 -31.428 1.00 51.44 336 LEU A CA 1
ATOM 2489 C C . LEU A 1 336 ? 14.912 20.931 -30.480 1.00 51.44 336 LEU A C 1
ATOM 2491 O O . LEU A 1 336 ? 14.458 20.655 -29.368 1.00 51.44 336 LEU A O 1
ATOM 2495 N N . ALA A 1 337 ? 15.031 22.190 -30.912 1.00 55.88 337 ALA A N 1
ATOM 2496 C CA . ALA A 1 337 ? 14.618 23.346 -30.121 1.00 55.88 337 ALA A CA 1
ATOM 2497 C C . ALA A 1 337 ? 13.094 23.381 -29.902 1.00 55.88 337 ALA A C 1
ATOM 2499 O O . ALA A 1 337 ? 12.642 23.603 -28.777 1.00 55.88 337 ALA A O 1
ATOM 2500 N N . ALA A 1 338 ? 12.298 23.104 -30.941 1.00 56.34 338 ALA A N 1
ATOM 2501 C CA . ALA A 1 338 ? 10.836 23.089 -30.858 1.00 56.34 338 ALA A CA 1
ATOM 2502 C C . ALA A 1 338 ? 10.298 21.996 -29.916 1.00 56.34 338 ALA A C 1
ATOM 2504 O O . ALA A 1 338 ? 9.337 22.233 -29.185 1.00 56.34 338 ALA A O 1
ATOM 2505 N N . LEU A 1 339 ? 10.932 20.819 -29.897 1.00 48.62 339 LEU A N 1
ATOM 2506 C CA . LEU A 1 339 ? 10.564 19.699 -29.021 1.00 48.62 339 LEU A CA 1
ATOM 2507 C C . LEU A 1 339 ? 11.278 19.723 -27.655 1.00 48.62 339 LEU A C 1
ATOM 2509 O O . LEU A 1 339 ? 11.008 18.865 -26.819 1.00 48.62 339 LEU A O 1
ATOM 2513 N N . ARG A 1 340 ? 12.184 20.687 -27.415 1.00 55.41 340 ARG A N 1
ATOM 2514 C CA . ARG A 1 340 ? 13.107 20.748 -26.257 1.00 55.41 340 ARG A CA 1
ATOM 2515 C C . ARG A 1 340 ? 14.022 19.519 -26.103 1.00 55.41 340 ARG A C 1
ATOM 2517 O O . ARG A 1 340 ? 14.571 19.281 -25.031 1.00 55.41 340 ARG A O 1
ATOM 2524 N N . LEU A 1 341 ? 14.223 18.763 -27.181 1.00 55.41 341 LEU A N 1
ATOM 2525 C CA . LEU A 1 341 ? 15.038 17.544 -27.212 1.00 55.41 341 LEU A CA 1
ATOM 2526 C C . LEU A 1 341 ? 16.534 17.818 -27.421 1.00 55.41 341 LEU A C 1
ATOM 2528 O O . LEU A 1 341 ? 17.312 16.874 -27.453 1.00 55.41 341 LEU A O 1
ATOM 2532 N N . SER A 1 342 ? 16.967 19.083 -27.533 1.00 56.34 342 SER A N 1
ATOM 2533 C CA . SER A 1 342 ? 18.365 19.509 -27.785 1.00 56.34 342 SER A CA 1
ATOM 2534 C C . SER A 1 342 ? 19.375 19.154 -26.677 1.00 56.34 342 SER A C 1
ATOM 2536 O O . SER A 1 342 ? 20.457 19.729 -26.608 1.00 56.34 342 SER A O 1
ATOM 2538 N N . SER A 1 343 ? 18.985 18.261 -25.775 1.00 64.50 343 SER A N 1
ATOM 2539 C CA . SER A 1 343 ? 19.731 17.744 -24.633 1.00 64.50 343 SER A CA 1
ATOM 2540 C C . SER A 1 343 ? 19.559 16.222 -24.503 1.00 64.50 343 SER A C 1
ATOM 2542 O O . SER A 1 343 ? 19.658 15.680 -23.407 1.00 64.50 343 SER A O 1
ATOM 2544 N N . ILE A 1 344 ? 19.252 15.529 -25.607 1.00 68.44 344 ILE A N 1
ATOM 2545 C CA . ILE A 1 344 ? 19.145 14.068 -25.685 1.00 68.44 344 ILE A CA 1
ATOM 2546 C C . ILE A 1 344 ? 19.868 13.590 -26.949 1.00 68.44 344 ILE A C 1
ATOM 2548 O O . ILE A 1 344 ? 19.425 13.877 -28.060 1.00 68.44 344 ILE A O 1
ATOM 2552 N N . ASP A 1 345 ? 20.956 12.842 -26.780 1.00 74.62 345 ASP A N 1
ATOM 2553 C CA . ASP A 1 345 ? 21.578 12.072 -27.861 1.00 74.62 345 ASP A CA 1
ATOM 2554 C C . ASP A 1 345 ? 20.953 10.672 -27.899 1.00 74.62 345 ASP A C 1
ATOM 2556 O O . ASP A 1 345 ? 21.004 9.957 -26.900 1.00 74.62 345 ASP A O 1
ATOM 2560 N N . LEU A 1 346 ? 20.332 10.299 -29.022 1.00 76.44 346 LEU A N 1
ATOM 2561 C CA . LEU A 1 346 ? 19.600 9.042 -29.202 1.00 76.44 346 LEU A CA 1
ATOM 2562 C C . LEU A 1 346 ? 20.308 8.152 -30.228 1.00 76.44 346 LEU A C 1
ATOM 2564 O O . LEU A 1 346 ? 20.331 8.456 -31.425 1.00 76.44 346 LEU A O 1
ATOM 2568 N N . GLN A 1 347 ? 20.798 7.007 -29.762 1.00 78.50 347 GLN A N 1
ATOM 2569 C CA . GLN A 1 347 ? 21.548 6.034 -30.548 1.00 78.50 347 GLN A CA 1
ATOM 2570 C C . GLN A 1 347 ? 20.836 4.672 -30.586 1.00 78.50 347 GLN A C 1
ATOM 2572 O O . GLN A 1 347 ? 20.156 4.265 -29.641 1.00 78.50 347 GLN A O 1
ATOM 2577 N N . ALA A 1 348 ? 21.015 3.942 -31.689 1.00 79.75 348 ALA A N 1
ATOM 2578 C CA . ALA A 1 348 ? 20.675 2.525 -31.768 1.00 79.75 348 ALA A CA 1
ATOM 2579 C C . ALA A 1 348 ? 21.921 1.702 -31.427 1.00 79.75 348 ALA A C 1
ATOM 2581 O O . ALA A 1 348 ? 22.910 1.739 -32.159 1.00 79.75 348 ALA A O 1
ATOM 2582 N N . ALA A 1 349 ? 21.864 0.952 -30.332 1.00 81.94 349 ALA A N 1
ATOM 2583 C CA . ALA A 1 349 ? 22.902 0.019 -29.921 1.00 81.94 349 ALA A CA 1
ATOM 2584 C C . ALA A 1 349 ? 22.468 -1.430 -30.188 1.00 81.94 349 ALA A C 1
ATOM 2586 O O . ALA A 1 349 ? 21.286 -1.745 -30.352 1.00 81.94 349 ALA A O 1
ATOM 2587 N N . THR A 1 350 ? 23.442 -2.333 -30.225 1.00 85.06 350 THR A N 1
ATOM 2588 C CA . THR A 1 350 ? 23.209 -3.780 -30.233 1.00 85.06 350 THR A CA 1
ATOM 2589 C C . THR A 1 350 ? 24.052 -4.400 -29.133 1.00 85.06 350 THR A C 1
ATOM 2591 O O . THR A 1 350 ? 25.272 -4.242 -29.128 1.00 85.06 350 THR A O 1
ATOM 2594 N N . VAL A 1 351 ? 23.397 -5.081 -28.199 1.00 87.31 351 VAL A N 1
ATOM 2595 C CA . VAL A 1 351 ? 24.023 -5.764 -27.062 1.00 87.31 351 VAL A CA 1
ATOM 2596 C C . VAL A 1 351 ? 23.954 -7.266 -27.323 1.00 87.31 351 VAL A C 1
ATOM 2598 O O . VAL A 1 351 ? 22.946 -7.753 -27.831 1.00 87.31 351 VAL A O 1
ATOM 2601 N N . GLN A 1 352 ? 25.023 -8.002 -27.023 1.00 88.88 352 GLN A N 1
ATOM 2602 C CA . GLN A 1 352 ? 24.952 -9.463 -26.953 1.00 88.88 352 GLN A CA 1
ATOM 2603 C C . GLN A 1 352 ? 24.572 -9.849 -25.524 1.00 88.88 352 GLN A C 1
ATOM 2605 O O . GLN A 1 352 ? 25.098 -9.265 -24.582 1.00 88.88 352 GLN A O 1
ATOM 2610 N N . ALA A 1 353 ? 23.643 -10.786 -25.386 1.00 85.56 353 ALA A N 1
ATOM 2611 C CA . ALA A 1 353 ? 23.199 -11.357 -24.123 1.00 85.56 353 ALA A CA 1
ATOM 2612 C C . ALA A 1 353 ? 23.134 -12.876 -24.316 1.00 85.56 353 ALA A C 1
ATOM 2614 O O . ALA A 1 353 ? 22.235 -13.387 -25.000 1.00 85.56 353 ALA A O 1
ATOM 2615 N N . GLY A 1 354 ? 24.160 -13.577 -23.834 1.00 83.81 354 GLY A N 1
ATOM 2616 C CA . GLY A 1 354 ? 24.448 -14.954 -24.227 1.00 83.81 354 GLY A CA 1
ATOM 2617 C C . GLY A 1 354 ? 24.513 -15.105 -25.754 1.00 83.81 354 GLY A C 1
ATOM 2618 O O . GLY A 1 354 ? 25.095 -14.280 -26.458 1.00 83.81 354 GLY A O 1
ATOM 2619 N N . ASP A 1 355 ? 23.839 -16.127 -26.287 1.00 83.38 355 ASP A N 1
ATOM 2620 C CA . ASP A 1 355 ? 23.747 -16.397 -27.732 1.00 83.38 355 ASP A CA 1
ATOM 2621 C C . ASP A 1 355 ? 22.807 -15.434 -28.503 1.00 83.38 355 ASP A C 1
ATOM 2623 O O . ASP A 1 355 ? 22.462 -15.696 -29.661 1.00 83.38 355 ASP A O 1
ATOM 2627 N N . ARG A 1 356 ? 22.307 -14.352 -27.882 1.00 84.06 356 ARG A N 1
ATOM 2628 C CA . ARG A 1 356 ? 21.244 -13.500 -28.449 1.00 84.06 356 ARG A CA 1
ATOM 2629 C C . ARG A 1 356 ? 21.694 -12.055 -28.643 1.00 84.06 356 ARG A C 1
ATOM 2631 O O . ARG A 1 356 ? 22.062 -11.362 -27.702 1.00 84.06 356 ARG A O 1
ATOM 2638 N N . SER A 1 357 ? 21.545 -11.573 -29.874 1.00 86.12 357 SER A N 1
ATOM 2639 C CA . SER A 1 357 ? 21.784 -10.179 -30.240 1.00 86.12 357 SER A CA 1
ATOM 2640 C C . SER A 1 357 ? 20.508 -9.352 -30.049 1.00 86.12 357 SER A C 1
ATOM 2642 O O . SER A 1 357 ? 19.504 -9.603 -30.713 1.00 86.12 357 SER A O 1
ATOM 2644 N N . VAL A 1 358 ? 20.540 -8.383 -29.134 1.00 87.81 358 VAL A N 1
ATOM 2645 C CA . VAL A 1 358 ? 19.394 -7.554 -28.728 1.00 87.81 358 VAL A CA 1
ATOM 2646 C C . VAL A 1 358 ? 19.580 -6.122 -29.225 1.00 87.81 358 VAL A C 1
ATOM 2648 O O . VAL A 1 358 ? 20.599 -5.487 -28.949 1.00 87.81 358 VAL A O 1
ATOM 2651 N N . THR A 1 359 ? 18.588 -5.592 -29.945 1.00 87.25 359 THR A N 1
ATOM 2652 C CA . THR A 1 359 ? 18.554 -4.177 -30.347 1.00 87.25 359 THR A CA 1
ATOM 2653 C C . THR A 1 359 ? 18.041 -3.300 -29.209 1.00 87.25 359 THR A C 1
ATOM 2655 O O . THR A 1 359 ? 17.038 -3.613 -28.567 1.00 87.25 359 THR A O 1
ATOM 2658 N N . VAL A 1 360 ? 18.719 -2.175 -28.993 1.00 88.12 360 VAL A N 1
ATOM 2659 C CA . VAL A 1 360 ? 18.490 -1.264 -27.871 1.00 88.12 360 VAL A CA 1
ATOM 2660 C C . VAL A 1 360 ? 18.432 0.174 -28.390 1.00 88.12 360 VAL A C 1
ATOM 2662 O O . VAL A 1 360 ? 19.319 0.597 -29.130 1.00 88.12 360 VAL A O 1
ATOM 2665 N N . ALA A 1 361 ? 17.426 0.947 -27.985 1.00 87.19 361 ALA A N 1
ATOM 2666 C CA . ALA A 1 361 ? 17.514 2.405 -28.022 1.00 87.19 361 ALA A CA 1
ATOM 2667 C C . ALA A 1 361 ? 18.231 2.871 -26.753 1.00 87.19 361 ALA A C 1
ATOM 2669 O O . ALA A 1 361 ? 17.756 2.610 -25.647 1.00 87.19 361 ALA A O 1
ATOM 2670 N N . HIS A 1 362 ? 19.358 3.557 -26.902 1.00 87.12 362 HIS A N 1
ATOM 2671 C CA . HIS A 1 362 ? 20.067 4.196 -25.796 1.00 87.12 362 HIS A CA 1
ATOM 2672 C C . HIS A 1 362 ? 20.002 5.704 -25.989 1.00 87.12 362 HIS A C 1
ATOM 2674 O O . HIS A 1 362 ? 20.290 6.204 -27.078 1.00 87.12 362 HIS A O 1
ATOM 2680 N N . ALA A 1 363 ? 19.574 6.420 -24.957 1.00 83.38 363 ALA A N 1
ATOM 2681 C CA . ALA A 1 363 ? 19.480 7.867 -24.973 1.00 83.38 363 ALA A CA 1
ATOM 2682 C C . ALA A 1 363 ? 20.280 8.462 -23.813 1.00 83.38 363 ALA A C 1
ATOM 2684 O O . ALA A 1 363 ? 19.959 8.227 -22.647 1.00 83.38 363 ALA A O 1
ATOM 2685 N N . THR A 1 364 ? 21.304 9.250 -24.136 1.00 83.75 364 THR A N 1
ATOM 2686 C CA . THR A 1 364 ? 22.094 10.000 -23.152 1.00 83.75 364 THR A CA 1
ATOM 2687 C C . THR A 1 364 ? 21.526 11.405 -23.026 1.00 83.75 364 THR A C 1
ATOM 2689 O O . THR A 1 364 ? 21.463 12.148 -24.006 1.00 83.75 364 THR A O 1
ATOM 2692 N N . VAL A 1 365 ? 21.107 11.779 -21.821 1.00 77.56 365 VAL A N 1
ATOM 2693 C CA . VAL A 1 365 ? 20.488 13.073 -21.526 1.00 77.56 365 VAL A CA 1
ATOM 2694 C C . VAL A 1 365 ? 21.526 14.025 -20.923 1.00 77.56 365 VAL A C 1
ATOM 2696 O O . VAL A 1 365 ? 22.329 13.646 -20.075 1.00 77.56 365 VAL A O 1
ATOM 2699 N N . THR A 1 366 ? 21.507 15.280 -21.361 1.00 70.25 366 THR A N 1
ATOM 2700 C CA . THR A 1 366 ? 22.454 16.351 -20.994 1.00 70.25 366 THR A CA 1
ATOM 2701 C C . THR A 1 366 ? 21.737 17.629 -20.527 1.00 70.25 366 THR A C 1
ATOM 2703 O O . THR A 1 366 ? 22.285 18.729 -20.562 1.00 70.25 366 THR A O 1
ATOM 2706 N N . SER A 1 367 ? 20.479 17.491 -20.101 1.00 66.31 367 SER A N 1
ATOM 2707 C CA . SER A 1 367 ? 19.629 18.560 -19.565 1.00 66.31 367 SER A CA 1
ATOM 2708 C C . SER A 1 367 ? 20.015 18.948 -18.124 1.00 66.31 367 SER A C 1
ATOM 2710 O O . SER A 1 367 ? 20.736 18.210 -17.457 1.00 66.31 367 SER A O 1
ATOM 2712 N N . PRO A 1 368 ? 19.459 20.036 -17.557 1.00 61.47 368 PRO A N 1
ATOM 2713 C 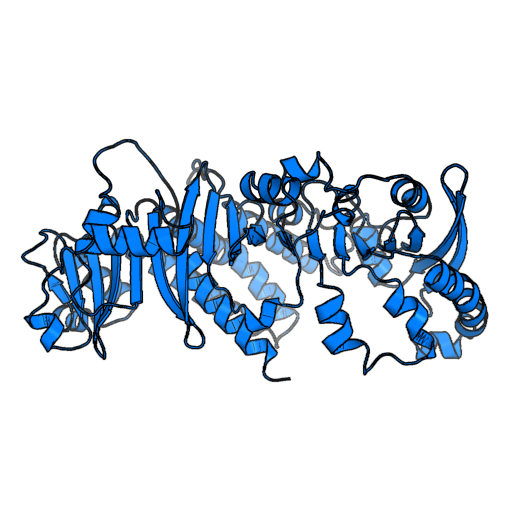CA . PRO A 1 368 ? 19.552 20.287 -16.115 1.00 61.47 368 PRO A CA 1
ATOM 2714 C C . PRO A 1 368 ? 19.052 19.103 -15.262 1.00 61.47 368 PRO A C 1
ATOM 2716 O O . PRO A 1 368 ? 19.707 18.727 -14.299 1.00 61.47 368 PRO A O 1
ATOM 2719 N N . THR A 1 369 ? 17.982 18.419 -15.688 1.00 56.62 369 THR A N 1
ATOM 2720 C CA . THR A 1 369 ? 17.484 17.194 -15.031 1.00 56.62 369 THR A CA 1
ATOM 2721 C C . THR A 1 369 ? 18.428 15.987 -15.140 1.00 56.62 369 THR A C 1
ATOM 2723 O O . THR A 1 369 ? 18.352 15.073 -14.315 1.00 56.62 369 THR A O 1
ATOM 2726 N N . ALA A 1 370 ? 19.350 15.972 -16.110 1.00 63.62 370 ALA A N 1
ATOM 2727 C CA . ALA A 1 370 ? 20.464 15.028 -16.120 1.00 63.62 370 ALA A CA 1
ATOM 2728 C C . ALA A 1 370 ? 21.506 15.378 -15.051 1.00 63.62 370 ALA A C 1
ATOM 2730 O O . ALA A 1 370 ? 22.015 14.467 -14.404 1.00 63.62 370 ALA A O 1
ATOM 2731 N N . THR A 1 371 ? 21.778 16.666 -14.810 1.00 61.38 371 THR A N 1
ATOM 2732 C CA . THR A 1 371 ? 22.616 17.114 -13.685 1.00 61.38 371 THR A CA 1
ATOM 2733 C C . THR A 1 371 ? 22.023 16.668 -12.352 1.00 61.38 371 THR A C 1
ATOM 2735 O O . THR A 1 371 ? 22.740 16.057 -11.564 1.00 61.38 371 THR A O 1
ATOM 2738 N N . ASP A 1 372 ? 20.720 16.870 -12.134 1.00 63.34 372 ASP A N 1
ATOM 2739 C CA . ASP A 1 372 ? 20.022 16.430 -10.913 1.00 63.34 372 ASP A CA 1
ATOM 2740 C C . ASP A 1 372 ? 20.067 14.899 -10.735 1.00 63.34 372 ASP A C 1
ATOM 2742 O O . ASP A 1 372 ? 20.226 14.389 -9.626 1.00 63.34 372 ASP A O 1
ATOM 2746 N N . SER A 1 373 ? 19.978 14.142 -11.835 1.00 64.75 373 SER A N 1
ATOM 2747 C CA . SER A 1 373 ? 20.074 12.675 -11.808 1.00 64.75 373 SER A CA 1
ATOM 2748 C C . SER A 1 373 ? 21.497 12.200 -11.496 1.00 64.75 373 SER A C 1
ATOM 2750 O O . SER A 1 373 ? 21.684 11.399 -10.578 1.00 64.75 373 SER A O 1
ATOM 2752 N N . MET A 1 374 ? 22.504 12.747 -12.191 1.00 65.56 374 MET A N 1
ATOM 2753 C CA . MET A 1 374 ? 23.925 12.468 -11.941 1.00 65.56 374 MET A CA 1
ATOM 2754 C C . MET A 1 374 ? 24.323 12.801 -10.509 1.00 65.56 374 MET A C 1
ATOM 2756 O O . MET A 1 374 ? 25.097 12.064 -9.900 1.00 65.56 374 MET A O 1
ATOM 2760 N N . ALA A 1 375 ? 23.771 13.887 -9.968 1.00 61.59 375 ALA A N 1
ATOM 2761 C CA . ALA A 1 375 ? 23.957 14.295 -8.590 1.00 61.59 375 ALA A CA 1
ATOM 2762 C C . ALA A 1 375 ? 23.526 13.173 -7.628 1.00 61.59 375 ALA A C 1
ATOM 2764 O O . ALA A 1 375 ? 24.313 12.764 -6.779 1.00 61.59 375 ALA A O 1
ATOM 2765 N N . MET A 1 376 ? 22.335 12.594 -7.823 1.00 63.53 376 MET A N 1
ATOM 2766 C CA . MET A 1 376 ? 21.833 11.431 -7.066 1.00 63.53 376 MET A CA 1
ATOM 2767 C C . MET A 1 376 ? 22.565 10.104 -7.384 1.00 63.53 376 MET A C 1
ATOM 2769 O O . MET A 1 376 ? 22.121 9.032 -6.971 1.00 63.53 376 MET A O 1
ATOM 2773 N N . GLY A 1 377 ? 23.666 10.136 -8.143 1.00 67.94 377 GLY A N 1
ATOM 2774 C CA . GLY A 1 377 ? 24.410 8.953 -8.583 1.00 67.94 377 GLY A CA 1
ATOM 2775 C C . GLY A 1 377 ? 23.699 8.118 -9.655 1.00 67.94 377 GLY A C 1
ATOM 2776 O O . GLY A 1 377 ? 24.180 7.038 -9.997 1.00 67.94 377 GLY A O 1
ATOM 2777 N N . ILE A 1 378 ? 22.573 8.599 -10.187 1.00 76.38 378 ILE A N 1
ATOM 2778 C CA . ILE A 1 378 ? 21.782 7.951 -11.235 1.00 76.38 378 ILE A CA 1
ATOM 2779 C C . ILE A 1 378 ? 22.336 8.408 -12.589 1.00 76.38 378 ILE A C 1
ATOM 2781 O O . ILE A 1 378 ? 22.409 9.605 -12.871 1.00 76.38 378 ILE A O 1
ATOM 2785 N N . LYS A 1 379 ? 22.728 7.471 -13.457 1.00 82.88 379 LYS A N 1
ATOM 2786 C CA . LYS A 1 379 ? 23.192 7.824 -14.810 1.00 82.88 379 LYS A CA 1
ATOM 2787 C C . LYS A 1 379 ? 22.062 8.516 -15.589 1.00 82.88 379 LYS A C 1
ATOM 2789 O O . LYS A 1 379 ? 20.933 8.032 -15.549 1.00 82.88 379 LYS A O 1
ATOM 2794 N N . PRO A 1 380 ? 22.330 9.580 -16.363 1.00 83.38 380 PRO A N 1
ATOM 2795 C CA . PRO A 1 380 ? 21.320 10.237 -17.186 1.00 83.38 380 PRO A CA 1
ATOM 2796 C C . PRO A 1 380 ? 21.124 9.472 -18.507 1.00 83.38 380 PRO A C 1
ATOM 2798 O O . PRO A 1 380 ? 21.127 10.042 -19.595 1.00 83.38 380 PRO A O 1
ATOM 2801 N N . GLU A 1 381 ? 21.035 8.151 -18.402 1.00 87.19 381 GLU A N 1
ATOM 2802 C CA . GLU A 1 381 ? 20.930 7.200 -19.499 1.00 87.19 381 GLU A CA 1
ATOM 2803 C C . GLU A 1 381 ? 19.539 6.564 -19.434 1.00 87.19 381 GLU A C 1
ATOM 2805 O O . GLU A 1 381 ? 19.144 6.036 -18.391 1.00 87.19 381 GLU A O 1
ATOM 2810 N N . LEU A 1 382 ? 18.804 6.625 -20.546 1.00 87.19 382 LEU A N 1
ATOM 2811 C CA . LEU A 1 382 ? 17.568 5.880 -20.764 1.00 87.19 382 LEU A CA 1
ATOM 2812 C C . LEU A 1 382 ? 17.846 4.746 -21.753 1.00 87.19 382 LEU A C 1
ATOM 2814 O O . LEU A 1 382 ? 18.192 4.992 -22.910 1.00 87.19 382 LEU A O 1
ATOM 2818 N N . THR A 1 383 ? 17.641 3.512 -21.311 1.00 90.50 383 THR A N 1
ATOM 2819 C CA . THR A 1 383 ? 17.866 2.298 -22.098 1.00 90.50 383 THR A CA 1
ATOM 2820 C C . THR A 1 383 ? 16.522 1.617 -22.365 1.00 90.50 383 THR A C 1
ATOM 2822 O O . THR A 1 383 ? 15.835 1.215 -21.428 1.00 90.50 383 THR A O 1
ATOM 2825 N N . VAL A 1 384 ? 16.116 1.497 -23.634 1.00 91.12 384 VAL A N 1
ATOM 2826 C CA . VAL A 1 384 ? 14.843 0.873 -24.043 1.00 91.12 384 VAL A CA 1
ATOM 2827 C C . VAL A 1 384 ? 15.098 -0.316 -24.963 1.00 91.12 384 VAL A C 1
ATOM 2829 O O . VAL A 1 384 ? 15.729 -0.179 -26.011 1.00 91.12 384 VAL A O 1
ATOM 2832 N N . PHE A 1 385 ? 14.594 -1.486 -24.584 1.00 91.69 385 PHE A N 1
ATOM 2833 C CA . PHE A 1 385 ? 14.833 -2.750 -25.284 1.00 91.69 385 PHE A CA 1
ATOM 2834 C C . PHE A 1 385 ? 13.658 -3.717 -25.115 1.00 91.69 385 PHE A C 1
ATOM 2836 O O . PHE A 1 385 ? 12.790 -3.528 -24.260 1.00 91.69 385 PHE A O 1
ATOM 2843 N N . ALA A 1 386 ? 13.644 -4.777 -25.921 1.00 90.62 386 ALA A N 1
ATOM 2844 C CA . ALA A 1 386 ?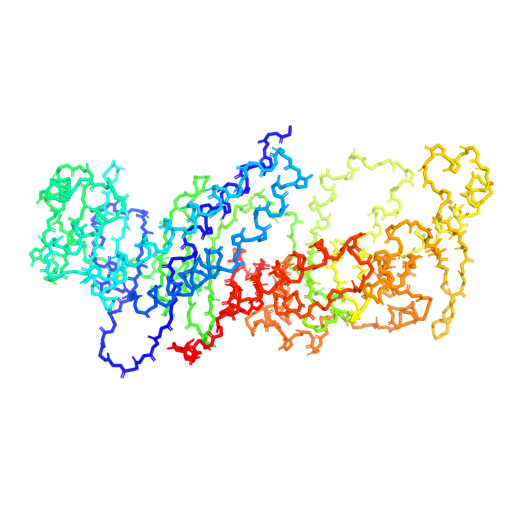 12.760 -5.920 -25.729 1.00 90.62 386 ALA A CA 1
ATOM 2845 C C . ALA A 1 386 ? 13.604 -7.181 -25.486 1.00 90.62 386 ALA A C 1
ATOM 2847 O O . ALA A 1 386 ? 14.611 -7.398 -26.155 1.00 90.62 386 ALA A O 1
ATOM 2848 N N . GLY A 1 387 ? 13.236 -7.986 -24.489 1.00 87.44 387 GLY A N 1
ATOM 2849 C CA . GLY A 1 387 ? 14.065 -9.093 -24.016 1.00 87.44 387 GLY A CA 1
ATOM 2850 C C . GLY A 1 387 ? 13.504 -9.774 -22.770 1.00 87.44 387 GLY A C 1
ATOM 2851 O O . GLY A 1 387 ? 12.717 -9.190 -22.030 1.00 87.44 387 GLY A O 1
ATOM 2852 N N . GLY A 1 388 ? 13.856 -11.045 -22.554 1.00 86.00 388 GLY A N 1
ATOM 2853 C CA . GLY A 1 388 ? 13.444 -11.809 -21.366 1.00 86.00 388 GLY A CA 1
ATOM 2854 C C . GLY A 1 388 ? 11.924 -11.976 -21.159 1.00 86.00 388 GLY A C 1
ATOM 2855 O O . GLY A 1 388 ? 11.511 -12.351 -20.062 1.00 86.00 388 GLY A O 1
ATOM 2856 N N . GLY A 1 389 ? 11.092 -11.675 -22.166 1.00 91.06 389 GLY A N 1
ATOM 2857 C CA . GLY A 1 389 ? 9.624 -11.624 -22.052 1.00 91.06 389 GLY A CA 1
ATOM 2858 C C . GLY A 1 389 ? 9.039 -10.238 -21.735 1.00 91.06 389 GLY A C 1
ATOM 2859 O O . GLY A 1 389 ? 7.843 -10.139 -21.475 1.00 91.06 389 GLY A O 1
ATOM 2860 N N . TYR A 1 390 ? 9.844 -9.171 -21.774 1.00 93.31 390 TYR A N 1
ATOM 2861 C CA . TYR A 1 390 ? 9.420 -7.792 -21.503 1.00 93.31 390 TYR A CA 1
ATOM 2862 C C . TYR A 1 390 ? 9.839 -6.828 -22.606 1.00 93.31 390 TYR A C 1
ATOM 2864 O O . TYR A 1 390 ? 10.827 -7.044 -23.305 1.00 93.31 390 TYR A O 1
ATOM 2872 N N . VAL A 1 391 ? 9.111 -5.721 -22.702 1.00 93.19 391 VAL A N 1
ATOM 2873 C CA . VAL A 1 391 ? 9.649 -4.440 -23.158 1.00 93.19 391 VAL A CA 1
ATOM 2874 C C . VAL A 1 391 ? 10.027 -3.667 -21.903 1.00 93.19 391 VAL A C 1
ATOM 2876 O O . VAL A 1 391 ? 9.180 -3.460 -21.032 1.00 93.19 391 VAL A O 1
ATOM 2879 N N . THR A 1 392 ? 11.288 -3.269 -21.802 1.00 93.56 392 THR A N 1
ATOM 2880 C CA . THR A 1 392 ? 11.840 -2.547 -20.653 1.00 93.56 392 THR A CA 1
ATOM 2881 C C . THR A 1 392 ? 12.272 -1.159 -21.106 1.00 93.56 392 THR A C 1
ATOM 2883 O O . THR A 1 392 ? 12.931 -1.027 -22.136 1.00 93.56 392 THR A O 1
ATOM 2886 N N . ALA A 1 393 ? 11.921 -0.136 -20.331 1.00 92.19 393 ALA A N 1
ATOM 2887 C CA . ALA A 1 393 ? 12.477 1.209 -20.418 1.00 92.19 393 ALA A CA 1
ATOM 2888 C C . ALA A 1 393 ? 13.089 1.561 -19.056 1.00 92.19 393 ALA A C 1
ATOM 2890 O O . ALA A 1 393 ? 12.369 1.673 -18.062 1.00 92.19 393 ALA A O 1
ATOM 2891 N N . GLU A 1 394 ? 14.411 1.687 -19.004 1.00 91.38 394 GLU A N 1
ATOM 2892 C CA . GLU A 1 394 ? 15.185 1.773 -17.766 1.00 91.38 394 GLU A CA 1
ATOM 2893 C C . GLU A 1 394 ? 16.003 3.065 -17.705 1.00 91.38 394 GLU A C 1
ATOM 2895 O O . GLU A 1 394 ? 16.799 3.353 -18.597 1.00 91.38 394 GLU A O 1
ATOM 2900 N N . TRP A 1 395 ? 15.795 3.848 -16.647 1.00 88.75 395 TRP A N 1
ATOM 2901 C CA . TRP A 1 395 ? 16.554 5.057 -16.328 1.00 88.75 395 TRP A CA 1
ATOM 2902 C C . TRP A 1 395 ? 17.650 4.735 -15.312 1.00 88.75 395 TRP A C 1
ATOM 2904 O O . TRP A 1 395 ? 17.408 3.976 -14.372 1.00 88.75 395 TRP A O 1
ATOM 2914 N N . GLY A 1 396 ? 18.839 5.319 -15.459 1.00 85.75 396 GLY A N 1
ATOM 2915 C CA . GLY A 1 396 ? 19.959 5.100 -14.532 1.00 85.75 396 GLY A CA 1
ATOM 2916 C C . GLY A 1 396 ? 20.869 3.925 -14.882 1.00 85.75 396 GLY A C 1
ATOM 2917 O O . GLY A 1 396 ? 21.970 3.820 -14.338 1.00 85.75 396 GLY A O 1
ATOM 2918 N N . ALA A 1 397 ? 20.454 3.073 -15.818 1.00 81.19 397 ALA A N 1
ATOM 2919 C CA . ALA A 1 397 ? 21.230 1.938 -16.292 1.00 81.19 397 ALA A CA 1
ATOM 2920 C C . ALA A 1 397 ? 21.715 2.149 -17.729 1.00 81.19 397 ALA A C 1
ATOM 2922 O O . ALA A 1 397 ? 20.952 2.535 -18.615 1.00 81.19 397 ALA A O 1
ATOM 2923 N N . GLY A 1 398 ? 22.994 1.848 -17.955 1.00 80.25 398 GLY A N 1
ATOM 2924 C CA . GLY A 1 398 ? 23.563 1.735 -19.296 1.00 80.25 398 GLY A CA 1
ATOM 2925 C C . GLY A 1 398 ? 23.451 0.314 -19.850 1.00 80.25 398 GLY A C 1
ATOM 2926 O O . GLY A 1 398 ? 22.988 -0.602 -19.171 1.00 80.25 398 GLY A O 1
ATOM 2927 N N . LEU A 1 399 ? 23.964 0.119 -21.067 1.00 84.12 399 LEU A N 1
ATOM 2928 C CA . LEU A 1 399 ? 23.821 -1.108 -21.871 1.00 84.12 399 LEU A CA 1
ATOM 2929 C C . LEU A 1 399 ? 24.135 -2.439 -21.151 1.00 84.12 399 LEU A C 1
ATOM 2931 O O . LEU A 1 399 ? 23.568 -3.462 -21.517 1.00 84.12 399 LEU A O 1
ATOM 2935 N N . ALA A 1 400 ? 24.985 -2.441 -20.120 1.00 81.94 400 ALA A N 1
ATOM 2936 C CA . ALA A 1 400 ? 25.320 -3.639 -19.342 1.00 81.94 400 ALA A CA 1
ATOM 2937 C C . ALA A 1 400 ? 24.135 -4.243 -18.549 1.00 81.94 400 ALA A C 1
ATOM 2939 O O . ALA A 1 400 ? 24.169 -5.425 -18.221 1.00 81.94 400 ALA A O 1
ATOM 2940 N N . ALA A 1 401 ? 23.076 -3.480 -18.253 1.00 83.00 401 ALA A N 1
ATOM 2941 C CA . ALA A 1 401 ? 21.881 -4.026 -17.593 1.00 83.00 401 ALA A CA 1
ATOM 2942 C C . ALA A 1 401 ? 21.007 -4.878 -18.534 1.00 83.00 401 ALA A C 1
ATOM 2944 O O . ALA A 1 401 ? 20.276 -5.760 -18.079 1.00 83.00 401 ALA A O 1
ATOM 2945 N N . VAL A 1 402 ? 21.113 -4.654 -19.851 1.00 87.25 402 VAL A N 1
ATOM 2946 C CA . VAL A 1 402 ? 20.321 -5.355 -20.875 1.00 87.25 402 VAL A CA 1
ATOM 2947 C C . VAL A 1 402 ? 20.590 -6.859 -20.838 1.00 87.25 402 VAL A C 1
ATOM 2949 O O . VAL A 1 402 ? 19.643 -7.638 -20.880 1.00 87.25 402 VAL A O 1
ATOM 2952 N N . GLU A 1 403 ? 21.854 -7.265 -20.694 1.00 87.25 403 GLU A N 1
ATOM 2953 C CA . GLU A 1 403 ? 22.268 -8.670 -20.579 1.00 87.25 403 GLU A CA 1
ATOM 2954 C C . GLU A 1 403 ? 21.575 -9.360 -19.393 1.00 87.25 403 GLU A C 1
ATOM 2956 O O . GLU A 1 403 ? 20.797 -10.294 -19.593 1.00 87.25 403 GLU A O 1
ATOM 2961 N N . SER A 1 404 ? 21.722 -8.801 -18.187 1.00 85.38 404 SER A N 1
ATOM 2962 C CA . SER A 1 404 ? 21.068 -9.283 -16.958 1.00 85.38 404 SER A CA 1
ATOM 2963 C C . SER A 1 404 ? 19.546 -9.457 -17.118 1.00 85.38 404 SER A C 1
ATOM 2965 O O . SER A 1 404 ? 18.983 -10.495 -16.765 1.00 85.38 404 SER A O 1
ATOM 2967 N N . HIS A 1 405 ? 18.864 -8.474 -17.714 1.00 87.12 405 HIS A N 1
ATOM 2968 C CA . HIS A 1 405 ? 17.411 -8.513 -17.917 1.00 87.12 405 HIS A CA 1
ATOM 2969 C C . HIS A 1 405 ? 16.931 -9.499 -18.992 1.00 87.12 405 HIS A C 1
ATOM 2971 O O . HIS A 1 405 ? 15.783 -9.962 -18.927 1.00 87.12 405 HIS A O 1
ATOM 2977 N N . VAL A 1 406 ? 17.772 -9.786 -19.989 1.00 86.44 406 VAL A N 1
ATOM 2978 C CA . VAL A 1 406 ? 17.490 -10.725 -21.084 1.00 86.44 406 VAL A CA 1
ATOM 2979 C C . VAL A 1 406 ? 17.737 -12.167 -20.644 1.00 86.44 406 VAL A C 1
ATOM 2981 O O . VAL A 1 406 ? 16.939 -13.040 -20.992 1.00 86.44 406 VAL A O 1
ATOM 2984 N N . GLU A 1 407 ? 18.804 -12.409 -19.880 1.00 85.81 407 GLU A N 1
ATOM 2985 C CA . GLU A 1 407 ? 19.196 -13.740 -19.402 1.00 85.81 407 GLU A CA 1
ATOM 2986 C C . GLU A 1 407 ? 18.397 -14.215 -18.183 1.00 85.81 407 GLU A C 1
ATOM 2988 O O . GLU A 1 407 ? 18.147 -15.419 -18.049 1.00 85.81 407 GLU A O 1
ATOM 2993 N N . ASN A 1 408 ? 17.946 -13.306 -17.306 1.00 81.44 408 ASN A N 1
ATOM 2994 C CA . ASN A 1 408 ? 17.102 -13.696 -16.180 1.00 81.44 408 ASN A CA 1
ATOM 2995 C C . ASN A 1 408 ? 15.779 -14.278 -16.697 1.00 81.44 408 ASN A C 1
ATOM 2997 O O . ASN A 1 408 ? 14.923 -13.576 -17.231 1.00 81.44 408 ASN A O 1
ATOM 3001 N N . THR A 1 409 ? 15.618 -15.586 -16.527 1.00 79.31 409 THR A N 1
ATOM 3002 C CA . THR A 1 409 ? 14.488 -16.385 -17.023 1.00 79.31 409 THR A CA 1
ATOM 3003 C C . THR A 1 409 ? 13.566 -16.863 -15.898 1.00 79.31 409 THR A C 1
ATOM 3005 O O . THR A 1 409 ? 12.684 -17.687 -16.133 1.00 79.31 409 THR A O 1
ATOM 3008 N N . SER A 1 410 ? 13.722 -16.326 -14.680 1.00 82.12 410 SER A N 1
ATOM 3009 C CA . SER A 1 410 ? 12.812 -16.606 -13.563 1.00 82.12 410 SER A CA 1
ATOM 3010 C C . SER A 1 410 ? 11.363 -16.234 -13.902 1.00 82.12 410 SER A C 1
ATOM 3012 O O . SER A 1 410 ? 11.091 -15.198 -14.518 1.00 82.12 410 SER A O 1
ATOM 3014 N N . THR A 1 411 ? 10.436 -17.075 -13.440 1.00 82.44 411 THR A N 1
ATOM 3015 C CA . THR A 1 411 ? 8.980 -16.914 -13.574 1.00 82.44 411 THR A CA 1
ATOM 3016 C C . THR A 1 411 ? 8.324 -16.284 -12.337 1.00 82.44 411 THR A C 1
ATOM 3018 O O . THR A 1 411 ? 7.100 -16.262 -12.228 1.00 82.44 411 THR A O 1
ATOM 3021 N N . GLY A 1 412 ? 9.112 -15.814 -11.368 1.00 86.25 412 GLY A N 1
ATOM 3022 C CA . GLY A 1 412 ? 8.611 -15.256 -10.112 1.00 86.25 412 GLY A CA 1
ATOM 3023 C C . GLY A 1 412 ? 9.552 -14.226 -9.492 1.00 86.25 412 GLY A C 1
ATOM 3024 O O . GLY A 1 412 ? 10.687 -14.044 -9.943 1.00 86.25 412 GLY A O 1
ATOM 3025 N N . ALA A 1 413 ? 9.055 -13.553 -8.453 1.00 89.38 413 ALA A N 1
ATOM 3026 C CA . ALA A 1 413 ? 9.747 -12.463 -7.776 1.00 89.38 413 ALA A CA 1
ATOM 3027 C C . ALA A 1 413 ? 11.117 -12.876 -7.209 1.00 89.38 413 ALA A C 1
ATOM 3029 O O . ALA A 1 413 ? 11.328 -14.014 -6.788 1.00 89.38 413 ALA A O 1
ATOM 3030 N N . ASN A 1 414 ? 12.053 -11.925 -7.174 1.00 88.50 414 ASN A N 1
ATOM 3031 C CA . ASN A 1 414 ? 13.403 -12.143 -6.669 1.00 88.50 414 ASN A CA 1
ATOM 3032 C C . ASN A 1 414 ? 13.372 -12.612 -5.203 1.00 88.50 414 ASN A C 1
ATOM 3034 O O . ASN A 1 414 ? 12.885 -11.895 -4.331 1.00 88.50 414 ASN A O 1
ATOM 3038 N N . GLY A 1 415 ? 13.972 -13.769 -4.903 1.00 90.00 415 GLY A N 1
ATOM 3039 C CA . GLY A 1 415 ? 14.068 -14.301 -3.538 1.00 90.00 415 GLY A CA 1
ATOM 3040 C C . GLY A 1 415 ? 14.781 -13.375 -2.540 1.00 90.00 415 GLY A C 1
ATOM 3041 O O . GLY A 1 415 ? 14.597 -13.530 -1.335 1.00 90.00 415 GLY A O 1
ATOM 3042 N N . ALA A 1 416 ? 15.580 -12.406 -3.002 1.00 89.81 416 ALA A N 1
ATOM 3043 C CA . ALA A 1 416 ? 16.131 -11.347 -2.155 1.00 89.81 416 ALA A CA 1
ATOM 3044 C C . ALA A 1 416 ? 15.096 -10.261 -1.809 1.00 89.81 416 ALA A C 1
ATOM 3046 O O . ALA A 1 416 ? 15.010 -9.864 -0.652 1.00 89.81 416 ALA A O 1
ATOM 3047 N N . TRP A 1 417 ? 14.277 -9.844 -2.777 1.00 90.44 417 TRP A N 1
ATOM 3048 C CA . TRP A 1 417 ? 13.180 -8.884 -2.595 1.00 90.44 417 TRP A CA 1
ATOM 3049 C C . TRP A 1 417 ? 12.014 -9.493 -1.793 1.00 90.44 417 TRP A C 1
ATOM 3051 O O . TRP A 1 417 ? 11.447 -8.847 -0.916 1.00 90.44 417 TRP A O 1
ATOM 3061 N N . LEU A 1 418 ? 11.722 -10.787 -1.979 1.00 92.31 418 LEU A N 1
ATOM 3062 C CA . LEU A 1 418 ? 10.734 -11.523 -1.174 1.00 92.31 418 LEU A CA 1
ATOM 3063 C C . LEU A 1 418 ? 11.073 -11.555 0.331 1.00 92.31 418 LEU A C 1
ATOM 3065 O O . LEU A 1 418 ? 10.185 -11.781 1.147 1.00 92.31 418 LEU A O 1
ATOM 3069 N N . ARG A 1 419 ? 12.331 -11.290 0.716 1.00 91.06 419 ARG A N 1
ATOM 3070 C CA . ARG A 1 419 ? 12.749 -11.157 2.125 1.00 91.06 419 ARG A CA 1
ATOM 3071 C C . ARG A 1 419 ? 12.606 -9.740 2.695 1.00 91.06 419 ARG A C 1
ATOM 3073 O O . ARG A 1 419 ? 12.725 -9.594 3.909 1.00 91.06 419 ARG A O 1
ATOM 3080 N N . THR A 1 420 ? 12.363 -8.721 1.865 1.00 87.56 420 THR A N 1
ATOM 3081 C CA . THR A 1 420 ? 12.152 -7.325 2.307 1.00 87.56 420 THR A CA 1
ATOM 3082 C C . THR A 1 420 ? 10.669 -6.955 2.416 1.00 87.56 420 THR A C 1
ATOM 3084 O O . THR A 1 420 ? 10.312 -5.988 3.087 1.00 87.56 420 THR A O 1
ATOM 3087 N N . VAL A 1 421 ? 9.781 -7.741 1.798 1.00 90.06 421 VAL A N 1
ATOM 3088 C CA . VAL A 1 421 ? 8.322 -7.580 1.904 1.00 90.06 421 VAL A CA 1
ATOM 3089 C C . VAL A 1 421 ? 7.724 -8.342 3.101 1.00 90.06 421 VAL A C 1
ATOM 3091 O O . VAL A 1 421 ? 8.351 -9.258 3.635 1.00 90.06 421 VAL A O 1
ATOM 3094 N N . PRO A 1 422 ? 6.493 -8.009 3.541 1.00 88.81 422 PRO A N 1
ATOM 3095 C CA . PRO A 1 422 ? 5.796 -8.763 4.581 1.00 88.81 422 PRO A CA 1
ATOM 3096 C C . PRO A 1 422 ? 5.634 -10.254 4.226 1.00 88.81 422 PRO A C 1
ATOM 3098 O O . PRO A 1 422 ? 5.269 -10.553 3.086 1.00 88.81 422 PRO A O 1
ATOM 3101 N N . PRO A 1 423 ? 5.787 -11.196 5.182 1.00 89.06 423 PRO A N 1
ATOM 3102 C CA . PRO A 1 423 ? 5.676 -12.634 4.907 1.00 89.06 423 PRO A CA 1
ATOM 3103 C C . PRO A 1 423 ? 4.342 -13.069 4.284 1.00 89.06 423 PRO A C 1
ATOM 3105 O O . PRO A 1 423 ? 4.295 -14.037 3.533 1.00 89.06 423 PRO A O 1
ATOM 3108 N N . THR A 1 424 ? 3.256 -12.342 4.560 1.00 88.19 424 THR A N 1
ATOM 3109 C CA . THR A 1 424 ? 1.939 -12.568 3.948 1.00 88.19 424 THR A CA 1
ATOM 3110 C C . THR A 1 424 ? 1.905 -12.188 2.466 1.00 88.19 424 THR A C 1
ATOM 3112 O O . THR A 1 424 ? 1.361 -12.945 1.669 1.00 88.19 424 THR A O 1
ATOM 3115 N N . LEU A 1 425 ? 2.546 -11.080 2.075 1.00 92.31 425 LEU A N 1
ATOM 3116 C CA . LEU A 1 425 ? 2.715 -10.706 0.666 1.00 92.31 425 LEU A CA 1
ATOM 3117 C C . LEU A 1 425 ? 3.662 -11.679 -0.053 1.00 92.31 425 LEU A C 1
ATOM 3119 O O . LEU A 1 425 ? 3.372 -12.083 -1.176 1.00 92.31 425 LEU A O 1
ATOM 3123 N N . ALA A 1 426 ? 4.753 -12.104 0.594 1.00 93.19 426 ALA A N 1
ATOM 3124 C CA . ALA A 1 426 ? 5.647 -13.114 0.029 1.00 93.19 426 ALA A CA 1
ATOM 3125 C C . ALA A 1 426 ? 4.897 -14.425 -0.276 1.00 93.19 426 ALA A C 1
ATOM 3127 O O . ALA A 1 426 ? 4.940 -14.902 -1.408 1.00 93.19 426 ALA A O 1
ATOM 3128 N N . ALA A 1 427 ? 4.126 -14.944 0.686 1.00 92.19 427 ALA A N 1
ATOM 3129 C CA . ALA A 1 427 ? 3.346 -16.168 0.513 1.00 92.19 427 ALA A CA 1
ATOM 3130 C C . ALA A 1 427 ? 2.243 -16.048 -0.560 1.00 92.19 427 ALA A C 1
ATOM 3132 O O . ALA A 1 427 ? 2.025 -16.994 -1.317 1.00 92.19 427 ALA A O 1
ATOM 3133 N N . ASP A 1 428 ? 1.557 -14.902 -0.669 1.00 92.75 428 ASP A N 1
ATOM 3134 C CA . ASP A 1 428 ? 0.562 -14.685 -1.732 1.00 92.75 428 ASP A CA 1
ATOM 3135 C C . ASP A 1 428 ? 1.206 -14.582 -3.127 1.00 92.75 428 ASP A C 1
ATOM 3137 O O . ASP A 1 428 ? 0.600 -15.015 -4.112 1.00 92.75 428 ASP A O 1
ATOM 3141 N N . LEU A 1 429 ? 2.428 -14.042 -3.234 1.00 94.25 429 LEU A N 1
ATOM 3142 C CA . LEU A 1 429 ? 3.192 -13.992 -4.487 1.00 94.25 429 LEU A CA 1
ATOM 3143 C C . LEU A 1 429 ? 3.714 -15.371 -4.897 1.00 94.25 429 LEU A C 1
ATOM 3145 O O . LEU A 1 429 ? 3.555 -15.754 -6.053 1.00 94.25 429 LEU A O 1
ATOM 3149 N N . GLU A 1 430 ? 4.277 -16.138 -3.962 1.00 93.81 430 GLU A N 1
ATOM 3150 C CA . GLU A 1 430 ? 4.707 -17.527 -4.190 1.00 93.81 430 GLU A CA 1
ATOM 3151 C C . GLU A 1 430 ? 3.523 -18.431 -4.580 1.00 93.81 430 GLU A C 1
ATOM 3153 O O . GLU A 1 430 ? 3.655 -19.312 -5.431 1.00 93.81 430 GLU A O 1
ATOM 3158 N N . ALA A 1 431 ? 2.334 -18.166 -4.027 1.00 93.31 431 ALA A N 1
ATOM 3159 C CA . ALA A 1 431 ? 1.083 -18.818 -4.408 1.00 93.31 431 ALA A CA 1
ATOM 3160 C C . ALA A 1 431 ? 0.449 -18.267 -5.707 1.00 93.31 431 ALA A C 1
ATOM 3162 O O . ALA A 1 431 ? -0.601 -18.761 -6.115 1.00 93.31 431 ALA A O 1
ATOM 3163 N N . ASN A 1 432 ? 1.065 -17.277 -6.369 1.00 93.69 432 ASN A N 1
ATOM 3164 C CA . ASN A 1 432 ? 0.587 -16.611 -7.594 1.00 93.69 432 ASN A CA 1
ATOM 3165 C C . ASN A 1 432 ? -0.808 -15.959 -7.466 1.00 93.69 432 ASN A C 1
ATOM 3167 O O . ASN A 1 432 ? -1.526 -15.821 -8.455 1.00 93.69 432 ASN A O 1
ATOM 3171 N N . ARG A 1 433 ? -1.207 -15.562 -6.250 1.00 92.69 433 ARG A N 1
ATOM 3172 C CA . ARG A 1 433 ? -2.539 -15.007 -5.934 1.00 92.69 433 ARG A CA 1
ATOM 3173 C C . ARG A 1 433 ? -2.645 -13.499 -6.102 1.00 92.69 433 ARG A C 1
ATOM 3175 O O . ARG A 1 433 ? -3.751 -12.966 -6.099 1.00 92.69 433 ARG A O 1
ATOM 3182 N N . VAL A 1 434 ? -1.524 -12.792 -6.179 1.00 93.31 434 VAL A N 1
ATOM 3183 C CA . VAL A 1 434 ? -1.522 -11.328 -6.281 1.00 93.31 434 VAL A CA 1
ATOM 3184 C C . VAL A 1 434 ? -1.841 -10.908 -7.714 1.00 93.31 434 VAL A C 1
ATOM 3186 O O . VAL A 1 434 ? -1.309 -11.479 -8.662 1.00 93.31 434 VAL A O 1
ATOM 3189 N N . SER A 1 435 ? -2.685 -9.887 -7.882 1.00 92.75 435 SER A N 1
ATOM 3190 C CA . SER A 1 435 ? -2.941 -9.244 -9.184 1.00 92.75 435 SER A CA 1
ATOM 3191 C C . SER A 1 435 ? -2.478 -7.785 -9.255 1.00 92.75 435 SER A C 1
ATOM 3193 O O . SER A 1 435 ? -2.472 -7.191 -10.329 1.00 92.75 435 SER A O 1
ATOM 3195 N N . MET A 1 436 ? -2.134 -7.181 -8.115 1.00 94.06 436 MET A N 1
ATOM 3196 C CA . MET A 1 436 ? -1.563 -5.837 -8.012 1.00 94.06 436 MET A CA 1
ATOM 3197 C C . MET A 1 436 ? -0.831 -5.683 -6.676 1.00 94.06 436 MET A C 1
ATOM 3199 O O . MET A 1 436 ? -1.368 -6.113 -5.656 1.00 94.06 436 MET A O 1
ATOM 3203 N N . LEU A 1 437 ? 0.337 -5.032 -6.661 1.00 94.56 437 LEU A N 1
ATOM 3204 C CA . LEU A 1 437 ? 1.004 -4.586 -5.436 1.00 94.56 437 LEU A CA 1
ATOM 3205 C C . LEU A 1 437 ? 1.692 -3.221 -5.588 1.00 94.56 437 LEU A C 1
ATOM 3207 O O . LEU A 1 437 ? 2.176 -2.855 -6.657 1.00 94.56 437 LEU A O 1
ATOM 3211 N N . THR A 1 438 ? 1.791 -2.526 -4.461 1.00 93.88 438 THR A N 1
ATOM 3212 C CA . THR A 1 438 ? 2.582 -1.317 -4.233 1.00 93.88 438 THR A CA 1
ATOM 3213 C C . THR A 1 438 ? 3.411 -1.532 -2.969 1.00 93.88 438 THR A C 1
ATOM 3215 O O . THR A 1 438 ? 2.846 -1.765 -1.903 1.00 93.88 438 THR A O 1
ATOM 3218 N N . HIS A 1 439 ? 4.734 -1.439 -3.063 1.00 91.69 439 HIS A N 1
ATOM 3219 C CA . HIS A 1 439 ? 5.670 -1.527 -1.941 1.00 91.69 439 HIS A CA 1
ATOM 3220 C C . HIS A 1 439 ? 6.550 -0.269 -1.918 1.00 91.69 439 HIS A C 1
ATOM 3222 O O . HIS A 1 439 ? 7.186 0.070 -2.918 1.00 91.69 439 HIS A O 1
ATOM 3228 N N . LEU A 1 440 ? 6.534 0.451 -0.793 1.00 86.00 440 LEU A N 1
ATOM 3229 C CA . LEU A 1 440 ? 7.175 1.753 -0.598 1.00 86.00 440 LEU A CA 1
ATOM 3230 C C . LEU A 1 440 ? 8.170 1.680 0.566 1.00 86.00 440 LEU A C 1
ATOM 3232 O O . LEU A 1 440 ? 7.784 1.683 1.738 1.00 86.00 440 LEU A O 1
ATOM 3236 N N . THR A 1 441 ? 9.465 1.667 0.260 1.00 79.75 441 THR A N 1
ATOM 3237 C CA . THR A 1 441 ? 10.528 1.633 1.270 1.00 79.75 441 THR A CA 1
ATOM 3238 C C . THR A 1 441 ? 10.859 3.022 1.807 1.00 79.75 441 THR A C 1
ATOM 3240 O O . THR A 1 441 ? 11.864 3.637 1.450 1.00 79.75 441 THR A O 1
ATOM 3243 N N . LEU A 1 442 ? 10.012 3.504 2.728 1.00 67.00 442 LEU A N 1
ATOM 3244 C CA . LEU A 1 442 ? 10.201 4.774 3.449 1.00 67.00 442 LEU A CA 1
ATOM 3245 C C . LEU A 1 442 ? 11.628 4.910 4.013 1.00 67.00 442 LEU A C 1
ATOM 3247 O O . LEU A 1 442 ? 12.230 5.978 3.956 1.00 67.00 442 LEU A O 1
ATOM 3251 N N . GLU A 1 443 ? 12.205 3.800 4.478 1.00 61.56 443 GLU A N 1
ATOM 3252 C CA . GLU A 1 443 ? 13.554 3.740 5.047 1.00 61.56 443 GLU A CA 1
ATOM 3253 C C . GLU A 1 443 ? 14.674 4.094 4.050 1.00 61.56 443 GLU A C 1
ATOM 3255 O O . GLU A 1 443 ? 15.708 4.616 4.459 1.00 61.56 443 GLU A O 1
ATOM 3260 N N . ARG A 1 444 ? 14.493 3.857 2.742 1.00 63.81 444 ARG A N 1
ATOM 3261 C CA . ARG A 1 444 ? 15.492 4.217 1.719 1.00 63.81 444 ARG A CA 1
ATOM 3262 C C . ARG A 1 444 ? 15.415 5.699 1.365 1.00 63.81 444 ARG A C 1
ATOM 3264 O O . ARG A 1 444 ? 16.449 6.345 1.252 1.00 63.81 444 ARG A O 1
ATOM 3271 N N . TRP A 1 445 ? 14.205 6.258 1.304 1.00 56.78 445 TRP A N 1
ATOM 3272 C CA . TRP A 1 445 ? 13.980 7.705 1.189 1.00 56.78 445 TRP A CA 1
ATOM 3273 C C . TRP A 1 445 ? 14.543 8.443 2.421 1.00 56.78 445 TRP A C 1
ATOM 3275 O O . TRP A 1 445 ? 15.152 9.502 2.290 1.00 56.78 445 TRP A O 1
ATOM 3285 N N . ALA A 1 446 ? 14.472 7.818 3.603 1.00 51.03 446 ALA A N 1
ATOM 3286 C CA . ALA A 1 446 ? 15.101 8.301 4.834 1.00 51.03 446 ALA A CA 1
ATOM 3287 C C . ALA A 1 446 ? 16.646 8.234 4.832 1.00 51.03 446 ALA A C 1
ATOM 3289 O O . ALA A 1 446 ? 17.276 8.721 5.767 1.00 51.03 446 ALA A O 1
ATOM 3290 N N . ASN A 1 447 ? 17.274 7.652 3.809 1.00 52.97 447 ASN A N 1
ATOM 3291 C CA . ASN A 1 447 ? 18.729 7.522 3.706 1.00 52.97 447 ASN A CA 1
ATOM 3292 C C . ASN A 1 447 ? 19.303 8.091 2.396 1.00 52.97 447 ASN A C 1
ATOM 3294 O O . ASN A 1 447 ? 20.491 7.928 2.141 1.00 52.97 447 ASN A O 1
ATOM 3298 N N . VAL A 1 448 ? 18.503 8.803 1.589 1.00 60.41 448 VAL A N 1
ATOM 3299 C CA . VAL A 1 448 ? 19.020 9.571 0.443 1.00 60.41 448 VAL A CA 1
ATOM 3300 C C . VAL A 1 448 ? 19.895 10.706 0.968 1.00 60.41 448 VAL A C 1
ATOM 3302 O O . VAL A 1 448 ? 19.389 11.652 1.576 1.00 60.41 448 VAL A O 1
ATOM 3305 N N . GLU A 1 449 ? 21.206 10.607 0.766 1.00 58.03 449 GLU A N 1
ATOM 3306 C CA . GLU A 1 449 ? 22.115 11.746 0.899 1.00 58.03 449 GLU A CA 1
ATOM 3307 C C . GLU A 1 449 ? 21.784 12.761 -0.198 1.00 58.03 449 GLU A C 1
ATOM 3309 O O . GLU A 1 449 ? 21.654 12.399 -1.369 1.00 58.03 449 GLU A O 1
ATOM 3314 N N . LEU A 1 450 ? 21.609 14.029 0.183 1.00 56.66 450 LEU A N 1
ATOM 3315 C CA . LEU A 1 450 ? 21.436 15.092 -0.798 1.00 56.66 450 LEU A CA 1
ATOM 3316 C C . LEU A 1 450 ? 22.789 15.388 -1.442 1.00 56.66 450 LEU A C 1
ATOM 3318 O O . LEU A 1 450 ? 23.758 15.647 -0.724 1.00 56.66 450 LEU A O 1
ATOM 3322 N N . PRO A 1 451 ? 22.873 15.384 -2.777 1.00 55.91 451 PRO A N 1
ATOM 3323 C CA . PRO A 1 451 ? 24.075 15.815 -3.463 1.00 55.91 451 PRO A CA 1
ATOM 3324 C C . PRO A 1 451 ? 24.320 17.303 -3.218 1.00 55.91 451 PRO A C 1
ATOM 3326 O O . PRO A 1 451 ? 23.386 18.103 -3.200 1.00 55.91 451 PRO A O 1
ATOM 3329 N N . GLU A 1 452 ? 25.585 17.715 -3.160 1.00 52.44 452 GLU A N 1
ATOM 3330 C CA . GLU A 1 452 ? 25.948 19.129 -3.000 1.00 52.44 452 GLU A CA 1
ATOM 3331 C C . GLU A 1 452 ? 25.353 20.062 -4.077 1.00 52.44 452 GLU A C 1
ATOM 3333 O O . GLU A 1 452 ? 25.252 21.273 -3.863 1.00 52.44 452 GLU A O 1
ATOM 3338 N N . THR A 1 453 ? 24.980 19.511 -5.234 1.00 48.34 453 THR A N 1
ATOM 3339 C CA . THR A 1 453 ? 24.538 20.230 -6.434 1.00 48.34 453 THR A CA 1
ATOM 3340 C C . THR A 1 453 ? 23.020 20.360 -6.602 1.00 48.34 453 THR A C 1
ATOM 3342 O O . THR A 1 453 ? 22.605 21.123 -7.470 1.00 48.34 453 THR A O 1
ATOM 3345 N N . THR A 1 454 ? 22.174 19.699 -5.795 1.00 55.41 454 THR A N 1
ATOM 3346 C CA . THR A 1 454 ? 20.696 19.832 -5.911 1.00 55.41 454 THR A CA 1
ATOM 3347 C C . THR A 1 454 ? 20.138 21.115 -5.287 1.00 55.41 454 THR A C 1
ATOM 3349 O O . THR A 1 454 ? 18.935 21.380 -5.354 1.00 55.41 454 THR A O 1
ATOM 3352 N N . ALA A 1 455 ? 21.000 21.932 -4.683 1.00 58.38 455 ALA A N 1
ATOM 3353 C CA . ALA A 1 455 ? 20.662 23.217 -4.094 1.00 58.38 455 ALA A CA 1
ATOM 3354 C C . ALA A 1 455 ? 21.432 24.348 -4.783 1.00 58.38 455 ALA A C 1
ATOM 3356 O O . ALA A 1 455 ? 22.659 24.328 -4.854 1.00 58.38 455 ALA A O 1
ATOM 3357 N N . GLN A 1 456 ? 20.706 25.362 -5.262 1.00 62.34 456 GLN A N 1
ATOM 3358 C CA . GLN A 1 456 ? 21.293 26.494 -5.992 1.00 62.34 456 GLN A CA 1
ATOM 3359 C C . GLN A 1 456 ? 21.972 27.527 -5.071 1.00 62.34 456 GLN A C 1
ATOM 3361 O O . GLN A 1 456 ? 22.745 28.352 -5.552 1.00 62.34 456 GLN A O 1
ATOM 3366 N N . THR A 1 457 ? 21.710 27.479 -3.759 1.00 70.31 457 THR A N 1
ATOM 3367 C CA . THR A 1 457 ? 22.337 28.342 -2.743 1.00 70.31 457 THR A CA 1
ATOM 3368 C C . THR A 1 457 ? 22.635 27.554 -1.454 1.00 70.31 457 THR A C 1
ATOM 3370 O O . THR A 1 457 ? 22.035 26.493 -1.240 1.00 70.31 457 THR A O 1
ATOM 3373 N N . PRO A 1 458 ? 23.529 28.040 -0.567 1.00 76.12 458 PRO A N 1
ATOM 3374 C CA . PRO A 1 458 ? 23.785 27.413 0.735 1.00 76.12 458 PRO A CA 1
ATOM 3375 C C . PRO A 1 458 ? 22.541 27.330 1.631 1.00 76.12 458 PRO A C 1
ATOM 3377 O O . PRO A 1 458 ? 22.348 26.338 2.330 1.00 76.12 458 PRO A O 1
ATOM 3380 N N . GLU A 1 459 ? 21.672 28.339 1.579 1.00 70.69 459 GLU A N 1
ATOM 3381 C CA . GLU A 1 459 ? 20.423 28.404 2.347 1.00 70.69 459 GLU A CA 1
ATOM 3382 C C . GLU A 1 459 ? 19.433 27.347 1.846 1.00 70.69 459 GLU A C 1
ATOM 3384 O O . GLU A 1 459 ? 18.865 26.601 2.642 1.00 70.69 459 GLU A O 1
ATOM 3389 N N . ALA A 1 460 ? 19.302 27.208 0.520 1.00 68.81 460 ALA A N 1
ATOM 3390 C CA . ALA A 1 460 ? 18.518 26.142 -0.093 1.00 68.81 460 ALA A CA 1
ATOM 3391 C C . ALA A 1 460 ? 19.063 24.750 0.264 1.00 68.81 460 ALA A C 1
ATOM 3393 O O . ALA A 1 460 ? 18.274 23.832 0.485 1.00 68.81 460 ALA A O 1
ATOM 3394 N N . ARG A 1 461 ? 20.391 24.587 0.370 1.00 71.94 461 ARG A N 1
ATOM 3395 C CA . ARG A 1 461 ? 21.008 23.319 0.789 1.00 71.94 461 ARG A CA 1
ATOM 3396 C C . ARG A 1 461 ? 20.631 22.993 2.228 1.00 71.94 461 ARG A C 1
ATOM 3398 O O . ARG A 1 461 ? 20.109 21.912 2.482 1.00 71.94 461 ARG A O 1
ATOM 3405 N N . HIS A 1 462 ? 20.798 23.950 3.140 1.00 74.06 462 HIS A N 1
ATOM 3406 C CA . HIS A 1 462 ? 20.438 23.765 4.542 1.00 74.06 462 HIS A CA 1
ATOM 3407 C C . HIS A 1 462 ? 18.944 23.451 4.716 1.00 74.06 462 HIS A C 1
ATOM 3409 O O . HIS A 1 462 ? 18.584 22.538 5.454 1.00 74.06 462 HIS A O 1
ATOM 3415 N N . ALA A 1 463 ? 18.066 24.141 3.984 1.00 72.44 463 ALA A N 1
ATOM 3416 C CA . ALA A 1 463 ? 16.633 23.868 4.013 1.00 72.44 463 ALA A CA 1
ATOM 3417 C C . ALA A 1 463 ? 16.280 22.471 3.468 1.00 72.44 463 ALA A C 1
ATOM 3419 O O . ALA A 1 463 ? 15.440 21.795 4.060 1.00 72.44 463 ALA A O 1
ATOM 3420 N N . GLN A 1 464 ? 16.931 21.996 2.396 1.00 71.56 464 GLN A N 1
ATOM 3421 C CA . GLN A 1 464 ? 16.752 20.625 1.890 1.00 71.56 464 GLN A CA 1
ATOM 3422 C C . GLN A 1 464 ? 17.271 19.570 2.892 1.00 71.56 464 GLN A C 1
ATOM 3424 O O . GLN A 1 464 ? 16.592 18.571 3.142 1.00 71.56 464 GLN A O 1
ATOM 3429 N N . GLU A 1 465 ? 18.436 19.795 3.508 1.00 75.19 465 GLU A N 1
ATOM 3430 C CA . GLU A 1 465 ? 19.015 18.922 4.542 1.00 75.19 465 GLU A CA 1
ATOM 3431 C C . GLU A 1 465 ? 18.096 18.806 5.767 1.00 75.19 465 GLU A C 1
ATOM 3433 O O . GLU A 1 465 ? 17.796 17.697 6.223 1.00 75.19 465 GLU A O 1
ATOM 3438 N N . GLN A 1 466 ? 17.594 19.937 6.273 1.00 75.94 466 GLN A N 1
ATOM 3439 C CA . GLN A 1 466 ? 16.639 19.966 7.381 1.00 75.94 466 GLN A CA 1
ATOM 3440 C C . GLN A 1 466 ? 15.296 19.346 6.965 1.00 75.94 466 GLN A C 1
ATOM 3442 O O . GLN A 1 466 ? 14.746 18.558 7.729 1.00 75.94 466 GLN A O 1
ATOM 3447 N N . ALA A 1 467 ? 14.799 19.583 5.744 1.00 74.00 467 ALA A N 1
ATOM 3448 C CA . ALA A 1 467 ? 13.579 18.946 5.236 1.00 74.00 467 ALA A CA 1
ATOM 3449 C C . ALA A 1 467 ? 13.685 17.415 5.249 1.00 74.00 467 ALA A C 1
ATOM 3451 O O . ALA A 1 467 ? 12.776 16.735 5.735 1.00 74.00 467 ALA A O 1
ATOM 3452 N N . LEU A 1 468 ? 14.814 16.861 4.790 1.00 73.81 468 LEU A N 1
ATOM 3453 C CA . LEU A 1 468 ? 15.061 15.428 4.907 1.00 73.81 468 LEU A CA 1
ATOM 3454 C C . LEU A 1 468 ? 15.204 14.991 6.363 1.00 73.81 468 LEU A C 1
ATOM 3456 O O . LEU A 1 468 ? 14.619 13.978 6.721 1.00 73.81 468 LEU A O 1
ATOM 3460 N N . LYS A 1 469 ? 15.920 15.715 7.226 1.00 76.44 469 LYS A N 1
ATOM 3461 C CA . LYS A 1 469 ? 16.051 15.377 8.658 1.00 76.44 469 LYS A CA 1
ATOM 3462 C C . LYS A 1 469 ? 14.694 15.330 9.379 1.00 76.44 469 LYS A C 1
ATOM 3464 O O . LYS A 1 469 ? 14.450 14.409 10.164 1.00 76.44 469 LYS A O 1
ATOM 3469 N N . VAL A 1 470 ? 13.810 16.281 9.084 1.00 76.12 470 VAL A N 1
ATOM 3470 C CA . VAL A 1 470 ? 12.426 16.359 9.577 1.00 76.12 470 VAL A CA 1
ATOM 3471 C C . VAL A 1 470 ? 11.620 15.172 9.070 1.00 76.12 470 VAL A C 1
ATOM 3473 O O . VAL A 1 470 ? 11.015 14.464 9.870 1.00 76.12 470 VAL A O 1
ATOM 3476 N N . TRP A 1 471 ? 11.662 14.894 7.764 1.00 74.69 471 TRP A N 1
ATOM 3477 C CA . TRP A 1 471 ? 10.963 13.759 7.157 1.00 74.69 471 TRP A CA 1
ATOM 3478 C C . TRP A 1 471 ? 11.451 12.418 7.729 1.00 74.69 471 TRP A C 1
ATOM 3480 O O . TRP A 1 471 ? 10.650 11.599 8.178 1.00 74.69 471 TRP A O 1
ATOM 3490 N N . ARG A 1 472 ? 12.774 12.232 7.807 1.00 76.25 472 ARG A N 1
ATOM 3491 C CA . ARG A 1 472 ? 13.458 11.076 8.409 1.00 76.25 472 ARG A CA 1
ATOM 3492 C C . ARG A 1 472 ? 12.979 10.825 9.831 1.00 76.25 472 ARG A C 1
ATOM 3494 O O . ARG A 1 472 ? 12.580 9.708 10.137 1.00 76.25 472 ARG A O 1
ATOM 3501 N N . SER A 1 473 ? 12.997 11.852 10.679 1.00 77.00 473 SER A N 1
ATOM 3502 C CA . SER A 1 473 ? 12.581 11.748 12.082 1.00 77.00 473 SER A CA 1
ATOM 3503 C C . SER A 1 473 ? 11.071 11.527 12.216 1.00 77.00 473 SER A C 1
ATOM 3505 O O . SER A 1 473 ? 10.646 10.668 12.983 1.00 77.00 473 SER A O 1
ATOM 3507 N N . ALA A 1 474 ? 10.248 12.221 11.424 1.00 73.44 474 ALA A N 1
ATOM 3508 C CA . ALA A 1 474 ? 8.794 12.106 11.503 1.00 73.44 474 ALA A CA 1
ATOM 3509 C C . ALA A 1 474 ? 8.273 10.735 11.040 1.00 73.44 474 ALA A C 1
ATOM 3511 O O . ALA A 1 474 ? 7.321 10.215 11.624 1.00 73.44 474 ALA A O 1
ATOM 3512 N N . PHE A 1 475 ? 8.917 10.126 10.039 1.00 74.00 475 PHE A N 1
ATOM 3513 C CA . PHE A 1 475 ? 8.590 8.780 9.563 1.00 74.00 475 PHE A CA 1
ATOM 3514 C C . PHE A 1 475 ? 9.425 7.661 10.214 1.00 74.00 475 PHE A C 1
ATOM 3516 O O . PHE A 1 475 ? 9.133 6.489 9.985 1.00 74.00 475 PHE A O 1
ATOM 3523 N N . ALA A 1 476 ? 10.394 7.978 11.084 1.00 74.50 476 ALA A N 1
ATOM 3524 C CA . ALA A 1 476 ? 11.256 7.000 11.761 1.00 74.50 476 ALA A CA 1
ATOM 3525 C C . ALA A 1 476 ? 10.532 5.838 12.482 1.00 74.50 476 ALA A C 1
ATOM 3527 O O . ALA A 1 476 ? 11.109 4.744 12.496 1.00 74.50 476 ALA A O 1
ATOM 3528 N N . PRO A 1 477 ? 9.319 6.001 13.065 1.00 74.94 477 PRO A N 1
ATOM 3529 C CA . PRO A 1 477 ? 8.569 4.892 13.666 1.00 74.94 477 PRO A CA 1
ATOM 3530 C C . PRO A 1 477 ? 8.059 3.839 12.668 1.00 74.94 477 PRO A C 1
ATOM 3532 O O . PRO A 1 477 ? 7.668 2.747 13.087 1.00 74.94 477 PRO A O 1
ATOM 3535 N N . PHE A 1 478 ? 8.037 4.142 11.368 1.00 76.94 478 PHE A N 1
ATOM 3536 C CA . PHE A 1 478 ? 7.402 3.326 10.334 1.00 76.94 478 PHE A CA 1
ATOM 3537 C C . PHE A 1 478 ? 8.428 2.606 9.451 1.00 76.94 478 PHE A C 1
ATOM 3539 O O . PHE A 1 478 ? 9.471 3.155 9.103 1.00 76.94 478 PHE A O 1
ATOM 3546 N N . GLY A 1 479 ? 8.108 1.366 9.084 1.00 78.38 479 GLY A N 1
ATOM 3547 C CA . GLY A 1 479 ? 8.833 0.583 8.083 1.00 78.38 479 GLY A CA 1
ATOM 3548 C C . GLY A 1 479 ? 8.164 0.631 6.699 1.00 78.38 479 GLY A C 1
ATOM 3549 O O . GLY A 1 479 ? 7.323 1.495 6.443 1.00 78.38 479 GLY A O 1
ATOM 3550 N N . PRO A 1 480 ? 8.511 -0.290 5.782 1.00 84.38 480 PRO A N 1
ATOM 3551 C CA . PRO A 1 480 ? 8.059 -0.238 4.392 1.00 84.38 480 PRO A CA 1
ATOM 3552 C C . PRO A 1 480 ? 6.558 -0.539 4.220 1.00 84.38 480 PRO A C 1
ATOM 3554 O O . PRO A 1 480 ? 6.089 -1.647 4.497 1.00 84.38 480 PRO A O 1
ATOM 3557 N N . LEU A 1 481 ? 5.798 0.433 3.705 1.00 87.25 481 LEU A N 1
ATOM 3558 C CA . LEU A 1 481 ? 4.367 0.283 3.416 1.00 87.25 481 LEU A CA 1
ATOM 3559 C C . LEU A 1 481 ? 4.162 -0.655 2.220 1.00 87.25 481 LEU A C 1
ATOM 3561 O O . LEU A 1 481 ? 4.730 -0.442 1.154 1.00 87.25 481 LEU A O 1
ATOM 3565 N N . SER A 1 482 ? 3.313 -1.665 2.380 1.00 91.75 482 SER A N 1
ATOM 3566 C CA . SER A 1 482 ? 2.952 -2.639 1.347 1.00 91.75 482 SER A CA 1
ATOM 3567 C C . SER A 1 482 ? 1.435 -2.702 1.194 1.00 91.75 482 SER A C 1
ATOM 3569 O O . SER A 1 482 ? 0.724 -2.914 2.171 1.00 91.75 482 SER A O 1
ATOM 3571 N N . VAL A 1 483 ? 0.923 -2.550 -0.021 1.00 91.62 483 VAL A N 1
ATOM 3572 C CA . VAL A 1 483 ? -0.505 -2.653 -0.357 1.00 91.62 483 VAL A CA 1
ATOM 3573 C C . VAL A 1 483 ? -0.639 -3.636 -1.508 1.00 91.62 483 VAL A C 1
ATOM 3575 O O . VAL A 1 483 ? 0.081 -3.497 -2.491 1.00 91.62 483 VAL A O 1
ATOM 3578 N N . TRP A 1 484 ? -1.531 -4.622 -1.422 1.00 92.75 484 TRP A N 1
ATOM 3579 C CA . TRP A 1 484 ? -1.752 -5.569 -2.520 1.00 92.75 484 TRP A CA 1
ATOM 3580 C C . TRP A 1 484 ? -3.196 -6.046 -2.627 1.00 92.75 484 TRP A C 1
ATOM 3582 O O . TRP A 1 484 ? -3.983 -5.936 -1.687 1.00 92.75 484 TRP A O 1
ATOM 3592 N N . LEU A 1 485 ? -3.536 -6.574 -3.799 1.00 90.94 485 LEU A N 1
ATOM 3593 C CA . LEU A 1 485 ? -4.789 -7.265 -4.072 1.00 90.94 485 LEU A CA 1
ATOM 3594 C C . LEU A 1 485 ? -4.473 -8.742 -4.312 1.00 90.94 485 LEU A C 1
ATOM 3596 O O . LEU A 1 485 ? -3.831 -9.072 -5.313 1.00 90.94 485 LEU A O 1
ATOM 3600 N N . SER A 1 486 ? -4.890 -9.606 -3.388 1.00 89.56 486 SER A N 1
ATOM 3601 C CA . SER A 1 486 ? -4.834 -11.062 -3.551 1.00 89.56 486 SER A CA 1
ATOM 3602 C C . SER A 1 486 ? -6.191 -11.601 -4.010 1.00 89.56 486 SER A C 1
ATOM 3604 O O . SER A 1 486 ? -7.219 -10.935 -3.863 1.00 89.56 486 SER A O 1
ATOM 3606 N N . HIS A 1 487 ? -6.195 -12.815 -4.553 1.00 85.62 487 HIS A N 1
ATOM 3607 C CA . HIS A 1 487 ? -7.397 -13.569 -4.901 1.00 85.62 487 HIS A CA 1
ATOM 3608 C C . HIS A 1 487 ? -7.322 -14.951 -4.248 1.00 85.62 487 HIS A C 1
ATOM 3610 O O . HIS A 1 487 ? -6.337 -15.670 -4.430 1.00 85.62 487 HIS A O 1
ATOM 3616 N N . ASP A 1 488 ? -8.357 -15.322 -3.495 1.00 76.38 488 ASP A N 1
ATOM 3617 C CA . ASP A 1 488 ? -8.642 -16.724 -3.178 1.00 76.38 488 ASP A CA 1
ATOM 3618 C C . ASP A 1 488 ? -9.659 -17.296 -4.186 1.00 76.38 488 ASP A C 1
ATOM 3620 O O . ASP A 1 488 ? -10.128 -16.590 -5.078 1.00 76.38 488 ASP A O 1
ATOM 3624 N N . GLU A 1 489 ? -9.994 -18.585 -4.079 1.00 65.06 489 GLU A N 1
ATOM 3625 C CA . GLU A 1 489 ? -10.912 -19.276 -5.007 1.00 65.06 489 GLU A CA 1
ATOM 3626 C C . GLU A 1 489 ? -12.350 -18.705 -5.016 1.00 65.06 489 GLU A C 1
ATOM 3628 O O . GLU A 1 489 ? -13.165 -19.101 -5.849 1.00 65.06 489 GLU A O 1
ATOM 3633 N N . SER A 1 490 ? -12.675 -17.791 -4.094 1.00 63.09 490 SER A N 1
ATOM 3634 C CA . SER A 1 490 ? -14.009 -17.224 -3.880 1.00 63.09 490 SER A CA 1
ATOM 3635 C C . SER A 1 490 ? -14.077 -15.691 -3.926 1.00 63.09 490 SER A C 1
ATOM 3637 O O . SER A 1 490 ? -15.131 -15.151 -4.268 1.00 63.09 490 SER A O 1
ATOM 3639 N N . GLN A 1 491 ? -12.998 -14.972 -3.589 1.00 74.44 491 GLN A N 1
ATOM 3640 C CA . GLN A 1 491 ? -13.006 -13.507 -3.494 1.00 74.44 491 GLN A CA 1
ATOM 3641 C C . GLN A 1 491 ? -11.633 -12.849 -3.703 1.00 74.44 491 GLN A C 1
ATOM 3643 O O . GLN A 1 491 ? -10.583 -13.406 -3.382 1.00 74.44 491 GLN A O 1
ATOM 3648 N N . ALA A 1 492 ? -11.663 -11.590 -4.145 1.00 81.19 492 ALA A N 1
ATOM 3649 C CA . ALA A 1 492 ? -10.510 -10.700 -4.086 1.00 81.19 492 ALA A CA 1
ATOM 3650 C C . ALA A 1 492 ? -10.429 -10.008 -2.709 1.00 81.19 492 ALA A C 1
ATOM 3652 O O . ALA A 1 492 ? -11.419 -9.434 -2.234 1.00 81.19 492 ALA A O 1
ATOM 3653 N N . THR A 1 493 ? -9.246 -10.033 -2.093 1.00 83.38 493 THR A N 1
ATOM 3654 C CA . THR A 1 493 ? -8.955 -9.419 -0.789 1.00 83.38 493 THR A CA 1
ATOM 3655 C C . THR A 1 493 ? -7.957 -8.280 -0.961 1.00 83.38 493 THR A C 1
ATOM 3657 O O . THR A 1 493 ? -6.843 -8.476 -1.450 1.00 83.38 493 THR A O 1
ATOM 3660 N N . ALA A 1 494 ? -8.335 -7.074 -0.539 1.00 85.44 494 ALA A N 1
ATOM 3661 C CA . ALA A 1 494 ? -7.416 -5.944 -0.469 1.00 85.44 494 ALA A CA 1
ATOM 3662 C C . ALA A 1 494 ? -6.646 -5.981 0.859 1.00 85.44 494 ALA A C 1
ATOM 3664 O O . ALA A 1 494 ? -7.249 -6.065 1.931 1.00 85.44 494 ALA A O 1
ATOM 3665 N N . HIS A 1 495 ? -5.322 -5.886 0.788 1.00 87.69 495 HIS A N 1
ATOM 3666 C CA . HIS A 1 495 ? -4.414 -5.913 1.929 1.00 87.69 495 HIS A CA 1
ATOM 3667 C C . HIS A 1 495 ? -3.622 -4.608 2.026 1.00 87.69 495 HIS A C 1
ATOM 3669 O O . HIS A 1 495 ? -3.135 -4.096 1.017 1.00 87.69 495 HIS A O 1
ATOM 3675 N N . LEU A 1 496 ? -3.418 -4.116 3.247 1.00 88.50 496 LEU A N 1
ATOM 3676 C CA . LEU A 1 496 ? -2.436 -3.079 3.564 1.00 88.50 496 LEU A CA 1
ATOM 3677 C C . LEU A 1 496 ? -1.639 -3.507 4.797 1.00 88.50 496 LEU A C 1
ATOM 3679 O O . LEU A 1 496 ? -2.211 -3.809 5.847 1.00 88.50 496 LEU A O 1
ATOM 3683 N N . VAL A 1 497 ? -0.315 -3.512 4.662 1.00 87.06 497 VAL A N 1
ATOM 3684 C CA . VAL A 1 497 ? 0.656 -3.778 5.722 1.00 87.06 497 VAL A CA 1
ATOM 3685 C C . VAL A 1 497 ? 1.623 -2.615 5.855 1.00 87.06 497 VAL A C 1
ATOM 3687 O O . VAL A 1 497 ? 2.267 -2.206 4.898 1.00 87.06 497 VAL A O 1
ATOM 3690 N N . LEU A 1 498 ? 1.777 -2.144 7.082 1.00 84.56 498 LEU A N 1
ATOM 3691 C CA . LEU A 1 498 ? 2.747 -1.143 7.502 1.00 84.56 498 LEU A CA 1
ATOM 3692 C C . LEU A 1 498 ? 3.501 -1.723 8.707 1.00 84.56 498 LEU A C 1
ATOM 3694 O O . LEU A 1 498 ? 2.902 -1.911 9.763 1.00 84.56 498 LEU A O 1
ATOM 3698 N N . PRO A 1 499 ? 4.786 -2.073 8.604 1.00 81.25 499 PRO A N 1
ATOM 3699 C CA . PRO A 1 499 ? 5.575 -2.421 9.777 1.00 81.25 499 PRO A CA 1
ATOM 3700 C C . PRO A 1 499 ? 5.726 -1.192 10.682 1.00 81.25 499 PRO A C 1
ATOM 3702 O O . PRO A 1 499 ? 5.950 -0.088 10.188 1.00 81.25 499 PRO A O 1
ATOM 3705 N N . MET A 1 500 ? 5.644 -1.369 12.001 1.00 74.31 500 MET A N 1
ATOM 3706 C CA . MET A 1 500 ? 6.133 -0.371 12.952 1.00 74.31 500 MET A CA 1
ATOM 3707 C C . MET A 1 500 ? 7.450 -0.845 13.551 1.00 74.31 500 MET A C 1
ATOM 3709 O O . MET A 1 500 ? 7.589 -1.988 13.997 1.00 74.31 500 MET A O 1
ATOM 3713 N N . ARG A 1 501 ? 8.429 0.052 13.596 1.00 71.88 501 ARG A N 1
ATOM 3714 C CA . ARG A 1 501 ? 9.656 -0.175 14.353 1.00 71.88 501 ARG A CA 1
ATOM 3715 C C . ARG A 1 501 ? 9.348 -0.060 15.849 1.00 71.88 501 ARG A C 1
ATOM 3717 O O . ARG A 1 501 ? 8.426 0.642 16.264 1.00 71.88 501 ARG A O 1
ATOM 3724 N N . LYS A 1 502 ? 10.140 -0.733 16.688 1.00 59.22 502 LYS A N 1
ATOM 3725 C CA . LYS A 1 502 ? 10.133 -0.444 18.128 1.00 59.22 502 LYS A CA 1
ATOM 3726 C C . LYS A 1 502 ? 10.695 0.958 18.325 1.00 59.22 502 LYS A C 1
ATOM 3728 O O . LYS A 1 502 ? 11.886 1.158 18.110 1.00 59.22 502 LYS A O 1
ATOM 3733 N N . TYR A 1 503 ? 9.866 1.886 18.792 1.00 47.31 503 TYR A N 1
ATOM 3734 C CA . TYR A 1 503 ? 10.353 3.111 19.419 1.00 47.31 503 TYR A CA 1
ATOM 3735 C C . TYR A 1 503 ? 10.828 2.772 20.842 1.00 47.31 503 TYR A C 1
ATOM 3737 O O . TYR A 1 503 ? 10.199 3.123 21.840 1.00 47.31 503 TYR A O 1
ATOM 3745 N N . ASP A 1 504 ? 11.917 2.002 20.935 1.00 41.69 504 ASP A N 1
ATOM 3746 C CA . ASP A 1 504 ? 12.693 1.949 22.170 1.00 41.69 504 ASP A CA 1
ATOM 3747 C C . ASP A 1 504 ? 13.203 3.383 22.395 1.00 41.69 504 ASP A C 1
ATOM 3749 O O . ASP A 1 504 ? 13.786 3.969 21.484 1.00 41.69 504 ASP A O 1
ATOM 3753 N N . ARG A 1 505 ? 12.859 3.984 23.546 1.00 38.00 505 ARG A N 1
ATOM 3754 C CA . ARG A 1 505 ? 12.949 5.439 23.763 1.00 38.00 505 ARG A CA 1
ATOM 3755 C C . ARG A 1 505 ? 14.326 5.987 23.374 1.00 38.00 505 ARG A C 1
ATOM 3757 O O . ARG A 1 505 ? 15.293 5.775 24.104 1.00 38.00 505 ARG A O 1
ATOM 3764 N N . VAL A 1 506 ? 14.370 6.767 22.291 1.00 35.44 506 VAL A N 1
ATOM 3765 C CA . VAL A 1 506 ? 15.352 7.851 22.170 1.00 35.44 506 VAL A CA 1
ATOM 3766 C C . VAL A 1 506 ? 15.181 8.708 23.422 1.00 35.44 506 VAL A C 1
ATOM 3768 O O . VAL A 1 506 ? 14.042 8.967 23.823 1.00 35.44 506 VAL A O 1
ATOM 3771 N N . SER A 1 507 ? 16.277 9.033 24.102 1.00 32.00 507 SER A N 1
ATOM 3772 C CA . SER A 1 507 ? 16.198 9.707 25.392 1.00 32.00 507 SER A CA 1
ATOM 3773 C C . SER A 1 507 ? 15.573 11.095 25.261 1.00 32.00 507 SER A C 1
ATOM 3775 O O . SER A 1 507 ? 15.717 11.780 24.250 1.00 32.00 507 SER A O 1
ATOM 3777 N N . GLU A 1 508 ? 14.833 11.479 26.298 1.00 29.20 508 GLU A N 1
ATOM 3778 C CA . GLU A 1 508 ? 14.299 12.829 26.470 1.00 29.20 508 GLU A CA 1
ATOM 3779 C C . GLU A 1 508 ? 15.415 13.708 27.072 1.00 29.20 508 GLU A C 1
ATOM 3781 O O . GLU A 1 508 ? 15.332 14.104 28.234 1.00 29.20 508 GLU A O 1
ATOM 3786 N N . ASP A 1 509 ? 16.471 13.929 26.275 1.00 32.22 509 ASP A N 1
ATOM 3787 C CA . ASP A 1 509 ? 17.597 14.852 26.514 1.00 32.22 509 ASP A CA 1
ATOM 3788 C C . ASP A 1 509 ? 17.505 16.072 25.567 1.00 32.22 509 ASP A C 1
ATOM 3790 O O . ASP A 1 509 ? 17.251 15.863 24.354 1.00 32.22 509 ASP A O 1
#